Protein AF-A0ABD0V1F9-F1 (afdb_monomer_lite)

pLDDT: mean 70.88, std 24.6, range [22.56, 96.94]

Sequence (450 aa):
MSFVYAACSKISRLPLWEDLTNFANSINGSWCVGGDFNIISNVAERVGGSTPNFAAMNDFNTMISDCNLHDIGFYGSSFTWNRALLWQRLDRVLFNSKWISCFPMSHVEHLSRTISDHSPLLLSINASAALTSTAFTFQNMWLLDKSFKDIIFDNWQAPIFPDNNVKGMIRLWSKLCRLKQKLRWWNKTVFKNLFSNIKEAEVKVSELDKIYMENSSFDNSMALDEAKVRLFNLQAQEEAFWKQKAASKMIIEGDRNTKYFHAMVNKKRTMNHIHKIFNSDGSFFDTDDRIANSGVDYFKNIFNTDSITRPINDLSFIPCVINEEDNTALIMIPSDLEILNSRRRSPYKVFLPPAENRSTLPSPAENRCFPSSAENRSTLPSPAENRCLPSPAENRSTLPSPTENRCPFSPLPGEGREPDTMLTYFTRKPPELLGRDLKKKRRSSLWATL

Structure (mmCIF, N/CA/C/O backbone):
data_AF-A0ABD0V1F9-F1
#
_entry.id   AF-A0ABD0V1F9-F1
#
loop_
_atom_site.group_PDB
_atom_site.id
_atom_site.type_symbol
_atom_site.label_atom_id
_atom_site.label_alt_id
_atom_site.label_comp_id
_atom_site.label_asym_id
_atom_site.label_entity_id
_atom_site.label_seq_id
_atom_site.pdbx_PDB_ins_code
_atom_site.Cartn_x
_atom_site.Cartn_y
_atom_site.Cartn_z
_atom_site.occupancy
_atom_site.B_iso_or_equiv
_atom_site.auth_seq_id
_atom_site.auth_comp_id
_atom_site.auth_asym_id
_atom_site.auth_atom_id
_atom_site.pdbx_PDB_model_num
ATOM 1 N N . MET A 1 1 ? 5.263 19.609 -9.146 1.00 88.75 1 MET A N 1
ATOM 2 C CA . MET A 1 1 ? 6.181 18.630 -9.760 1.00 88.75 1 MET A CA 1
ATOM 3 C C . MET A 1 1 ? 7.491 19.342 -10.021 1.00 88.75 1 MET A C 1
ATOM 5 O O . MET A 1 1 ? 7.435 20.492 -10.440 1.00 88.75 1 MET A O 1
ATOM 9 N N . SER A 1 2 ? 8.622 18.701 -9.745 1.00 94.31 2 SER A N 1
ATOM 10 C CA . SER A 1 2 ? 9.958 19.217 -10.066 1.00 94.31 2 SER A CA 1
ATOM 11 C C . SER A 1 2 ? 10.588 18.356 -11.160 1.00 94.31 2 SER A C 1
ATOM 13 O O . SER A 1 2 ? 10.348 17.149 -11.199 1.00 94.31 2 SER A O 1
ATOM 15 N N . PHE A 1 3 ? 11.400 18.960 -12.023 1.00 95.94 3 PHE A N 1
ATOM 16 C CA . PHE A 1 3 ? 12.121 18.251 -13.079 1.00 95.94 3 PHE A CA 1
ATOM 17 C C . PHE A 1 3 ? 13.620 18.234 -12.786 1.00 95.94 3 PHE A C 1
ATOM 19 O O . PHE A 1 3 ? 14.148 19.198 -12.234 1.00 95.94 3 PHE A O 1
ATOM 26 N N . VAL A 1 4 ? 14.289 17.131 -13.122 1.00 95.25 4 VAL A N 1
ATOM 27 C CA . VAL A 1 4 ? 15.713 16.907 -12.843 1.00 95.25 4 VAL A CA 1
ATOM 28 C C . VAL A 1 4 ? 16.451 16.480 -14.108 1.00 95.25 4 VAL A C 1
ATOM 30 O O . VAL A 1 4 ? 15.987 15.618 -14.851 1.00 95.25 4 VAL A O 1
ATOM 33 N N . TYR A 1 5 ? 17.632 17.064 -14.304 1.00 96.25 5 TYR A N 1
ATOM 34 C CA . TYR A 1 5 ? 18.669 16.556 -15.195 1.00 96.25 5 TYR A CA 1
ATOM 35 C C . TYR A 1 5 ? 19.992 16.568 -14.423 1.00 96.25 5 TYR A C 1
ATOM 37 O O . TYR A 1 5 ? 20.599 17.618 -14.204 1.00 96.25 5 TYR A O 1
ATOM 45 N N . ALA A 1 6 ? 20.385 15.407 -13.912 1.00 95.62 6 ALA A N 1
ATOM 46 C CA . ALA A 1 6 ? 21.544 15.252 -13.046 1.00 95.62 6 ALA A CA 1
ATOM 47 C C . ALA A 1 6 ? 22.824 15.011 -13.862 1.00 95.62 6 ALA A C 1
ATOM 49 O O . ALA A 1 6 ? 22.796 14.351 -14.896 1.00 95.62 6 ALA A O 1
ATOM 50 N N . ALA A 1 7 ? 23.975 15.493 -13.387 1.00 95.00 7 ALA A N 1
ATOM 51 C CA . ALA A 1 7 ? 25.249 15.308 -14.085 1.00 95.00 7 ALA A CA 1
ATOM 52 C C . ALA A 1 7 ? 25.700 13.830 -14.130 1.00 95.00 7 ALA A C 1
ATOM 54 O O . ALA A 1 7 ? 25.513 13.080 -13.178 1.00 95.00 7 ALA A O 1
ATOM 55 N N . CYS A 1 8 ? 26.404 13.395 -15.179 1.00 90.56 8 CYS A N 1
ATOM 56 C CA . CYS A 1 8 ? 26.901 12.010 -15.266 1.00 90.56 8 CYS A CA 1
ATOM 57 C C . CYS A 1 8 ? 27.890 11.646 -14.130 1.00 90.56 8 CYS A C 1
ATOM 59 O O . CYS A 1 8 ? 27.879 10.533 -13.597 1.00 90.56 8 CYS A O 1
ATOM 61 N N . SER A 1 9 ? 28.734 12.601 -13.727 1.00 91.50 9 SER A N 1
ATOM 62 C CA . SER A 1 9 ? 29.771 12.469 -12.687 1.00 91.50 9 SER A CA 1
ATOM 63 C C . SER A 1 9 ? 29.192 12.285 -11.272 1.00 91.50 9 SER A C 1
ATOM 65 O O . SER A 1 9 ? 28.195 12.912 -10.923 1.00 91.50 9 SER A O 1
ATOM 67 N N . LYS A 1 10 ? 29.848 11.469 -10.422 1.00 90.44 10 LYS A N 1
ATOM 68 C CA . LYS A 1 10 ? 29.461 11.292 -9.001 1.00 90.44 10 LYS A CA 1
ATOM 69 C C . LYS A 1 10 ? 29.518 12.616 -8.239 1.00 90.44 10 LYS A C 1
ATOM 71 O O . LYS A 1 10 ? 28.556 12.979 -7.577 1.00 90.44 10 LYS A O 1
ATOM 76 N N . ILE A 1 11 ? 30.654 13.311 -8.320 1.00 92.44 11 ILE A N 1
ATOM 77 C CA . ILE A 1 11 ? 30.927 14.520 -7.528 1.00 92.44 11 ILE A CA 1
ATOM 78 C C . ILE A 1 11 ? 29.982 15.646 -7.962 1.00 92.44 11 ILE A C 1
ATOM 80 O O . ILE A 1 11 ? 29.386 16.318 -7.129 1.00 92.44 11 ILE A O 1
ATOM 84 N N . SER A 1 12 ? 29.762 15.775 -9.272 1.00 94.00 12 SER A N 1
ATOM 85 C CA . SER A 1 12 ? 28.896 16.796 -9.872 1.00 94.00 12 SER A CA 1
ATOM 86 C C . SER A 1 12 ? 27.399 16.598 -9.582 1.00 94.00 12 SER A C 1
ATOM 88 O O . SER A 1 12 ? 26.610 17.473 -9.918 1.00 94.00 12 SER A O 1
ATOM 90 N N . ARG A 1 13 ? 26.995 15.471 -8.975 1.00 94.62 13 ARG A N 1
ATOM 91 C CA . ARG A 1 13 ? 25.618 15.224 -8.509 1.00 94.62 13 ARG A CA 1
ATOM 92 C C . ARG A 1 13 ? 25.373 15.583 -7.049 1.00 94.62 13 ARG A C 1
ATOM 94 O O . ARG A 1 13 ? 24.217 15.733 -6.674 1.00 94.62 13 ARG A O 1
ATOM 101 N N . LEU A 1 14 ? 26.421 15.731 -6.237 1.00 94.25 14 LEU A N 1
ATOM 102 C CA . LEU A 1 14 ? 26.262 15.976 -4.801 1.00 94.25 14 LEU A CA 1
ATOM 103 C C . LEU A 1 14 ? 25.510 17.288 -4.484 1.00 94.25 14 LEU A C 1
ATOM 105 O O . LEU A 1 14 ? 24.602 17.213 -3.660 1.00 94.25 14 LEU A O 1
ATOM 109 N N . PRO A 1 15 ? 25.758 18.431 -5.165 1.00 96.62 15 PRO A N 1
ATOM 110 C CA . PRO A 1 15 ? 24.993 19.658 -4.915 1.00 96.62 15 PRO A CA 1
ATOM 111 C C . PRO A 1 15 ? 23.494 19.490 -5.198 1.00 96.62 15 PRO A C 1
ATOM 113 O O . PRO A 1 15 ? 22.664 19.886 -4.394 1.00 96.62 15 PRO A O 1
ATOM 116 N N . LEU A 1 16 ? 23.136 18.790 -6.281 1.00 96.25 16 LEU A N 1
ATOM 117 C CA . LEU A 1 16 ? 21.739 18.502 -6.622 1.00 96.25 16 LEU A CA 1
ATOM 118 C C . LEU A 1 16 ? 21.045 17.612 -5.573 1.00 96.25 16 LEU A C 1
ATOM 120 O O . LEU A 1 16 ? 19.843 17.747 -5.349 1.00 96.25 16 LEU A O 1
ATOM 124 N N . TRP A 1 17 ? 21.769 16.690 -4.933 1.00 96.50 17 TRP A N 1
ATOM 125 C CA . TRP A 1 17 ? 21.220 15.899 -3.826 1.00 96.50 17 TRP A CA 1
ATOM 126 C C . TRP A 1 17 ? 20.958 16.762 -2.586 1.00 96.50 17 TRP A C 1
ATOM 128 O O . TRP A 1 17 ? 19.936 16.581 -1.924 1.00 96.50 17 TRP A O 1
ATOM 138 N N . GLU A 1 18 ? 21.844 17.715 -2.301 1.00 96.38 18 GLU A N 1
ATOM 139 C CA . GLU A 1 18 ? 21.684 18.693 -1.224 1.00 96.38 18 GLU A CA 1
ATOM 140 C C . GLU A 1 18 ? 20.505 19.642 -1.506 1.00 96.38 18 GLU A C 1
ATOM 142 O 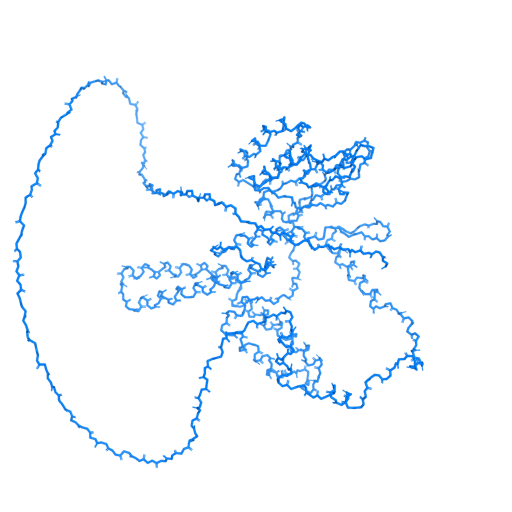O . GLU A 1 18 ? 19.611 19.763 -0.669 1.00 96.38 18 GLU A O 1
ATOM 147 N N . ASP A 1 19 ? 20.409 20.201 -2.717 1.00 96.56 19 ASP A N 1
ATOM 148 C CA . ASP A 1 19 ? 19.289 21.038 -3.175 1.00 96.56 19 ASP A CA 1
ATOM 149 C C . ASP A 1 19 ? 17.936 20.319 -3.063 1.00 96.56 19 ASP A C 1
ATOM 151 O O . ASP A 1 19 ? 16.970 20.877 -2.534 1.00 96.56 19 ASP A O 1
ATOM 155 N N . LEU A 1 20 ? 17.850 19.062 -3.519 1.00 96.44 20 LEU A N 1
ATOM 156 C CA . LEU A 1 20 ? 16.624 18.262 -3.415 1.00 96.44 20 LEU A CA 1
ATOM 157 C C . LEU A 1 20 ? 16.250 17.960 -1.959 1.00 96.44 20 LEU A C 1
ATOM 159 O O . LEU A 1 20 ? 15.064 17.983 -1.632 1.00 96.44 20 LEU A O 1
ATOM 163 N N . THR A 1 21 ? 17.233 17.739 -1.083 1.00 95.81 21 THR A N 1
ATOM 164 C CA . THR A 1 21 ? 17.008 17.490 0.352 1.00 95.81 21 THR A CA 1
ATOM 165 C C . THR A 1 21 ? 16.552 18.763 1.071 1.00 95.81 21 THR A C 1
ATOM 167 O O . THR A 1 21 ? 15.580 18.743 1.829 1.00 95.81 21 THR A O 1
ATOM 170 N N . ASN A 1 22 ? 17.174 19.904 0.770 1.00 95.88 22 ASN A N 1
ATOM 171 C CA . ASN A 1 22 ? 16.760 21.218 1.262 1.00 95.88 22 ASN A CA 1
ATOM 172 C C . ASN A 1 22 ? 15.336 21.565 0.796 1.00 95.88 22 ASN A C 1
ATOM 174 O O . ASN A 1 22 ? 14.499 21.986 1.599 1.00 95.88 22 ASN A O 1
ATOM 178 N N . PHE A 1 23 ? 15.012 21.296 -0.473 1.00 95.38 23 PHE A N 1
ATOM 179 C CA . PHE A 1 23 ? 13.658 21.467 -0.993 1.00 95.38 23 PHE A CA 1
ATOM 180 C C . PHE A 1 23 ? 12.652 20.525 -0.310 1.00 95.38 23 PHE A C 1
ATOM 182 O O . PHE A 1 23 ? 11.580 20.981 0.095 1.00 95.38 23 PHE A O 1
ATOM 189 N N . ALA A 1 24 ? 12.998 19.248 -0.109 1.00 93.81 24 ALA A N 1
ATOM 190 C CA . ALA A 1 24 ? 12.157 18.266 0.581 1.00 93.81 24 ALA A CA 1
ATOM 191 C C . ALA A 1 24 ? 11.808 18.692 2.019 1.00 93.81 24 ALA A C 1
ATOM 193 O O . ALA A 1 24 ? 10.657 18.556 2.435 1.00 93.81 24 ALA A O 1
ATOM 194 N N . ASN A 1 25 ? 12.772 19.271 2.741 1.00 92.50 25 ASN A N 1
ATOM 195 C CA . ASN A 1 25 ? 12.568 19.831 4.079 1.00 92.50 25 ASN A CA 1
ATOM 196 C C . ASN A 1 25 ? 11.681 21.091 4.074 1.00 92.50 25 ASN A C 1
ATOM 198 O O . ASN A 1 25 ? 10.961 21.339 5.041 1.00 92.50 25 ASN A O 1
ATOM 202 N N . SER A 1 26 ? 11.689 21.871 2.988 1.00 93.50 26 SER A N 1
ATOM 203 C CA . SER A 1 26 ? 10.857 23.077 2.848 1.00 93.50 26 SER A CA 1
ATOM 204 C C . SER A 1 26 ? 9.393 22.792 2.464 1.00 93.50 26 SER A C 1
ATOM 206 O O . SER A 1 26 ? 8.494 23.569 2.801 1.00 93.50 26 SER A O 1
ATOM 208 N N . ILE A 1 27 ? 9.120 21.698 1.737 1.00 92.44 27 ILE A N 1
ATOM 209 C CA . ILE A 1 27 ? 7.837 21.527 1.042 1.00 92.44 27 ILE A CA 1
ATOM 210 C C . ILE A 1 27 ? 6.736 20.880 1.895 1.00 92.44 27 ILE A C 1
ATOM 212 O O . ILE A 1 27 ? 6.642 19.666 2.092 1.00 92.44 27 ILE A O 1
ATOM 216 N N . ASN A 1 28 ? 5.770 21.706 2.297 1.00 87.75 28 ASN A N 1
ATOM 217 C CA . ASN A 1 28 ? 4.591 21.242 3.025 1.00 87.75 28 ASN A CA 1
ATOM 218 C C . ASN A 1 28 ? 3.505 20.559 2.162 1.00 87.75 28 ASN A C 1
ATOM 220 O O . ASN A 1 28 ? 2.577 19.977 2.727 1.00 87.75 28 ASN A O 1
ATOM 224 N N . GLY A 1 29 ? 3.630 20.547 0.832 1.00 89.69 29 GLY A N 1
ATOM 225 C CA . GLY A 1 29 ? 2.643 19.975 -0.095 1.00 89.69 29 GLY A CA 1
ATOM 226 C C . GLY A 1 29 ? 2.911 18.541 -0.583 1.00 89.69 29 GLY A C 1
ATOM 227 O O . GLY A 1 29 ? 3.892 17.884 -0.224 1.00 89.69 29 GLY A O 1
ATOM 228 N N . SER A 1 30 ? 2.021 18.062 -1.455 1.00 90.06 30 SER A N 1
ATOM 229 C CA . SER A 1 30 ? 2.236 16.857 -2.265 1.00 90.06 30 SER A CA 1
ATOM 230 C C . SER A 1 30 ? 3.286 17.127 -3.337 1.00 90.06 30 SER A C 1
ATOM 232 O O . SER A 1 30 ? 3.130 18.037 -4.150 1.00 90.06 30 SER A O 1
ATOM 234 N N . TRP A 1 31 ? 4.353 16.330 -3.350 1.00 94.81 31 TRP A N 1
ATOM 235 C CA . TRP A 1 31 ? 5.506 16.538 -4.221 1.00 94.81 31 TRP A CA 1
ATOM 236 C C . TRP A 1 31 ? 5.865 15.276 -4.997 1.00 94.81 31 TRP A C 1
ATOM 238 O O . TRP A 1 31 ? 5.826 14.163 -4.472 1.00 94.81 31 TRP A O 1
ATOM 248 N N . CYS A 1 32 ? 6.251 15.486 -6.249 1.00 94.44 32 CYS A N 1
ATOM 249 C CA . CYS A 1 32 ? 6.918 14.508 -7.083 1.00 94.44 32 CYS A CA 1
ATOM 250 C C . CYS A 1 32 ? 8.060 15.191 -7.841 1.00 94.44 32 CYS A C 1
ATOM 252 O O . CYS A 1 32 ? 7.955 16.369 -8.212 1.00 94.44 32 CYS A O 1
ATOM 254 N N . VAL A 1 33 ? 9.136 14.444 -8.062 1.00 96.94 33 VAL A N 1
ATOM 255 C CA . VAL A 1 33 ? 10.329 14.868 -8.795 1.00 96.94 33 VAL A CA 1
ATOM 256 C C . VAL A 1 33 ? 10.702 13.797 -9.814 1.00 96.94 33 VAL A C 1
ATOM 258 O O . VAL A 1 33 ? 10.672 12.611 -9.491 1.00 96.94 33 VAL A O 1
ATOM 261 N N . GLY A 1 34 ? 11.022 14.183 -11.048 1.00 96.25 34 GLY A N 1
ATOM 262 C CA . GLY A 1 34 ? 11.360 13.214 -12.089 1.00 96.25 34 GLY A CA 1
ATOM 263 C C . GLY A 1 34 ? 12.168 13.772 -13.254 1.00 96.25 34 GLY A C 1
ATOM 264 O O . GLY A 1 34 ? 12.282 14.982 -13.426 1.00 96.25 34 GLY A O 1
ATOM 265 N N . GLY A 1 35 ? 12.737 12.863 -14.039 1.00 95.69 35 GLY A N 1
ATOM 266 C CA . GLY A 1 35 ? 13.695 13.155 -15.104 1.00 95.69 35 GLY A CA 1
ATOM 267 C C . GLY A 1 35 ? 14.907 12.227 -15.025 1.00 95.69 35 GLY A C 1
ATOM 268 O O . GLY A 1 35 ? 14.831 11.172 -14.387 1.00 95.69 35 GLY A O 1
ATOM 269 N N . ASP A 1 36 ? 16.004 12.616 -15.671 1.00 96.88 36 ASP A N 1
ATOM 270 C CA . ASP A 1 36 ? 17.247 11.841 -15.721 1.00 96.88 36 ASP A CA 1
ATOM 271 C C . ASP A 1 36 ? 18.100 12.088 -14.468 1.00 96.88 36 ASP A C 1
ATOM 273 O O . ASP A 1 36 ? 18.587 13.196 -14.225 1.00 96.88 36 ASP A O 1
ATOM 277 N N . PHE A 1 37 ? 18.307 11.038 -13.672 1.00 96.75 37 PHE A N 1
ATOM 278 C CA . PHE A 1 37 ? 19.155 11.076 -12.481 1.00 96.75 37 PHE A CA 1
ATOM 279 C C . PHE A 1 37 ? 20.609 10.641 -12.751 1.00 96.75 37 PHE A C 1
ATOM 281 O O . PHE A 1 37 ? 21.443 10.710 -11.843 1.00 96.75 37 PHE A O 1
ATOM 288 N N . ASN A 1 38 ? 20.939 10.208 -13.975 1.00 96.00 38 ASN A N 1
ATOM 289 C CA . ASN A 1 38 ? 22.264 9.745 -14.406 1.00 96.00 38 ASN A CA 1
ATOM 290 C C . ASN A 1 38 ? 22.892 8.662 -13.494 1.00 96.00 38 ASN A C 1
ATOM 292 O O . ASN A 1 38 ? 24.116 8.512 -13.385 1.00 96.00 38 ASN A O 1
ATOM 296 N N . ILE A 1 39 ? 22.047 7.890 -12.801 1.00 96.31 39 ILE A N 1
ATOM 297 C CA . ILE A 1 39 ? 22.446 6.845 -11.858 1.00 96.31 39 ILE A CA 1
ATOM 298 C C . ILE A 1 39 ? 21.346 5.789 -11.703 1.00 96.31 39 ILE A C 1
ATOM 300 O O . ILE A 1 39 ? 20.159 6.084 -11.806 1.00 96.31 39 ILE A O 1
ATOM 304 N N . ILE A 1 40 ? 21.760 4.553 -11.424 1.00 96.31 40 ILE A N 1
ATOM 305 C CA . ILE A 1 40 ? 20.868 3.438 -11.084 1.00 96.31 40 ILE A CA 1
ATOM 306 C C . ILE A 1 40 ? 20.711 3.337 -9.560 1.00 96.31 40 ILE A C 1
ATOM 308 O O . ILE A 1 40 ? 21.669 3.568 -8.823 1.00 96.31 40 ILE A O 1
ATOM 312 N N . SER A 1 41 ? 19.532 2.951 -9.072 1.00 94.19 41 SER A N 1
ATOM 313 C CA . SER A 1 41 ? 19.300 2.663 -7.648 1.00 94.19 41 SER A CA 1
ATOM 314 C C . SER A 1 41 ? 19.763 1.245 -7.291 1.00 94.19 41 SER A C 1
ATOM 316 O O . SER A 1 41 ? 20.332 1.018 -6.219 1.00 94.19 41 SER A O 1
ATOM 318 N N . ASN A 1 42 ? 19.579 0.290 -8.211 1.00 92.88 42 ASN A N 1
ATOM 319 C CA . ASN A 1 42 ? 19.885 -1.130 -8.021 1.00 92.88 42 ASN A CA 1
ATOM 320 C C . ASN A 1 42 ? 20.790 -1.676 -9.145 1.00 92.88 42 ASN A C 1
ATOM 322 O O . ASN A 1 42 ? 20.701 -1.241 -10.286 1.00 92.88 42 ASN A O 1
ATOM 326 N N . VAL A 1 43 ? 21.629 -2.676 -8.855 1.00 93.56 43 VAL A N 1
ATOM 327 C CA . VAL A 1 43 ? 22.457 -3.369 -9.865 1.00 93.56 43 VAL A CA 1
ATOM 328 C C . VAL A 1 43 ? 21.591 -4.016 -10.954 1.00 93.56 43 VAL A C 1
ATOM 330 O O . VAL A 1 43 ? 21.986 -4.030 -12.113 1.00 93.56 43 VAL A O 1
ATOM 333 N N . ALA A 1 44 ? 20.391 -4.492 -10.601 1.00 93.25 44 ALA A N 1
ATOM 334 C CA . ALA A 1 44 ? 19.428 -5.060 -11.547 1.00 93.25 44 ALA A CA 1
ATOM 335 C C . ALA A 1 44 ? 18.864 -4.039 -12.560 1.00 93.25 44 ALA A C 1
ATOM 337 O O . ALA A 1 44 ? 18.301 -4.434 -13.575 1.00 93.25 44 ALA A O 1
ATOM 338 N N . GLU A 1 45 ? 19.037 -2.734 -12.324 1.00 94.38 45 GLU A N 1
ATOM 339 C CA . GLU A 1 45 ? 18.665 -1.665 -13.263 1.00 94.38 45 GLU A CA 1
ATOM 340 C C . GLU A 1 45 ? 19.754 -1.402 -14.324 1.00 94.38 45 GLU A C 1
ATOM 342 O O . GLU A 1 45 ? 19.739 -0.355 -14.974 1.00 94.38 45 GLU A O 1
ATOM 347 N N . ARG A 1 46 ? 20.707 -2.330 -14.509 1.00 94.06 46 ARG A N 1
ATOM 348 C CA . ARG A 1 46 ? 21.747 -2.280 -15.545 1.00 94.06 46 ARG A CA 1
ATOM 349 C C . ARG A 1 46 ? 22.018 -3.653 -16.161 1.00 94.06 46 ARG A C 1
ATOM 351 O O . ARG A 1 46 ? 22.169 -4.641 -15.451 1.00 94.06 46 ARG A O 1
ATOM 358 N N . VAL A 1 47 ? 22.185 -3.679 -17.481 1.00 93.75 47 VAL A N 1
ATOM 359 C CA . VAL A 1 47 ? 22.717 -4.821 -18.240 1.00 93.75 47 VAL A CA 1
ATOM 360 C C . VAL A 1 47 ? 23.893 -4.338 -19.087 1.00 93.75 47 VAL A C 1
ATOM 362 O O . VAL A 1 47 ? 23.795 -3.319 -19.769 1.00 93.75 47 VAL A O 1
ATOM 365 N N . GLY A 1 48 ? 25.008 -5.069 -19.033 1.00 90.31 48 GLY A N 1
ATOM 366 C CA . GLY A 1 48 ? 26.231 -4.758 -19.774 1.00 90.31 48 GLY A CA 1
ATOM 367 C C . GLY A 1 48 ? 27.148 -3.710 -19.123 1.00 90.31 48 GLY A C 1
ATOM 368 O O . GLY A 1 48 ? 26.873 -3.142 -18.061 1.00 90.31 48 GLY A O 1
ATOM 369 N N . GLY A 1 49 ? 28.276 -3.464 -19.797 1.00 88.12 49 GLY A N 1
ATOM 370 C CA . GLY A 1 49 ? 29.323 -2.538 -19.362 1.00 88.12 49 GLY A CA 1
ATOM 371 C C . GLY A 1 49 ? 30.100 -2.989 -18.116 1.00 88.12 49 GLY A C 1
ATOM 372 O O . GLY A 1 49 ? 30.051 -4.141 -17.698 1.00 88.12 49 GLY A O 1
ATOM 373 N N . SER A 1 50 ? 30.839 -2.049 -17.527 1.00 86.62 50 SER A N 1
ATOM 374 C CA . SER A 1 50 ? 31.616 -2.231 -16.293 1.00 86.62 50 SER A CA 1
ATOM 375 C C . SER A 1 50 ? 30.747 -2.368 -15.031 1.00 86.62 50 SER A C 1
ATOM 377 O O . SER A 1 50 ? 29.554 -2.060 -15.044 1.00 86.62 50 SER A O 1
ATOM 379 N N . THR A 1 51 ? 31.352 -2.783 -13.915 1.00 88.38 51 THR A N 1
ATOM 380 C CA . THR A 1 51 ? 30.710 -2.829 -12.590 1.00 88.38 51 THR A CA 1
ATOM 381 C C . THR A 1 51 ? 30.141 -1.457 -12.178 1.00 88.38 51 THR A C 1
ATOM 383 O O . THR A 1 51 ? 30.828 -0.448 -12.356 1.00 88.38 51 THR A O 1
ATOM 386 N N . PRO A 1 52 ? 28.926 -1.381 -11.596 1.00 90.94 52 PRO A N 1
ATOM 387 C CA . PRO A 1 52 ? 28.376 -0.132 -11.067 1.00 90.94 52 PRO A CA 1
ATOM 388 C C . PRO A 1 52 ? 29.239 0.525 -9.981 1.00 90.94 52 PRO A C 1
ATOM 390 O O . PRO A 1 52 ? 29.870 -0.149 -9.166 1.00 90.94 52 PRO A O 1
ATOM 393 N N . ASN A 1 53 ? 29.195 1.857 -9.904 1.00 91.75 53 ASN A N 1
ATOM 394 C CA . ASN A 1 53 ? 29.793 2.603 -8.797 1.00 91.75 53 ASN A CA 1
ATOM 395 C C . ASN A 1 53 ? 28.858 2.563 -7.575 1.00 91.75 53 ASN A C 1
ATOM 397 O O . ASN A 1 53 ? 27.992 3.424 -7.418 1.00 91.75 53 ASN A O 1
ATOM 401 N N . PHE A 1 54 ? 29.048 1.564 -6.711 1.00 94.38 54 PHE A N 1
ATOM 402 C CA . PHE A 1 54 ? 28.228 1.347 -5.513 1.00 94.38 54 PHE A CA 1
ATOM 403 C C . PHE A 1 54 ? 28.140 2.564 -4.583 1.00 94.38 54 PHE A C 1
ATOM 405 O O . PHE A 1 54 ? 27.083 2.798 -4.008 1.00 94.38 54 PHE A O 1
ATOM 412 N N . ALA A 1 55 ? 29.200 3.373 -4.466 1.00 93.50 55 ALA A N 1
ATOM 413 C CA . ALA A 1 55 ? 29.157 4.595 -3.665 1.00 93.50 55 ALA A CA 1
ATOM 414 C C . ALA A 1 55 ? 28.223 5.644 -4.295 1.00 93.50 55 ALA A C 1
ATOM 416 O O . ALA A 1 55 ? 27.386 6.212 -3.609 1.00 93.50 55 ALA A O 1
ATOM 417 N N . ALA A 1 56 ? 28.289 5.849 -5.615 1.00 93.44 56 ALA A N 1
ATOM 418 C CA . ALA A 1 56 ? 27.376 6.758 -6.314 1.00 93.44 56 ALA A CA 1
ATOM 419 C C . ALA A 1 56 ? 25.907 6.288 -6.283 1.00 93.44 56 ALA A C 1
ATOM 421 O O . ALA A 1 56 ? 25.006 7.123 -6.315 1.00 93.44 56 ALA A O 1
ATOM 422 N N . MET A 1 57 ? 25.666 4.972 -6.217 1.00 95.81 57 MET A N 1
ATOM 423 C CA . MET A 1 57 ? 24.332 4.399 -5.991 1.00 95.81 57 MET A CA 1
ATOM 424 C C . MET A 1 57 ? 23.863 4.604 -4.545 1.00 95.81 57 MET A C 1
ATOM 426 O O . MET A 1 57 ? 22.691 4.886 -4.315 1.00 95.81 57 MET A O 1
ATOM 430 N N . ASN A 1 58 ? 24.768 4.470 -3.568 1.00 95.25 58 ASN A N 1
ATOM 431 C CA . ASN A 1 58 ? 24.464 4.695 -2.159 1.00 95.25 58 ASN A CA 1
ATOM 432 C C . ASN A 1 58 ? 24.024 6.141 -1.919 1.00 95.25 58 ASN A C 1
ATOM 434 O O . ASN A 1 58 ? 22.941 6.343 -1.389 1.00 95.25 58 ASN A O 1
ATOM 438 N N . ASP A 1 59 ? 24.801 7.125 -2.380 1.00 95.94 59 ASP A N 1
ATOM 439 C CA . ASP A 1 59 ? 24.478 8.551 -2.214 1.00 95.94 59 ASP A CA 1
ATOM 440 C C . ASP A 1 59 ? 23.090 8.901 -2.786 1.00 95.94 59 ASP A C 1
ATOM 442 O O . ASP A 1 59 ? 22.328 9.650 -2.179 1.00 95.94 59 ASP A O 1
ATOM 446 N N . PHE A 1 60 ? 22.729 8.312 -3.934 1.00 96.62 60 PHE A N 1
ATOM 447 C CA . PHE A 1 60 ? 21.404 8.474 -4.538 1.00 96.62 60 PHE A CA 1
ATOM 448 C C . PHE A 1 60 ? 20.293 7.840 -3.690 1.00 96.62 60 PHE A C 1
ATOM 450 O O . PHE A 1 60 ? 19.269 8.469 -3.441 1.00 96.62 60 PHE A O 1
ATOM 457 N N . ASN A 1 61 ? 20.498 6.612 -3.209 1.00 94.88 61 ASN A N 1
ATOM 458 C CA . ASN A 1 61 ? 19.530 5.922 -2.355 1.00 94.88 61 ASN A CA 1
ATOM 459 C C . ASN A 1 61 ? 19.370 6.605 -0.980 1.00 94.88 61 ASN A C 1
ATOM 461 O O . ASN A 1 61 ? 18.265 6.612 -0.437 1.00 94.88 61 ASN A O 1
ATOM 465 N N . THR A 1 62 ? 20.434 7.218 -0.451 1.00 93.50 62 THR A N 1
ATOM 466 C CA . THR A 1 62 ? 20.402 8.093 0.730 1.00 93.50 62 THR A CA 1
ATOM 467 C C . THR A 1 62 ? 19.545 9.330 0.460 1.00 93.50 62 THR A C 1
ATOM 469 O O . THR A 1 62 ? 18.564 9.520 1.166 1.00 93.50 62 THR A O 1
ATOM 472 N N . MET A 1 63 ? 19.789 10.080 -0.623 1.00 96.00 63 MET A N 1
ATOM 473 C CA . MET A 1 63 ? 18.952 11.234 -1.003 1.00 96.00 63 MET A CA 1
ATOM 474 C C . MET A 1 63 ? 17.461 10.865 -1.128 1.00 96.00 63 MET A C 1
ATOM 476 O O . MET A 1 63 ? 16.606 11.568 -0.589 1.00 96.00 63 MET A O 1
ATOM 480 N N . ILE A 1 64 ? 17.132 9.730 -1.762 1.00 93.69 64 ILE A N 1
ATOM 481 C CA . ILE A 1 64 ? 15.744 9.232 -1.853 1.00 93.69 64 ILE A CA 1
ATOM 482 C C . ILE A 1 64 ? 15.142 8.998 -0.456 1.00 93.69 64 ILE A C 1
ATOM 484 O O . ILE A 1 64 ? 13.995 9.377 -0.209 1.00 93.69 64 ILE A O 1
ATOM 488 N N . SER A 1 65 ? 15.904 8.377 0.448 1.00 90.94 65 SER A N 1
ATOM 489 C CA . SER A 1 65 ? 15.485 8.102 1.827 1.00 90.94 65 SER A CA 1
ATOM 490 C C . SER A 1 65 ? 15.256 9.390 2.621 1.00 90.94 65 SER A C 1
ATOM 492 O O . SER A 1 65 ? 14.193 9.559 3.220 1.00 90.94 65 SER A O 1
ATOM 494 N N . ASP A 1 66 ? 16.218 10.309 2.581 1.00 90.56 66 ASP A N 1
ATOM 495 C CA . ASP A 1 66 ? 16.229 11.537 3.380 1.00 90.56 66 ASP A CA 1
ATOM 496 C C . ASP A 1 66 ? 15.136 12.514 2.919 1.00 90.56 66 ASP A C 1
ATOM 498 O O . ASP A 1 66 ? 14.453 13.125 3.739 1.00 90.56 66 ASP A O 1
ATOM 502 N N . CYS A 1 67 ? 14.855 12.561 1.612 1.00 91.69 67 CYS A N 1
ATOM 503 C CA . CYS A 1 67 ? 13.717 13.294 1.052 1.00 91.69 67 CYS A CA 1
ATOM 504 C C . CYS A 1 67 ? 12.344 12.626 1.313 1.00 91.69 67 CYS A C 1
ATOM 506 O O . CYS A 1 67 ? 11.317 13.156 0.879 1.00 91.69 67 CYS A O 1
ATOM 508 N N . ASN A 1 68 ? 12.295 11.446 1.953 1.00 88.31 68 ASN A N 1
ATOM 509 C CA . ASN A 1 68 ? 11.107 10.581 2.072 1.00 88.31 68 ASN A CA 1
ATOM 510 C C . ASN A 1 68 ? 10.385 10.381 0.719 1.00 88.31 68 ASN A C 1
ATOM 512 O O . ASN A 1 68 ? 9.154 10.490 0.598 1.00 88.31 68 ASN A O 1
ATOM 516 N N . LEU A 1 69 ? 11.184 10.120 -0.317 1.00 92.12 69 LEU A N 1
ATOM 517 C CA . LEU A 1 69 ? 10.743 9.876 -1.681 1.00 92.12 69 LEU A CA 1
ATOM 518 C C . LEU A 1 69 ? 10.577 8.378 -1.947 1.00 92.12 69 LEU A C 1
ATOM 520 O O . LEU A 1 69 ? 11.304 7.528 -1.437 1.00 92.12 69 LEU A O 1
ATOM 524 N N . HIS A 1 70 ? 9.601 8.046 -2.787 1.00 85.06 70 HIS A N 1
ATOM 525 C CA . HIS A 1 70 ? 9.240 6.672 -3.113 1.00 85.06 70 HIS A CA 1
ATOM 526 C C . HIS A 1 70 ? 9.178 6.489 -4.624 1.00 85.06 70 HIS A C 1
ATOM 528 O O . HIS A 1 70 ? 8.438 7.188 -5.313 1.00 85.06 70 HIS A O 1
ATOM 534 N N . ASP A 1 71 ? 9.910 5.496 -5.121 1.00 87.38 71 ASP A N 1
ATOM 535 C CA . ASP A 1 71 ? 9.620 4.860 -6.405 1.00 87.38 71 ASP A CA 1
ATOM 536 C C . ASP A 1 71 ? 8.314 4.061 -6.247 1.00 87.38 71 ASP A C 1
ATOM 538 O O . ASP A 1 71 ? 8.212 3.199 -5.361 1.00 87.38 71 ASP A O 1
ATOM 542 N N . ILE A 1 72 ? 7.302 4.391 -7.054 1.00 78.88 72 ILE A N 1
ATOM 543 C CA . ILE A 1 72 ? 5.988 3.723 -7.050 1.00 78.88 72 ILE A CA 1
ATOM 544 C C . ILE A 1 72 ? 5.890 2.603 -8.096 1.00 78.88 72 ILE A C 1
ATOM 546 O O . ILE A 1 72 ? 4.822 2.022 -8.256 1.00 78.88 72 ILE A O 1
ATOM 550 N N . GLY A 1 73 ? 6.997 2.279 -8.774 1.00 80.06 73 GLY A N 1
ATOM 551 C CA . GLY A 1 73 ? 7.009 1.342 -9.892 1.00 80.06 73 GLY A CA 1
ATOM 552 C C . GLY A 1 73 ? 6.673 2.016 -11.223 1.00 80.06 73 GLY A C 1
ATOM 553 O O . GLY A 1 73 ? 6.488 3.231 -11.306 1.00 80.06 73 GLY A O 1
ATOM 554 N N . PHE A 1 74 ? 6.653 1.211 -12.282 1.00 83.62 74 PHE A N 1
ATOM 555 C CA . PHE A 1 74 ? 6.447 1.663 -13.654 1.00 83.62 74 PHE A CA 1
ATOM 556 C C . PHE A 1 74 ? 5.920 0.529 -14.543 1.00 83.62 74 PHE A C 1
ATOM 558 O O . PHE A 1 74 ? 6.092 -0.650 -14.228 1.00 83.62 74 PHE A O 1
ATOM 565 N N . TYR A 1 75 ? 5.338 0.901 -15.679 1.00 75.62 75 TYR A N 1
ATOM 566 C CA . TYR A 1 75 ? 4.960 0.010 -16.778 1.00 75.62 75 TYR A CA 1
ATOM 567 C C . TYR A 1 75 ? 5.930 0.144 -17.962 1.00 75.62 75 TYR A C 1
ATOM 569 O O . TYR A 1 75 ? 6.608 1.162 -18.100 1.00 75.62 75 TYR A O 1
ATOM 577 N N . GLY A 1 76 ? 5.986 -0.865 -18.835 1.00 76.81 76 GLY A N 1
ATOM 578 C CA . GLY A 1 76 ? 6.850 -0.865 -20.022 1.00 76.81 76 GLY A CA 1
ATOM 579 C C . GLY A 1 76 ? 8.270 -1.387 -19.764 1.00 76.81 76 GLY A C 1
ATOM 580 O O . GLY A 1 76 ? 8.491 -2.265 -18.930 1.00 76.81 76 GLY A O 1
ATOM 581 N N . SER A 1 77 ? 9.241 -0.881 -20.529 1.00 84.00 77 SER A N 1
ATOM 582 C CA . SER A 1 77 ? 10.633 -1.362 -20.529 1.00 84.00 77 SER A CA 1
ATOM 583 C C . SER A 1 77 ? 11.324 -1.202 -19.167 1.00 84.00 77 SER A C 1
ATOM 585 O O . SER A 1 77 ? 11.354 -0.107 -18.616 1.00 84.00 77 SER A O 1
ATOM 587 N N . SER A 1 78 ? 11.992 -2.246 -18.661 1.00 87.62 78 SER A N 1
ATOM 588 C CA . SER A 1 78 ? 12.777 -2.183 -17.409 1.00 87.62 78 SER A CA 1
ATOM 589 C C . SER A 1 78 ? 13.953 -1.199 -17.442 1.00 87.62 78 SER A C 1
ATOM 591 O O . SER A 1 78 ? 14.440 -0.791 -16.390 1.00 87.62 78 SER A O 1
ATOM 593 N N . PHE A 1 79 ? 14.391 -0.807 -18.639 1.00 93.19 79 PHE A N 1
ATOM 594 C CA . PHE A 1 79 ? 15.468 0.152 -18.878 1.00 93.19 79 PHE A CA 1
ATOM 595 C C . PHE A 1 79 ? 14.913 1.364 -19.617 1.00 93.19 79 PHE A C 1
ATOM 597 O O . PHE A 1 79 ? 14.140 1.205 -20.565 1.00 93.19 79 PHE A O 1
ATOM 604 N N . THR A 1 80 ? 15.323 2.558 -19.208 1.00 93.38 80 THR A N 1
ATOM 605 C CA . THR A 1 80 ? 14.930 3.806 -19.867 1.00 93.38 80 THR A CA 1
ATOM 606 C C . THR A 1 80 ? 15.979 4.250 -20.877 1.00 93.38 80 THR A C 1
ATOM 608 O O . THR A 1 80 ? 15.611 4.746 -21.933 1.00 93.38 80 THR A O 1
ATOM 611 N N . TRP A 1 81 ? 17.258 3.977 -20.624 1.00 95.00 81 TRP A N 1
ATOM 612 C CA . TRP A 1 81 ? 18.381 4.365 -21.471 1.00 95.00 81 TRP A CA 1
ATOM 613 C C . TRP A 1 81 ? 19.111 3.157 -22.073 1.00 95.00 81 TRP A C 1
ATOM 615 O O . TRP A 1 81 ? 19.271 2.129 -21.402 1.00 95.00 81 TRP A O 1
ATOM 625 N N . ASN A 1 82 ? 19.620 3.271 -23.304 1.00 92.81 82 ASN A N 1
ATOM 626 C CA . ASN A 1 82 ? 20.620 2.332 -23.822 1.00 92.81 82 ASN A CA 1
ATOM 627 C C . ASN A 1 82 ? 21.610 2.946 -24.822 1.00 92.81 82 ASN A C 1
ATOM 629 O O . ASN A 1 82 ? 21.252 3.751 -25.672 1.00 92.81 82 ASN A O 1
ATOM 633 N N . ARG A 1 83 ? 22.845 2.434 -24.814 1.00 90.94 83 ARG A N 1
ATOM 634 C CA . ARG A 1 83 ? 23.854 2.704 -25.844 1.00 90.94 83 ARG A CA 1
ATOM 635 C C . ARG A 1 83 ? 24.556 1.406 -26.234 1.00 90.94 83 ARG A C 1
ATOM 637 O O . ARG A 1 83 ? 25.305 0.826 -25.448 1.00 90.94 83 ARG A O 1
ATOM 644 N N . ALA A 1 84 ? 24.298 0.949 -27.460 1.00 88.69 84 ALA A N 1
ATOM 645 C CA . ALA A 1 84 ? 24.700 -0.369 -27.957 1.00 88.69 84 ALA A CA 1
ATOM 646 C C . ALA A 1 84 ? 24.305 -1.504 -26.981 1.00 88.69 84 ALA A C 1
ATOM 648 O O . ALA A 1 84 ? 23.116 -1.735 -26.754 1.00 88.69 84 ALA A O 1
ATOM 649 N N . LEU A 1 85 ? 25.287 -2.200 -26.397 1.00 89.94 85 LEU A N 1
ATOM 650 C CA . LEU A 1 85 ? 25.084 -3.333 -25.481 1.00 89.94 85 LEU A CA 1
ATOM 651 C C . LEU A 1 85 ? 24.906 -2.931 -24.003 1.00 89.94 85 LEU A C 1
ATOM 653 O O . LEU A 1 85 ? 24.708 -3.805 -23.163 1.00 89.94 85 LEU A O 1
ATOM 657 N N . LEU A 1 86 ? 24.982 -1.639 -23.665 1.00 92.81 86 LEU A N 1
ATOM 658 C CA . LEU A 1 86 ? 24.757 -1.133 -22.307 1.00 92.81 86 LEU A CA 1
ATOM 659 C C . LEU A 1 86 ? 23.330 -0.585 -22.173 1.00 92.81 86 LEU A C 1
ATOM 661 O O . LEU A 1 86 ? 22.937 0.293 -22.936 1.00 92.81 86 LEU A O 1
ATOM 665 N N . TRP A 1 87 ? 22.579 -1.087 -21.194 1.00 94.69 87 TRP A N 1
ATOM 666 C CA . TRP A 1 87 ? 21.180 -0.733 -20.919 1.00 94.69 87 TRP A CA 1
ATOM 667 C C . TRP A 1 87 ? 21.031 -0.357 -19.444 1.00 94.69 87 TRP A C 1
ATOM 669 O O . TRP A 1 87 ? 21.573 -1.059 -18.589 1.00 94.69 87 TRP A O 1
ATOM 679 N N . GLN A 1 88 ? 20.334 0.741 -19.131 1.00 95.38 88 GLN A N 1
ATOM 680 C CA . GLN A 1 88 ? 20.169 1.248 -17.760 1.00 95.38 88 GLN A CA 1
ATOM 681 C C . GLN A 1 88 ? 18.790 1.888 -17.518 1.00 95.38 88 GLN A C 1
ATOM 683 O O . GLN A 1 88 ? 18.161 2.384 -18.447 1.00 95.38 88 GLN A O 1
ATOM 688 N N . ARG A 1 89 ? 18.320 1.931 -16.265 1.00 96.06 89 ARG A N 1
ATOM 689 C CA . ARG A 1 89 ? 17.238 2.841 -15.832 1.00 96.06 89 ARG A CA 1
ATOM 690 C C . ARG A 1 89 ? 17.848 4.055 -15.132 1.00 96.06 89 ARG A C 1
ATOM 692 O O . ARG A 1 89 ? 18.277 3.946 -13.987 1.00 96.06 89 ARG A O 1
ATOM 699 N N . LEU A 1 90 ? 17.921 5.174 -15.850 1.00 96.31 90 LEU A N 1
ATOM 700 C CA . LEU A 1 90 ? 18.457 6.457 -15.366 1.00 96.31 90 LEU A CA 1
ATOM 701 C C . LEU A 1 90 ? 17.321 7.452 -15.089 1.00 96.31 90 LEU A C 1
ATOM 703 O O . LEU A 1 90 ? 17.337 8.179 -14.095 1.00 96.31 90 LEU A O 1
ATOM 707 N N . ASP A 1 91 ? 16.302 7.412 -15.945 1.00 96.75 91 ASP A N 1
ATOM 708 C CA . ASP A 1 91 ? 15.106 8.236 -15.888 1.00 96.75 91 ASP A CA 1
ATOM 709 C C . ASP A 1 91 ? 14.103 7.638 -14.894 1.00 96.75 91 ASP A C 1
ATOM 711 O O . ASP A 1 91 ? 13.784 6.443 -14.928 1.00 96.75 91 ASP A O 1
ATOM 715 N N . ARG A 1 92 ? 13.625 8.454 -13.953 1.00 94.38 92 ARG A N 1
ATOM 716 C CA . ARG A 1 92 ? 12.737 8.011 -12.866 1.00 94.38 92 ARG A CA 1
ATOM 717 C C . ARG A 1 92 ? 11.718 9.105 -12.540 1.00 94.38 92 ARG A C 1
ATOM 719 O O . ARG A 1 92 ? 11.958 10.279 -12.807 1.00 94.38 92 ARG A O 1
ATOM 726 N N . VAL A 1 93 ? 10.610 8.738 -11.894 1.00 95.00 93 VAL A N 1
ATOM 727 C CA . VAL A 1 93 ? 9.777 9.686 -11.133 1.00 95.00 93 VAL A CA 1
ATOM 728 C C . VAL A 1 93 ? 9.634 9.159 -9.710 1.00 95.00 93 VAL A C 1
ATOM 730 O O . VAL A 1 93 ? 9.446 7.961 -9.495 1.00 95.00 93 VAL A O 1
ATOM 733 N N . LEU A 1 94 ? 9.776 10.056 -8.743 1.00 95.12 94 LEU A N 1
ATOM 734 C CA . LEU A 1 94 ? 9.799 9.786 -7.314 1.00 95.12 94 LEU A CA 1
ATOM 735 C C . LEU A 1 94 ? 8.752 10.656 -6.615 1.00 95.12 94 LEU A C 1
ATOM 737 O O . LEU A 1 94 ? 8.562 11.816 -6.980 1.00 95.12 94 LEU A O 1
ATOM 741 N N . PHE A 1 95 ? 8.083 10.107 -5.604 1.00 91.12 95 PHE A N 1
ATOM 742 C CA . PHE A 1 95 ? 6.882 10.700 -5.010 1.00 91.12 95 PHE A CA 1
ATOM 743 C C . PHE A 1 95 ? 6.996 10.773 -3.488 1.00 91.12 95 PHE A C 1
ATOM 745 O O . PHE A 1 95 ? 7.374 9.787 -2.855 1.00 91.12 95 PHE A O 1
ATOM 752 N N . ASN A 1 96 ? 6.648 11.910 -2.879 1.00 90.81 96 ASN A N 1
ATOM 753 C CA . ASN A 1 96 ? 6.598 12.008 -1.421 1.00 90.81 96 ASN A CA 1
ATOM 754 C C . ASN A 1 96 ? 5.331 11.331 -0.861 1.00 90.81 96 ASN A C 1
ATOM 756 O O . ASN A 1 96 ? 4.340 11.109 -1.564 1.00 90.81 96 ASN A O 1
ATOM 760 N N . SER A 1 97 ? 5.340 11.022 0.438 1.00 82.50 97 SER A N 1
ATOM 761 C CA . SER A 1 97 ? 4.211 10.340 1.100 1.00 82.50 97 SER A CA 1
ATOM 762 C C . SER A 1 97 ? 2.871 11.095 0.980 1.00 82.50 97 SER A C 1
ATOM 764 O O . SER A 1 97 ? 1.813 10.465 0.962 1.00 82.50 97 SER A O 1
ATOM 766 N N . LYS A 1 98 ? 2.901 12.434 0.868 1.00 84.19 98 LYS A N 1
ATOM 767 C CA . LYS A 1 98 ? 1.704 13.273 0.680 1.00 84.19 98 LYS A CA 1
ATOM 768 C C . LYS A 1 98 ? 1.096 13.056 -0.713 1.00 84.19 98 LYS A C 1
ATOM 770 O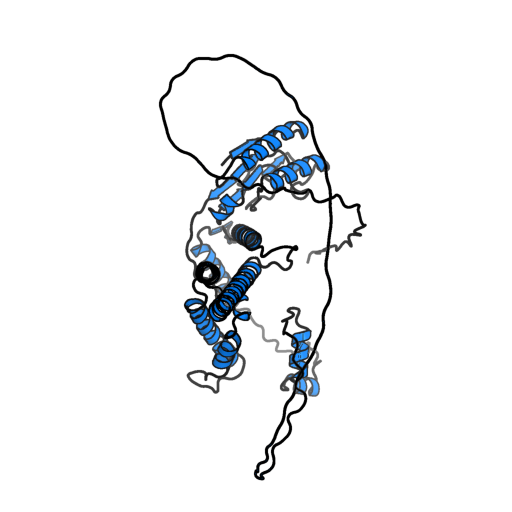 O . LYS A 1 98 ? -0.102 12.799 -0.807 1.00 84.19 98 LYS A O 1
ATOM 775 N N . TRP A 1 99 ? 1.917 13.022 -1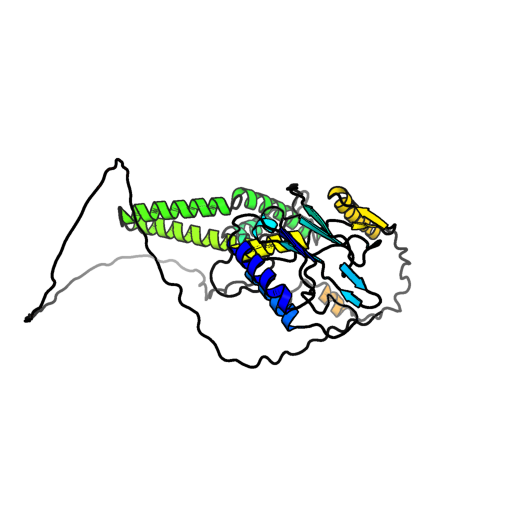.769 1.00 86.25 99 TRP A N 1
ATOM 776 C CA . TRP A 1 99 ? 1.461 12.731 -3.134 1.00 86.25 99 TRP A CA 1
ATOM 777 C C . TRP A 1 99 ? 0.753 11.380 -3.230 1.00 86.25 99 TRP A C 1
ATOM 779 O O . TRP A 1 99 ? -0.367 11.319 -3.725 1.00 86.25 99 TRP A O 1
ATOM 789 N N . ILE A 1 100 ? 1.356 10.313 -2.697 1.00 77.38 100 ILE A N 1
ATOM 790 C CA . ILE A 1 100 ? 0.780 8.954 -2.732 1.00 77.38 100 ILE A CA 1
ATOM 791 C C . ILE A 1 100 ? -0.556 8.884 -1.965 1.00 77.38 100 ILE A C 1
ATOM 793 O O . ILE A 1 100 ? -1.419 8.068 -2.284 1.00 77.38 100 ILE A O 1
ATOM 797 N N . SER A 1 101 ? -0.766 9.757 -0.972 1.00 73.00 101 SER A N 1
ATOM 798 C CA . SER A 1 101 ? -2.045 9.855 -0.261 1.00 73.00 101 SER A CA 1
ATOM 799 C C . SER A 1 101 ? -3.110 10.673 -1.002 1.00 73.00 101 SER A C 1
ATOM 801 O O . SER A 1 101 ? -4.293 10.393 -0.820 1.00 73.00 101 SER A O 1
ATOM 803 N N . CYS A 1 102 ? -2.726 11.675 -1.800 1.00 77.75 102 CYS A N 1
ATOM 804 C CA . CYS A 1 102 ? -3.653 12.496 -2.592 1.00 77.75 102 CYS A CA 1
ATOM 805 C C . CYS A 1 102 ? -4.016 11.855 -3.939 1.00 77.75 102 CYS A C 1
ATOM 807 O O . CYS A 1 102 ? -5.150 11.978 -4.393 1.00 77.75 102 CYS A O 1
ATOM 809 N N . PHE A 1 103 ? -3.061 11.167 -4.566 1.00 78.06 103 PHE A N 1
ATOM 810 C CA . PHE A 1 103 ? -3.163 10.612 -5.915 1.00 78.06 103 PHE A CA 1
ATOM 811 C C . PHE A 1 103 ? -2.799 9.115 -5.899 1.00 78.06 103 PHE A C 1
ATOM 813 O O . PHE A 1 103 ? -1.789 8.707 -6.475 1.00 78.06 103 PHE A O 1
ATOM 820 N N . PRO A 1 104 ? -3.588 8.262 -5.212 1.00 68.19 104 PRO A N 1
ATOM 821 C CA . PRO A 1 104 ? -3.241 6.853 -5.005 1.00 68.19 104 PRO A CA 1
ATOM 822 C C . PRO A 1 104 ? -3.193 6.032 -6.302 1.00 68.19 104 PRO A C 1
ATOM 824 O O . PRO A 1 104 ? -2.581 4.966 -6.301 1.00 68.19 104 PRO A O 1
ATOM 827 N N . MET A 1 105 ? -3.802 6.531 -7.386 1.00 72.88 105 MET A N 1
ATOM 828 C CA . MET A 1 105 ? -3.824 5.912 -8.717 1.00 72.88 105 MET A CA 1
ATOM 829 C C . MET A 1 105 ? -2.879 6.618 -9.714 1.00 72.88 105 MET A C 1
ATOM 831 O O . MET A 1 105 ? -3.102 6.583 -10.926 1.00 72.88 105 MET A O 1
ATOM 835 N N . SER A 1 106 ? -1.841 7.305 -9.216 1.00 80.06 106 SER A N 1
ATOM 836 C CA . SER A 1 106 ? -0.711 7.744 -10.044 1.00 80.06 106 SER A CA 1
ATOM 837 C C . SER A 1 106 ? 0.114 6.551 -10.526 1.00 80.06 106 SER A C 1
ATOM 839 O O . SER A 1 106 ? 0.430 5.669 -9.732 1.00 80.06 106 SER A O 1
ATOM 841 N N . HIS A 1 107 ? 0.550 6.566 -11.786 1.00 81.31 107 HIS A N 1
ATOM 842 C CA . HIS A 1 107 ? 1.517 5.597 -12.311 1.00 81.31 107 HIS A CA 1
ATOM 843 C C . HIS A 1 107 ? 2.459 6.219 -13.342 1.00 81.31 107 HIS A C 1
ATOM 845 O O . HIS A 1 107 ? 2.157 7.251 -13.941 1.00 81.31 107 HIS A O 1
ATOM 851 N N . VAL A 1 108 ? 3.596 5.554 -13.551 1.00 86.12 108 VAL A N 1
ATOM 852 C CA . VAL A 1 108 ? 4.592 5.896 -14.571 1.00 86.12 108 VAL A CA 1
ATOM 853 C C . VAL A 1 108 ? 4.590 4.817 -15.653 1.00 86.12 108 VAL A C 1
ATOM 855 O O . VAL A 1 108 ? 4.542 3.629 -15.343 1.00 86.12 108 VAL A O 1
ATOM 858 N N . GLU A 1 109 ? 4.676 5.207 -16.918 1.00 82.25 109 GLU A N 1
ATOM 859 C CA . GLU A 1 109 ? 4.855 4.304 -18.056 1.00 82.25 109 GLU A CA 1
ATOM 860 C C . GLU A 1 109 ? 6.097 4.724 -18.855 1.00 82.25 109 GLU A C 1
ATOM 862 O O . GLU A 1 109 ? 6.256 5.890 -19.216 1.00 82.25 109 GLU A O 1
ATOM 867 N N . HIS A 1 110 ? 7.006 3.778 -19.094 1.00 87.06 110 HIS A N 1
ATOM 868 C CA . HIS A 1 110 ? 8.188 3.961 -19.932 1.00 87.06 110 HIS A CA 1
ATOM 869 C C . HIS A 1 110 ? 7.790 3.696 -21.390 1.00 87.06 110 HIS A C 1
ATOM 871 O O . HIS A 1 110 ? 7.663 2.538 -21.803 1.00 87.06 110 H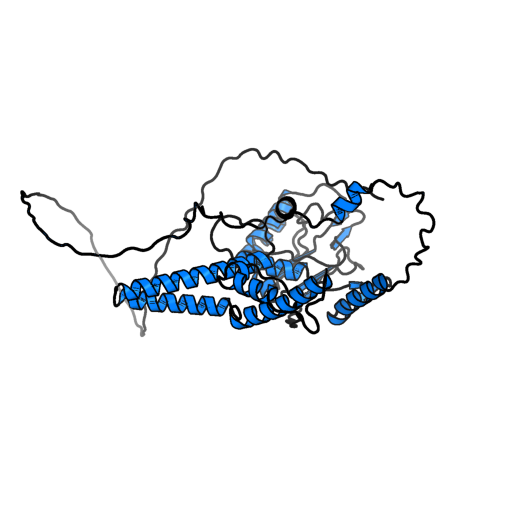IS A O 1
ATOM 877 N N . LEU A 1 111 ? 7.572 4.765 -22.156 1.00 83.88 111 LEU A N 1
ATOM 878 C CA . LEU A 1 111 ? 7.167 4.694 -23.560 1.00 83.88 111 LEU A CA 1
ATOM 879 C C . LEU A 1 111 ? 8.312 4.177 -24.445 1.00 83.88 111 LEU A C 1
ATOM 881 O O . LEU A 1 111 ? 9.490 4.273 -24.095 1.00 83.88 111 LEU A O 1
ATOM 885 N N . SER A 1 112 ? 7.971 3.639 -25.617 1.00 81.81 112 SER A N 1
ATOM 886 C CA . SER A 1 112 ? 8.959 3.145 -26.582 1.00 81.81 112 SER A CA 1
ATOM 887 C C . SER A 1 112 ? 9.977 4.224 -26.968 1.00 81.81 112 SER A C 1
ATOM 889 O O . SER A 1 112 ? 9.607 5.336 -27.348 1.00 81.81 112 SER A O 1
ATOM 891 N N . ARG A 1 113 ? 11.266 3.864 -26.928 1.00 83.38 113 ARG A N 1
ATOM 892 C CA . ARG A 1 113 ? 12.350 4.631 -27.562 1.00 83.38 113 ARG A CA 1
ATOM 893 C C . ARG A 1 113 ? 12.076 4.783 -29.056 1.00 83.38 113 ARG A C 1
ATOM 895 O O . ARG A 1 113 ? 11.543 3.872 -29.689 1.00 83.38 113 ARG A O 1
ATOM 902 N N . THR A 1 114 ? 12.468 5.929 -29.604 1.00 78.38 114 THR A N 1
ATOM 903 C CA . THR A 1 114 ? 12.322 6.251 -31.030 1.00 78.38 114 THR A CA 1
ATOM 904 C C . THR A 1 114 ? 13.656 6.716 -31.614 1.00 78.38 114 THR A C 1
ATOM 906 O O . THR A 1 114 ? 14.392 5.902 -32.159 1.00 78.38 114 THR A O 1
ATOM 909 N N . ILE A 1 115 ? 13.978 8.005 -31.483 1.00 82.19 115 ILE A N 1
ATOM 910 C CA . ILE A 1 115 ? 15.192 8.636 -32.037 1.00 82.19 115 ILE A CA 1
ATOM 911 C C . ILE A 1 115 ? 16.232 8.914 -30.935 1.00 82.19 115 ILE A C 1
ATOM 913 O O . ILE A 1 115 ? 17.429 8.940 -31.208 1.00 82.19 115 ILE A O 1
ATOM 917 N N . SER A 1 116 ? 15.789 9.090 -29.685 1.00 88.06 116 SER A N 1
ATOM 918 C CA . SER A 1 116 ? 16.675 9.208 -28.521 1.00 88.06 116 SER A CA 1
ATOM 919 C C . SER A 1 116 ? 17.066 7.833 -27.972 1.00 88.06 116 SER A C 1
ATOM 921 O O . SER A 1 116 ? 16.312 6.864 -28.059 1.00 88.06 116 SER A O 1
ATOM 923 N N . ASP A 1 117 ? 18.242 7.789 -27.355 1.00 89.75 117 ASP A N 1
ATOM 924 C CA . ASP A 1 117 ? 18.719 6.736 -26.465 1.00 89.75 117 ASP A CA 1
ATOM 925 C C . ASP A 1 117 ? 17.941 6.651 -25.136 1.00 89.75 117 ASP A C 1
ATOM 927 O O . ASP A 1 117 ? 18.009 5.612 -24.479 1.00 89.75 117 ASP A O 1
ATOM 931 N N . HIS A 1 118 ? 17.160 7.677 -24.768 1.00 93.69 118 HIS A N 1
ATOM 932 C CA . HIS A 1 118 ? 16.233 7.691 -23.627 1.00 93.69 118 HIS A CA 1
ATOM 933 C C . HIS A 1 118 ? 14.784 7.328 -24.018 1.00 93.69 118 HIS A C 1
ATOM 935 O O . HIS A 1 118 ? 14.287 7.646 -25.100 1.00 93.69 118 HIS A O 1
ATOM 941 N N . SER A 1 119 ? 14.076 6.683 -23.088 1.00 90.12 119 SER A N 1
ATOM 942 C CA . SER A 1 119 ? 12.653 6.321 -23.164 1.00 90.12 119 SER A CA 1
ATOM 943 C C . SER A 1 119 ? 11.811 7.415 -22.504 1.00 90.12 119 SER A C 1
ATOM 945 O O . SER A 1 119 ? 12.030 7.680 -21.319 1.00 90.12 119 SER A O 1
ATOM 947 N N . PRO A 1 120 ? 10.835 8.030 -23.195 1.00 91.69 120 PRO A N 1
ATOM 948 C CA . PRO A 1 120 ? 9.979 9.038 -22.578 1.00 91.69 120 PRO A CA 1
ATOM 949 C C . PRO A 1 120 ? 9.176 8.470 -21.398 1.00 91.69 120 PRO A C 1
ATOM 951 O O . PRO A 1 120 ? 8.636 7.364 -21.475 1.00 91.69 120 PRO A O 1
ATOM 954 N N . LEU A 1 121 ? 9.067 9.242 -20.314 1.00 91.06 121 LEU A N 1
ATOM 955 C CA . LEU A 1 121 ? 8.266 8.890 -19.140 1.00 91.06 121 LEU A CA 1
ATOM 956 C C . LEU A 1 121 ? 6.887 9.551 -19.216 1.00 91.06 121 LEU A C 1
ATOM 958 O O . LEU A 1 121 ? 6.784 10.777 -19.181 1.00 91.06 121 LEU A O 1
ATOM 962 N N . LEU A 1 122 ? 5.825 8.749 -19.251 1.00 88.38 122 LEU A N 1
ATOM 963 C CA . LEU A 1 122 ? 4.450 9.220 -19.092 1.00 88.38 122 LEU A CA 1
ATOM 964 C C . LEU A 1 122 ? 4.029 9.089 -17.623 1.00 88.38 122 LEU A C 1
ATOM 966 O O . LEU A 1 122 ? 4.005 7.985 -17.085 1.00 88.38 122 LEU A O 1
ATOM 970 N N . LEU A 1 123 ? 3.690 10.208 -16.976 1.00 89.81 123 LEU A N 1
ATOM 971 C CA . LEU A 1 123 ? 3.082 10.232 -15.642 1.00 89.81 123 LEU A CA 1
ATOM 972 C C . LEU A 1 123 ? 1.571 10.457 -15.764 1.00 89.81 123 LEU A C 1
ATOM 974 O O . LEU A 1 123 ? 1.126 11.563 -16.064 1.00 89.81 123 LEU A O 1
ATOM 978 N N . SER A 1 124 ? 0.792 9.424 -15.457 1.00 82.81 124 SER A N 1
ATOM 979 C CA . SER A 1 124 ? -0.669 9.499 -15.371 1.00 82.81 124 SER A CA 1
ATOM 980 C C . SER A 1 124 ? -1.099 9.820 -13.937 1.00 82.81 124 SER A C 1
ATOM 982 O O . SER A 1 124 ? -0.597 9.219 -12.984 1.00 82.81 124 SER A O 1
ATOM 984 N N . ILE A 1 125 ? -2.041 10.752 -13.759 1.00 84.38 125 ILE A N 1
ATOM 985 C CA . ILE A 1 125 ? -2.510 11.214 -12.439 1.00 84.38 125 ILE A CA 1
ATOM 986 C C . ILE A 1 125 ? -4.038 11.108 -12.373 1.00 84.38 125 ILE A C 1
ATOM 988 O O . ILE A 1 125 ? -4.753 12.085 -12.582 1.00 84.38 125 ILE A O 1
ATOM 992 N N . ASN A 1 126 ? -4.549 9.915 -12.061 1.00 69.69 126 ASN A N 1
ATOM 993 C CA . ASN A 1 126 ? -5.987 9.710 -11.891 1.00 69.69 126 ASN A CA 1
ATOM 994 C C . ASN A 1 126 ? -6.419 9.979 -10.442 1.00 69.69 126 ASN A C 1
ATOM 996 O O . ASN A 1 126 ? -5.987 9.306 -9.506 1.00 69.69 126 ASN A O 1
ATOM 1000 N N . ALA A 1 127 ? -7.334 10.935 -10.267 1.00 54.97 127 ALA A N 1
ATOM 1001 C CA . ALA A 1 127 ? -7.987 11.242 -8.990 1.00 54.97 127 ALA A CA 1
ATOM 1002 C C . ALA A 1 127 ? -9.275 10.419 -8.749 1.00 54.97 127 ALA A C 1
ATOM 1004 O O . ALA A 1 127 ? -10.051 10.731 -7.847 1.00 54.97 127 ALA A O 1
ATOM 1005 N N . SER A 1 128 ? -9.539 9.394 -9.572 1.00 52.97 128 SER A N 1
ATOM 1006 C CA . SER A 1 128 ? -10.811 8.662 -9.567 1.00 52.97 128 SER A CA 1
ATOM 1007 C C . SER A 1 128 ? -11.009 7.852 -8.283 1.00 52.97 128 SER A C 1
ATOM 1009 O O . SER A 1 128 ? -10.461 6.765 -8.109 1.00 52.97 128 SER A O 1
ATOM 1011 N N . ALA A 1 129 ? -11.850 8.372 -7.391 1.00 48.78 129 ALA A N 1
ATOM 1012 C CA . ALA A 1 129 ? -12.359 7.668 -6.219 1.00 48.78 129 ALA A CA 1
ATOM 1013 C C . ALA A 1 129 ? -13.635 6.866 -6.552 1.00 48.78 129 ALA A C 1
ATOM 1015 O O . ALA A 1 129 ? -14.602 6.884 -5.787 1.00 48.78 129 ALA A O 1
ATOM 1016 N N . ALA A 1 130 ? -13.658 6.179 -7.700 1.00 47.06 130 ALA A N 1
ATOM 1017 C CA . ALA A 1 130 ? -14.761 5.304 -8.083 1.00 47.06 130 ALA A CA 1
ATOM 1018 C C . ALA A 1 130 ? -14.961 4.213 -7.013 1.00 47.06 130 ALA A C 1
ATOM 1020 O O . ALA A 1 130 ? -14.099 3.361 -6.787 1.00 47.06 130 ALA A O 1
ATOM 1021 N N . LEU A 1 131 ? -16.105 4.259 -6.323 1.00 47.25 131 LEU A N 1
ATOM 1022 C CA . LEU A 1 131 ? -16.454 3.351 -5.226 1.00 47.25 131 LEU A CA 1
ATOM 1023 C C . LEU A 1 131 ? -16.867 1.973 -5.762 1.00 47.25 131 LEU A C 1
ATOM 1025 O O . LEU A 1 131 ? -18.030 1.573 -5.691 1.00 47.25 131 LEU A O 1
ATOM 1029 N N . THR A 1 132 ? -15.893 1.234 -6.292 1.00 51.03 132 THR A N 1
ATOM 1030 C CA . THR A 1 132 ? -16.072 -0.152 -6.727 1.00 51.03 132 THR A CA 1
ATOM 1031 C C . THR A 1 132 ? -16.583 -1.025 -5.576 1.00 51.03 132 THR A C 1
ATOM 1033 O O . THR A 1 132 ? -16.229 -0.853 -4.404 1.00 51.03 132 THR A O 1
ATOM 1036 N N . SER A 1 133 ? -17.470 -1.969 -5.904 1.00 51.28 133 SER A N 1
ATOM 1037 C CA . SER A 1 133 ? -18.157 -2.816 -4.922 1.00 51.28 133 SER A CA 1
ATOM 1038 C C . SER A 1 133 ? -17.173 -3.750 -4.214 1.00 51.28 133 SER A C 1
ATOM 1040 O O . SER A 1 133 ? -16.860 -4.839 -4.696 1.00 51.28 133 SER A O 1
ATOM 1042 N N . THR A 1 134 ? -16.654 -3.313 -3.062 1.00 57.88 134 THR A N 1
ATOM 1043 C CA . THR A 1 134 ? -15.621 -4.066 -2.339 1.00 57.88 134 THR A CA 1
ATOM 1044 C C . THR A 1 134 ? -16.067 -5.496 -2.011 1.00 57.88 134 THR A C 1
ATOM 1046 O O . THR A 1 134 ? -17.109 -5.753 -1.386 1.00 57.88 134 THR A O 1
ATOM 1049 N N . ALA A 1 135 ? -15.234 -6.454 -2.428 1.00 67.31 135 ALA A N 1
ATOM 1050 C CA . ALA A 1 135 ? -15.382 -7.853 -2.060 1.00 67.31 135 ALA A CA 1
ATOM 1051 C C . ALA A 1 135 ? -15.429 -7.990 -0.529 1.00 67.31 135 ALA A C 1
ATOM 1053 O O . ALA A 1 135 ? -14.745 -7.271 0.200 1.00 67.31 135 ALA A O 1
ATOM 1054 N N . PHE A 1 136 ? -16.253 -8.912 -0.025 1.00 78.12 136 PHE A N 1
ATOM 1055 C CA . PHE A 1 136 ? -16.343 -9.140 1.416 1.00 78.12 136 PHE A CA 1
ATOM 1056 C C . PHE A 1 136 ? -15.031 -9.726 1.944 1.00 78.12 136 PHE A C 1
ATOM 1058 O O . PHE A 1 136 ? -14.733 -10.895 1.708 1.00 78.12 136 PHE A O 1
ATOM 1065 N N . THR A 1 137 ? -14.292 -8.919 2.695 1.00 81.31 137 THR A N 1
ATOM 1066 C CA . THR A 1 137 ? -13.167 -9.356 3.515 1.00 81.31 137 THR A CA 1
ATOM 1067 C C . THR A 1 137 ? -13.622 -9.523 4.962 1.00 81.31 137 THR A C 1
ATOM 1069 O O . THR A 1 137 ? -14.358 -8.698 5.506 1.00 81.31 137 THR A O 1
ATOM 1072 N N . PHE A 1 138 ? -13.184 -10.610 5.599 1.00 87.19 138 PHE A N 1
ATOM 1073 C CA . PHE A 1 138 ? -13.296 -10.750 7.048 1.00 87.19 138 PHE A CA 1
ATOM 1074 C C . PHE A 1 138 ? -12.340 -9.757 7.715 1.00 87.19 138 PHE A C 1
ATOM 1076 O O . PHE A 1 138 ? -11.191 -9.671 7.282 1.00 87.19 138 PHE A O 1
ATOM 1083 N N . GLN A 1 139 ? -12.774 -9.023 8.743 1.00 87.50 139 GLN A N 1
ATOM 1084 C CA . GLN A 1 139 ? -11.931 -8.023 9.410 1.00 87.50 139 GLN A CA 1
ATOM 1085 C C . GLN A 1 139 ? -11.490 -8.512 10.792 1.00 87.50 139 GLN A C 1
ATOM 1087 O O . GLN A 1 139 ? -12.314 -8.799 11.654 1.00 87.50 139 GLN A O 1
ATOM 1092 N N . ASN A 1 140 ? -10.179 -8.579 11.023 1.00 88.81 140 ASN A N 1
ATOM 1093 C CA . ASN A 1 140 ? -9.590 -9.150 12.237 1.00 88.81 140 ASN A CA 1
ATOM 1094 C C . ASN A 1 140 ? -9.982 -8.389 13.513 1.00 88.81 140 ASN A C 1
ATOM 1096 O O . ASN A 1 140 ? -10.038 -8.994 14.579 1.00 88.81 140 ASN A O 1
ATOM 1100 N N . MET A 1 141 ? -10.305 -7.095 13.403 1.00 89.75 141 MET A N 1
ATOM 1101 C CA . MET A 1 141 ? -10.812 -6.278 14.512 1.00 89.75 141 MET A CA 1
ATOM 1102 C C . MET A 1 141 ? -12.086 -6.856 15.152 1.00 89.75 141 MET A C 1
ATOM 1104 O O . MET A 1 141 ? -12.296 -6.691 16.349 1.00 89.75 141 MET A O 1
ATOM 1108 N N . TRP A 1 142 ? -12.901 -7.589 14.384 1.00 90.75 142 TRP A N 1
ATOM 1109 C CA . TRP A 1 142 ? -14.107 -8.253 14.880 1.00 90.75 142 TRP A CA 1
ATOM 1110 C C . TRP A 1 142 ? -13.808 -9.301 15.957 1.00 90.75 142 TRP A C 1
ATOM 1112 O O . TRP A 1 142 ? -14.639 -9.526 16.826 1.00 90.75 142 TRP A O 1
ATOM 1122 N N . LEU A 1 143 ? -12.617 -9.913 15.941 1.00 90.69 143 LEU A N 1
ATOM 1123 C CA . LEU A 1 143 ? -12.200 -10.906 16.939 1.00 90.69 143 LEU A CA 1
ATOM 1124 C C . LEU A 1 143 ? -11.959 -10.299 18.333 1.00 90.69 143 LEU A C 1
ATOM 1126 O O . LEU A 1 143 ? -11.824 -11.046 19.299 1.00 90.69 143 LEU A O 1
ATOM 1130 N N . LEU A 1 144 ? -11.880 -8.966 18.427 1.00 88.75 144 LEU A N 1
ATOM 1131 C CA . LEU A 1 144 ? -11.694 -8.217 19.672 1.00 88.75 144 LEU A CA 1
ATOM 1132 C C . LEU A 1 144 ? -13.025 -7.759 20.292 1.00 88.75 144 LEU A C 1
ATOM 1134 O O . LEU A 1 144 ? -13.023 -7.189 21.380 1.00 88.75 144 LEU A O 1
ATOM 1138 N N . ASP A 1 145 ? -14.156 -7.981 19.618 1.00 88.06 145 ASP A N 1
ATOM 1139 C CA . ASP A 1 145 ? -15.479 -7.671 20.156 1.00 88.06 145 ASP A CA 1
ATOM 1140 C C . ASP A 1 145 ? -16.079 -8.880 20.884 1.00 88.06 145 ASP A C 1
ATOM 1142 O O . ASP A 1 145 ? -16.050 -10.010 20.388 1.00 88.06 145 ASP A O 1
ATOM 1146 N N . LYS A 1 146 ? -16.647 -8.634 22.069 1.00 88.81 146 LYS A N 1
ATOM 1147 C CA . LYS A 1 146 ? -17.203 -9.679 22.939 1.00 88.81 146 LYS A CA 1
ATOM 1148 C C . LYS A 1 146 ? -18.339 -10.453 22.251 1.00 88.81 146 LYS A C 1
ATOM 1150 O O . LYS A 1 146 ? -18.373 -11.675 22.361 1.00 88.81 146 LYS A O 1
ATOM 1155 N N . SER A 1 147 ? -19.190 -9.766 21.482 1.00 89.44 147 SER A N 1
ATOM 1156 C CA . SER A 1 147 ? -20.377 -10.334 20.818 1.00 89.44 147 SER A CA 1
ATOM 1157 C C . SER A 1 147 ? -20.067 -11.192 19.585 1.00 89.44 147 SER A C 1
ATOM 1159 O O . SER A 1 147 ? -20.944 -11.886 19.064 1.00 89.44 147 SER A O 1
ATOM 1161 N N . PHE A 1 148 ? -18.820 -11.187 19.094 1.00 90.62 148 PHE A N 1
ATOM 1162 C CA . PHE A 1 148 ? -18.447 -11.903 17.872 1.00 90.62 148 PHE A CA 1
ATOM 1163 C C . PHE A 1 148 ? -18.713 -13.414 17.954 1.00 90.62 148 PHE A C 1
ATOM 1165 O O . PHE A 1 148 ? -19.182 -14.017 16.985 1.00 90.62 148 PHE A O 1
ATOM 1172 N N . LYS A 1 149 ? -18.429 -14.037 19.107 1.00 91.06 149 LYS A N 1
ATOM 1173 C CA . LYS A 1 149 ? -18.648 -15.480 19.309 1.00 91.06 149 LYS A CA 1
ATOM 1174 C C . LYS A 1 149 ? -20.132 -15.834 19.233 1.00 91.06 149 LYS A C 1
ATOM 1176 O O . LYS A 1 149 ? -20.486 -16.808 18.571 1.00 91.06 149 LYS A O 1
ATOM 1181 N N . ASP A 1 150 ? -20.978 -15.010 19.836 1.00 92.94 150 ASP A N 1
ATOM 1182 C CA . ASP A 1 150 ? -22.426 -15.211 19.899 1.00 92.94 150 ASP A CA 1
ATOM 1183 C C . ASP A 1 150 ? -23.038 -15.034 18.503 1.00 92.94 150 ASP A C 1
ATOM 1185 O O . ASP A 1 150 ? -23.766 -15.892 18.010 1.00 92.94 150 ASP A O 1
ATOM 1189 N N . ILE A 1 151 ? -22.598 -14.002 17.773 1.00 90.44 151 ILE A N 1
ATOM 1190 C CA . ILE A 1 151 ? -22.987 -13.749 16.379 1.00 90.44 151 ILE A CA 1
ATOM 1191 C C . ILE A 1 151 ? -22.710 -14.951 15.466 1.00 90.44 151 ILE A C 1
ATOM 1193 O O . ILE A 1 151 ? -23.546 -15.263 14.605 1.00 90.44 151 ILE A O 1
ATOM 1197 N N . ILE A 1 152 ? -21.564 -15.615 15.658 1.00 92.62 152 ILE A N 1
ATOM 1198 C CA . ILE A 1 152 ? -21.167 -16.847 14.962 1.00 92.62 152 ILE A CA 1
ATOM 1199 C C . ILE A 1 152 ? -22.038 -18.030 15.409 1.00 92.62 152 ILE A C 1
ATOM 1201 O O . ILE A 1 152 ? -22.549 -18.751 14.548 1.00 92.62 152 ILE A O 1
ATOM 1205 N N . PHE A 1 153 ? -22.228 -18.213 16.720 1.00 93.12 153 PHE A N 1
ATOM 1206 C CA . PHE A 1 153 ? -23.016 -19.298 17.311 1.00 93.12 153 PHE A CA 1
ATOM 1207 C C . PHE A 1 153 ? -24.475 -19.264 16.837 1.00 93.12 153 PHE A C 1
ATOM 1209 O O . PHE A 1 153 ? -24.935 -20.237 16.240 1.00 93.12 153 PHE A O 1
ATOM 1216 N N . ASP A 1 154 ? -25.156 -18.123 16.972 1.00 90.81 154 ASP A N 1
ATOM 1217 C CA . ASP A 1 154 ? -26.504 -17.868 16.447 1.00 90.81 154 ASP A CA 1
ATOM 1218 C C . ASP A 1 154 ? -26.630 -18.282 14.976 1.00 90.81 154 ASP A C 1
ATOM 1220 O O . ASP A 1 154 ? -27.559 -18.980 14.572 1.00 90.81 154 ASP A O 1
ATOM 1224 N N . ASN A 1 155 ? -25.679 -17.837 14.143 1.00 88.62 155 ASN A N 1
ATOM 1225 C CA . ASN A 1 155 ? -25.696 -18.123 12.715 1.00 88.62 155 ASN A CA 1
ATOM 1226 C C . ASN A 1 155 ? -25.453 -19.613 12.434 1.00 88.62 155 ASN A C 1
ATOM 1228 O O . ASN A 1 155 ? -25.879 -20.113 11.390 1.00 88.62 155 ASN A O 1
ATOM 1232 N N . TRP A 1 156 ? -24.781 -20.328 13.337 1.00 90.44 156 TRP A N 1
ATOM 1233 C CA . TRP A 1 156 ? -24.617 -21.770 13.233 1.00 90.44 156 TRP A CA 1
ATOM 1234 C C . TRP A 1 156 ? -25.849 -22.546 13.698 1.00 90.44 156 TRP A C 1
ATOM 1236 O O . TRP A 1 156 ? -26.137 -23.575 13.087 1.00 90.44 156 TRP A O 1
ATOM 1246 N N . GLN A 1 157 ? -26.588 -22.062 14.698 1.00 89.56 157 GLN A N 1
ATOM 1247 C CA . GLN A 1 157 ? -27.818 -22.708 15.174 1.00 89.56 157 GLN A CA 1
ATOM 1248 C C . GLN A 1 157 ? -29.033 -22.424 14.280 1.00 89.56 157 GLN A C 1
ATOM 1250 O O . GLN A 1 157 ? -29.864 -23.307 14.083 1.00 89.56 157 GLN A O 1
ATOM 1255 N N . ALA A 1 158 ? -29.130 -21.226 13.695 1.00 82.00 158 ALA A N 1
ATOM 1256 C CA . ALA A 1 158 ? -30.286 -20.830 12.895 1.00 82.00 158 ALA A CA 1
ATOM 1257 C C . ALA A 1 158 ? -30.555 -21.805 11.717 1.00 82.00 158 ALA A C 1
ATOM 1259 O O . ALA A 1 158 ? -29.619 -22.145 10.975 1.00 82.00 158 ALA A O 1
ATOM 1260 N N . PRO A 1 159 ? -31.816 -22.227 11.492 1.00 79.81 159 PRO A N 1
ATOM 1261 C CA . PRO A 1 159 ? -32.175 -23.208 10.464 1.00 79.81 159 PRO A CA 1
ATOM 1262 C C . PRO A 1 159 ? -31.888 -22.688 9.052 1.00 79.81 159 PRO A C 1
ATOM 1264 O O . PRO A 1 159 ? -31.779 -21.481 8.833 1.00 79.81 159 PRO A O 1
ATOM 1267 N N . ILE A 1 160 ? -31.744 -23.590 8.084 1.00 73.06 160 ILE A N 1
ATOM 1268 C CA . ILE A 1 160 ? -31.600 -23.236 6.663 1.00 73.06 160 ILE A CA 1
ATOM 1269 C C . ILE A 1 160 ? -32.971 -23.366 5.991 1.00 73.06 160 ILE A C 1
ATOM 1271 O O . ILE A 1 160 ? -33.700 -24.313 6.266 1.00 73.06 160 ILE A O 1
ATOM 1275 N N . PHE A 1 161 ? -33.309 -22.401 5.136 1.00 57.81 161 PHE A N 1
ATOM 1276 C CA . PHE A 1 161 ? -34.532 -22.373 4.330 1.00 57.81 161 PHE A CA 1
ATOM 1277 C C . PHE A 1 161 ? -34.176 -22.693 2.862 1.00 57.81 161 PHE A C 1
ATOM 1279 O O . PHE A 1 161 ? -33.102 -22.265 2.425 1.00 57.81 161 PHE A O 1
ATOM 1286 N N . PRO A 1 162 ? -35.018 -23.405 2.083 1.00 58.97 162 PRO A N 1
ATOM 1287 C CA . PRO A 1 162 ? -36.351 -23.912 2.436 1.00 58.97 162 PRO A CA 1
ATOM 1288 C C . PRO A 1 162 ? -36.347 -25.161 3.326 1.00 58.97 162 PRO A C 1
ATOM 1290 O O . PRO A 1 162 ? -37.283 -25.336 4.096 1.00 58.97 162 PRO A O 1
ATOM 1293 N N . ASP A 1 163 ? -35.299 -25.988 3.271 1.00 67.69 163 ASP A N 1
ATOM 1294 C CA . ASP A 1 163 ? -35.201 -27.221 4.059 1.00 67.69 163 ASP A CA 1
ATOM 1295 C C . ASP A 1 163 ? -33.915 -27.254 4.905 1.00 67.69 163 ASP A C 1
ATOM 1297 O O . ASP A 1 163 ? -32.805 -26.980 4.436 1.00 67.69 163 ASP A O 1
ATOM 1301 N N . ASN A 1 164 ? -34.061 -27.650 6.169 1.00 75.00 164 ASN A N 1
ATOM 1302 C CA . ASN A 1 164 ? -32.957 -27.853 7.093 1.00 75.00 164 ASN A CA 1
ATOM 1303 C C . ASN A 1 164 ? -32.257 -29.217 6.892 1.00 75.00 164 ASN A C 1
ATOM 1305 O O . ASN A 1 164 ? -31.188 -29.417 7.467 1.00 75.00 164 ASN A O 1
ATOM 1309 N N . ASN A 1 165 ? -32.781 -30.123 6.054 1.00 78.06 165 ASN A N 1
ATOM 1310 C CA . ASN A 1 165 ? -32.129 -31.385 5.666 1.00 78.06 165 ASN A CA 1
ATOM 1311 C C . ASN A 1 165 ? -30.963 -31.222 4.676 1.00 78.06 165 ASN A C 1
ATOM 1313 O O . ASN A 1 165 ? -30.296 -32.211 4.368 1.00 78.06 165 ASN A O 1
ATOM 1317 N N . VAL A 1 166 ? -30.671 -30.010 4.185 1.00 75.25 166 VAL A N 1
ATOM 1318 C CA . VAL A 1 166 ? -29.489 -29.758 3.341 1.00 75.25 166 VAL A CA 1
ATOM 1319 C C . VAL A 1 166 ? -28.223 -30.214 4.081 1.00 75.25 166 VAL A C 1
ATOM 1321 O O . VAL A 1 166 ? -27.887 -29.677 5.141 1.00 75.25 166 VAL A O 1
ATOM 1324 N N . LYS A 1 167 ? -27.528 -31.209 3.518 1.00 79.94 167 LYS A N 1
ATOM 1325 C CA . LYS A 1 167 ? -26.319 -31.866 4.054 1.00 79.94 167 LYS A CA 1
ATOM 1326 C C . LYS A 1 167 ? -25.046 -31.404 3.320 1.00 79.94 167 LYS A C 1
ATOM 1328 O O . LYS A 1 167 ? -25.102 -30.625 2.368 1.00 79.94 167 LYS A O 1
ATOM 1333 N N . GLY A 1 168 ? -23.886 -31.876 3.785 1.00 81.81 168 GLY A N 1
ATOM 1334 C CA . GLY A 1 168 ? -22.594 -31.701 3.109 1.00 81.81 168 GLY A CA 1
ATOM 1335 C C . GLY A 1 168 ? -22.177 -30.242 2.875 1.00 81.81 168 GLY A C 1
ATOM 1336 O O . GLY A 1 168 ? -22.515 -29.341 3.646 1.00 81.81 168 GLY A O 1
ATOM 1337 N N . MET A 1 169 ? -21.432 -30.002 1.792 1.00 82.50 169 MET A N 1
ATOM 1338 C CA . MET A 1 169 ? -20.850 -28.686 1.488 1.00 82.50 169 MET A CA 1
ATOM 1339 C C . MET A 1 169 ? -21.891 -27.597 1.189 1.00 82.50 169 MET A C 1
ATOM 1341 O O . MET A 1 169 ? -21.659 -26.436 1.519 1.00 82.50 169 MET A O 1
ATOM 1345 N N . ILE A 1 170 ? -23.068 -27.950 0.657 1.00 81.62 170 ILE A N 1
ATOM 1346 C CA . ILE A 1 170 ? -24.156 -26.987 0.395 1.00 81.62 170 ILE A CA 1
ATOM 1347 C C . ILE A 1 170 ? -24.665 -26.382 1.717 1.00 81.62 170 ILE A C 1
ATOM 1349 O O . ILE A 1 170 ? -24.929 -25.177 1.797 1.00 81.62 170 ILE A O 1
ATOM 1353 N N . ARG A 1 171 ? -24.711 -27.184 2.795 1.00 84.25 171 ARG A N 1
ATOM 1354 C CA . ARG A 1 171 ? -25.044 -26.722 4.155 1.00 84.25 171 ARG A CA 1
ATOM 1355 C C . ARG A 1 171 ? -24.044 -25.681 4.650 1.00 84.25 171 ARG A C 1
ATOM 1357 O O . ARG A 1 171 ? -24.437 -24.635 5.165 1.00 84.25 171 ARG A O 1
ATOM 1364 N N . LEU A 1 172 ? -22.754 -25.978 4.487 1.00 85.75 172 LEU A N 1
ATOM 1365 C CA . LEU A 1 172 ? -21.653 -25.109 4.896 1.00 85.75 172 LEU A CA 1
ATOM 1366 C C . LEU A 1 172 ? -21.671 -23.790 4.111 1.00 85.75 172 LEU A C 1
ATOM 1368 O O . LEU A 1 172 ? -21.673 -22.720 4.717 1.00 85.75 172 LEU A O 1
ATOM 1372 N N . TRP A 1 173 ? -21.765 -23.864 2.782 1.00 83.19 173 TRP A N 1
ATOM 1373 C CA . TRP A 1 173 ? -21.851 -22.702 1.895 1.00 83.19 173 TRP A CA 1
ATOM 1374 C C . TRP A 1 173 ? -23.024 -21.785 2.262 1.00 83.19 173 TRP A C 1
ATOM 1376 O O . TRP A 1 173 ? -22.834 -20.584 2.446 1.00 83.19 173 TRP A O 1
ATOM 1386 N N . SER A 1 174 ? -24.212 -22.352 2.491 1.00 82.00 174 SER A N 1
ATOM 1387 C CA . SER A 1 174 ? -25.407 -21.591 2.880 1.00 82.00 174 SER A CA 1
ATOM 1388 C C . SER A 1 174 ? -25.222 -20.866 4.224 1.00 82.00 174 SER A C 1
ATOM 1390 O O . SER A 1 174 ? -25.521 -19.673 4.335 1.00 82.00 174 SER A O 1
ATOM 1392 N N . LYS A 1 175 ? -24.650 -21.541 5.237 1.00 85.19 175 LYS A N 1
ATOM 1393 C CA . LYS A 1 175 ? -24.326 -20.916 6.536 1.00 85.19 175 LYS A CA 1
ATOM 1394 C C . LYS A 1 175 ? -23.275 -19.809 6.416 1.00 85.19 175 LYS A C 1
ATOM 1396 O O . LYS A 1 175 ? -23.379 -18.811 7.131 1.00 85.19 175 LYS A O 1
ATOM 1401 N N . LEU A 1 176 ? -22.291 -19.954 5.525 1.00 88.69 176 LEU A N 1
ATOM 1402 C CA . LEU A 1 176 ? -21.266 -18.938 5.258 1.00 88.69 176 LEU A CA 1
ATOM 1403 C C . LEU A 1 176 ? -21.825 -17.731 4.483 1.00 88.69 176 LEU A C 1
ATOM 1405 O O . LEU A 1 176 ? -21.501 -16.592 4.819 1.00 88.69 176 LEU A O 1
ATOM 1409 N N . CYS A 1 177 ? -22.713 -17.945 3.507 1.00 82.12 177 CYS A N 1
ATOM 1410 C CA . CYS A 1 177 ? -23.406 -16.865 2.800 1.00 82.12 177 CYS A CA 1
ATOM 1411 C C . CYS A 1 177 ? -24.286 -16.032 3.744 1.00 82.12 177 CYS A C 1
ATOM 1413 O O . CYS A 1 177 ? -24.225 -14.801 3.697 1.00 82.12 177 CYS A O 1
ATOM 1415 N N . ARG A 1 178 ? -25.022 -16.673 4.664 1.00 84.31 178 ARG A N 1
ATOM 1416 C CA . ARG A 1 178 ? -25.764 -15.960 5.719 1.00 84.31 178 ARG A CA 1
ATOM 1417 C C . ARG A 1 178 ? -24.833 -15.243 6.701 1.00 84.31 178 ARG A C 1
ATOM 1419 O O . ARG A 1 178 ? -25.074 -14.079 7.019 1.00 84.31 178 ARG A O 1
ATOM 1426 N N . LEU A 1 179 ? -23.732 -15.875 7.119 1.00 88.00 179 LEU A N 1
ATOM 1427 C CA . LEU A 1 179 ? -22.750 -15.245 8.009 1.00 88.00 179 LEU A CA 1
ATOM 1428 C C . LEU A 1 179 ? -22.172 -13.959 7.403 1.00 88.00 179 LEU A C 1
ATOM 1430 O O . LEU A 1 179 ? -22.107 -12.931 8.071 1.00 88.00 179 LEU A O 1
ATOM 1434 N N . LYS A 1 180 ? -21.810 -13.997 6.116 1.00 84.12 180 LYS A N 1
ATOM 1435 C CA . LYS A 1 180 ? -21.347 -12.841 5.334 1.00 84.12 180 LYS A CA 1
ATOM 1436 C C . LYS A 1 180 ? -22.357 -11.688 5.341 1.00 84.12 180 LYS A C 1
ATOM 1438 O O . LYS A 1 180 ? -21.941 -10.532 5.368 1.00 84.12 180 LYS A O 1
ATOM 1443 N N . GLN A 1 181 ? -23.661 -11.971 5.349 1.00 78.81 181 GLN A N 1
ATOM 1444 C CA . GLN A 1 181 ? -24.700 -10.944 5.493 1.00 78.81 181 GLN A CA 1
ATOM 1445 C C . GLN A 1 181 ? -24.782 -10.409 6.934 1.00 78.81 181 GLN A C 1
ATOM 1447 O O . GLN A 1 181 ? -24.705 -9.192 7.115 1.00 78.81 181 GLN A O 1
ATOM 1452 N N . LYS A 1 182 ? -24.844 -11.281 7.956 1.00 79.25 182 LYS A N 1
ATOM 1453 C CA . LYS A 1 182 ? -24.902 -10.867 9.377 1.00 79.25 182 LYS A CA 1
ATOM 1454 C C . LYS A 1 182 ? -23.682 -10.020 9.772 1.00 79.25 182 LYS A C 1
ATOM 1456 O O . LYS A 1 182 ? -23.850 -8.956 10.361 1.00 79.25 182 LYS A O 1
ATOM 1461 N N . LEU A 1 183 ? -22.474 -10.419 9.360 1.00 85.81 183 LEU A N 1
ATOM 1462 C CA . LEU A 1 183 ? -21.235 -9.661 9.589 1.00 85.81 183 LEU A CA 1
ATOM 1463 C C . LEU A 1 183 ? -21.186 -8.340 8.802 1.00 85.81 183 LEU A C 1
ATOM 1465 O O . LEU A 1 183 ? -20.739 -7.335 9.349 1.00 85.81 183 LEU A O 1
ATOM 1469 N N . ARG A 1 184 ? -21.681 -8.289 7.552 1.00 80.38 184 ARG A N 1
ATOM 1470 C CA . ARG A 1 184 ? -21.808 -7.019 6.801 1.00 80.38 184 ARG A CA 1
ATOM 1471 C C . ARG A 1 184 ? -22.745 -6.031 7.499 1.00 80.38 184 ARG A C 1
ATOM 1473 O O . ARG A 1 184 ? -22.429 -4.845 7.554 1.00 80.38 184 ARG A O 1
ATOM 1480 N N . TRP A 1 185 ? -23.874 -6.506 8.027 1.00 76.19 185 TRP A N 1
ATOM 1481 C CA . TRP A 1 185 ? -24.824 -5.670 8.763 1.00 76.19 185 TRP A CA 1
ATOM 1482 C C . TRP A 1 185 ? -24.239 -5.190 10.096 1.00 76.19 185 TRP A C 1
ATOM 1484 O O . TRP A 1 185 ? -24.199 -3.987 10.331 1.00 76.19 185 TRP A O 1
ATOM 1494 N N . TRP A 1 186 ? -23.687 -6.097 10.906 1.00 81.88 186 TRP A N 1
ATOM 1495 C CA . TRP A 1 186 ? -23.063 -5.784 12.197 1.00 81.88 186 TRP A CA 1
ATOM 1496 C C . TRP A 1 186 ? -21.863 -4.830 12.063 1.00 81.88 186 TRP A C 1
ATOM 1498 O O . TRP A 1 186 ? -21.742 -3.871 12.822 1.00 81.88 186 TRP A O 1
ATOM 1508 N N . ASN A 1 187 ? -21.039 -4.974 11.018 1.00 82.81 187 ASN A N 1
ATOM 1509 C CA . ASN A 1 187 ? -20.000 -3.985 10.709 1.00 82.81 187 ASN A CA 1
ATOM 1510 C C . ASN A 1 187 ? -20.582 -2.601 10.357 1.00 82.81 187 ASN A C 1
ATOM 1512 O O . ASN A 1 187 ? -19.958 -1.585 10.646 1.00 82.81 187 ASN A O 1
ATOM 1516 N N . LYS A 1 188 ? -21.763 -2.542 9.726 1.00 72.88 188 LYS A N 1
ATOM 1517 C CA . LYS A 1 188 ? -22.452 -1.290 9.364 1.00 72.88 188 LYS A CA 1
ATOM 1518 C C . LYS A 1 188 ? -23.239 -0.670 10.533 1.00 72.88 188 LYS A C 1
ATOM 1520 O O . LYS A 1 188 ? -23.591 0.504 10.436 1.00 72.88 188 LYS A O 1
ATOM 1525 N N . THR A 1 189 ? -23.509 -1.407 11.611 1.00 70.81 189 THR A N 1
ATOM 1526 C CA . THR A 1 189 ? -24.194 -0.887 12.809 1.00 70.81 189 THR A CA 1
ATOM 1527 C C . THR A 1 189 ? -23.240 -0.574 13.961 1.00 70.81 189 THR A C 1
ATOM 1529 O O . THR A 1 189 ? -23.373 0.493 14.546 1.00 70.81 189 THR A O 1
ATOM 1532 N N . VAL A 1 190 ? -22.252 -1.431 14.246 1.00 71.12 190 VAL A N 1
ATOM 1533 C CA . VAL A 1 190 ? -21.337 -1.280 15.399 1.00 71.12 190 VAL A CA 1
ATOM 1534 C C . VAL A 1 190 ? -20.030 -0.565 15.026 1.00 71.12 190 VAL A C 1
ATOM 1536 O O . VAL A 1 190 ? -19.637 0.401 15.675 1.00 71.12 190 VAL A O 1
ATOM 1539 N N . PHE A 1 191 ? -19.370 -0.982 13.941 1.00 71.62 191 PHE A N 1
ATOM 1540 C CA . PHE A 1 191 ? -18.027 -0.502 13.548 1.00 71.62 191 PHE A CA 1
ATOM 1541 C C . PHE A 1 191 ? -18.045 0.603 12.478 1.00 71.62 191 PHE A C 1
ATOM 1543 O O . PHE A 1 191 ? -17.007 0.932 11.901 1.00 71.62 191 PHE A O 1
ATOM 1550 N N . LYS A 1 192 ? -19.236 1.128 12.164 1.00 64.56 192 LYS A N 1
ATOM 1551 C CA . LYS A 1 192 ? -19.563 1.866 10.931 1.00 64.56 192 LYS A CA 1
ATOM 1552 C C . LYS A 1 192 ? -18.531 2.935 10.567 1.00 64.56 192 LYS A C 1
ATOM 1554 O O . LYS A 1 192 ? -18.010 2.918 9.456 1.00 64.56 192 LYS A O 1
ATOM 1559 N N . ASN A 1 193 ? -18.212 3.789 11.538 1.00 69.75 193 ASN A N 1
ATOM 1560 C CA . ASN A 1 193 ? -17.085 4.708 11.514 1.00 69.75 193 ASN A CA 1
ATOM 1561 C C . ASN A 1 193 ? -16.219 4.439 12.752 1.00 69.75 193 ASN A C 1
ATOM 1563 O O . ASN A 1 193 ? -16.277 5.200 13.711 1.00 69.75 193 ASN A O 1
ATOM 1567 N N . LEU A 1 194 ? -15.391 3.390 12.740 1.00 81.88 194 LEU A N 1
ATOM 1568 C CA . LEU A 1 194 ? -14.426 3.114 13.818 1.00 81.88 194 LEU A CA 1
ATOM 1569 C C . LEU A 1 194 ? -13.647 4.377 14.253 1.00 81.88 194 LEU A C 1
ATOM 1571 O O . LEU A 1 194 ? -13.487 4.624 15.441 1.00 81.88 194 LEU A O 1
ATOM 1575 N N . PHE A 1 195 ? -13.266 5.228 13.296 1.00 81.19 195 PHE A N 1
ATOM 1576 C CA . PHE A 1 195 ? -12.586 6.508 13.535 1.00 81.19 195 PHE A CA 1
ATOM 1577 C C . PHE A 1 195 ? -13.468 7.578 14.214 1.00 81.19 195 PHE A C 1
ATOM 1579 O O . PHE A 1 195 ? -12.954 8.376 14.993 1.00 81.19 195 PHE A O 1
ATOM 1586 N N . SER A 1 196 ? -14.786 7.595 13.964 1.00 81.00 196 SER A N 1
ATOM 1587 C CA . SER A 1 196 ? -15.728 8.436 14.726 1.00 81.00 196 SER A CA 1
ATOM 1588 C C . SER A 1 196 ? -15.902 7.886 16.136 1.00 81.00 196 SER A C 1
ATOM 1590 O O . SER A 1 196 ? -15.734 8.640 17.083 1.00 81.00 196 SER A O 1
ATOM 1592 N N . ASN A 1 197 ? -16.111 6.571 16.285 1.00 85.44 197 ASN A N 1
ATOM 1593 C CA . ASN A 1 197 ? -16.234 5.918 17.590 1.00 85.44 197 ASN A CA 1
ATOM 1594 C C . ASN A 1 197 ? -14.996 6.179 18.478 1.00 85.44 197 ASN A C 1
ATOM 1596 O O . ASN A 1 197 ? -15.142 6.389 19.680 1.00 85.44 197 ASN A O 1
ATOM 1600 N N . ILE A 1 198 ? -13.786 6.169 17.895 1.00 87.50 198 ILE A N 1
ATOM 1601 C CA . ILE A 1 198 ? -12.534 6.533 18.582 1.00 87.50 198 ILE A CA 1
ATOM 1602 C C . ILE A 1 198 ? -12.566 8.003 18.997 1.00 87.50 198 ILE A C 1
ATOM 1604 O O . ILE A 1 198 ? -12.430 8.280 20.183 1.00 87.50 198 ILE A O 1
ATOM 1608 N N . LYS A 1 199 ? -12.827 8.934 18.070 1.00 86.94 199 LYS A N 1
ATOM 1609 C CA . LYS A 1 199 ? -12.873 10.373 18.375 1.00 86.94 199 LYS A CA 1
ATOM 1610 C C . LYS A 1 199 ? -13.931 10.727 19.432 1.00 86.94 199 LYS A C 1
ATOM 1612 O O . LYS A 1 199 ? -13.692 11.569 20.291 1.00 86.94 199 LYS A O 1
ATOM 1617 N N . GLU A 1 200 ? -15.088 10.073 19.396 1.00 88.62 200 GLU A N 1
ATOM 1618 C CA . GLU A 1 200 ? -16.145 10.192 20.406 1.00 88.62 200 GLU A CA 1
ATOM 1619 C C . GLU A 1 200 ? -15.678 9.666 21.772 1.00 88.62 200 GLU A C 1
ATOM 1621 O O . GLU A 1 200 ? -15.948 10.295 22.791 1.00 88.62 200 GLU A O 1
ATOM 1626 N N . ALA A 1 201 ? -14.930 8.558 21.812 1.00 90.25 201 ALA A N 1
ATOM 1627 C CA . ALA A 1 201 ? -14.343 8.036 23.045 1.00 90.25 201 ALA A CA 1
ATOM 1628 C C . ALA A 1 201 ? -13.194 8.916 23.582 1.00 90.25 201 ALA A C 1
ATOM 1630 O O . ALA A 1 201 ? -13.090 9.085 24.793 1.00 90.25 201 ALA A O 1
ATOM 1631 N N . GLU A 1 202 ? -12.377 9.524 22.717 1.00 91.19 202 GLU A N 1
ATOM 1632 C CA . GLU A 1 202 ? -11.343 10.504 23.095 1.00 91.19 202 GLU A CA 1
ATOM 1633 C C . GLU A 1 202 ? -11.965 11.755 23.729 1.00 91.19 202 GLU A C 1
ATOM 1635 O O . GLU A 1 202 ? -11.537 12.187 24.801 1.00 91.19 202 GLU A O 1
ATOM 1640 N N . VAL A 1 203 ? -13.030 12.292 23.121 1.00 92.50 203 VAL A N 1
ATOM 1641 C CA . VAL A 1 203 ? -13.821 13.388 23.702 1.00 92.50 203 VAL A CA 1
ATOM 1642 C C . VAL A 1 203 ? -14.443 12.960 25.034 1.00 92.50 203 VAL A C 1
ATOM 1644 O O . VAL A 1 203 ? -14.310 13.685 26.017 1.00 92.50 203 VAL A O 1
ATOM 1647 N N . LYS A 1 204 ? -15.042 11.763 25.117 1.00 92.56 204 LYS A N 1
ATOM 1648 C CA . LYS A 1 204 ? -15.679 11.267 26.349 1.00 92.56 204 LYS A CA 1
ATOM 1649 C C . LYS A 1 204 ? -14.689 11.083 27.504 1.00 92.56 204 LYS A C 1
ATOM 1651 O O . LYS A 1 204 ? -15.033 11.397 28.640 1.00 92.56 204 LYS A O 1
ATOM 1656 N N . VAL A 1 205 ? -13.467 10.620 27.225 1.00 93.06 205 VAL A N 1
ATOM 1657 C CA . VAL A 1 205 ? -12.381 10.565 28.217 1.00 93.06 205 VAL A CA 1
ATOM 1658 C C . VAL A 1 205 ? -11.986 11.978 28.653 1.00 93.06 205 VAL A C 1
ATOM 1660 O O . VAL A 1 205 ? -11.939 12.235 29.849 1.00 93.06 205 VAL A O 1
ATOM 1663 N N . SER A 1 206 ? -11.814 12.924 27.721 1.00 91.75 206 SER A N 1
ATOM 1664 C CA . SER A 1 206 ? -11.472 14.318 28.055 1.00 91.75 206 SER A CA 1
ATOM 1665 C C . SER A 1 206 ? -12.561 15.053 28.855 1.00 91.75 206 SER A C 1
ATOM 1667 O O . SER A 1 206 ? -12.240 15.894 29.693 1.00 91.75 206 SER A O 1
ATOM 1669 N N . GLU A 1 207 ? -13.840 14.743 28.633 1.00 93.19 207 GLU A N 1
ATOM 1670 C CA . GLU A 1 207 ? -14.953 15.221 29.465 1.00 93.19 207 GLU A CA 1
ATOM 1671 C C . GLU A 1 207 ? -14.875 14.661 30.892 1.00 93.19 207 GLU A C 1
ATOM 1673 O O . GLU A 1 207 ? -15.017 15.407 31.858 1.00 93.19 207 GLU A O 1
ATOM 1678 N N . LEU A 1 208 ? -14.635 13.355 31.034 1.00 91.69 208 LEU A N 1
ATOM 1679 C CA . LEU A 1 208 ? -14.616 12.686 32.336 1.00 91.69 208 LEU A CA 1
ATOM 1680 C C . LEU A 1 208 ? -13.344 12.989 33.145 1.00 91.69 208 LEU A C 1
ATOM 1682 O O . LEU A 1 208 ? -13.437 13.113 34.362 1.00 91.69 208 LEU A O 1
ATOM 1686 N N . ASP A 1 209 ? -12.189 13.194 32.499 1.00 90.94 209 ASP A N 1
ATOM 1687 C CA . ASP A 1 209 ? -10.971 13.682 33.164 1.00 90.94 209 ASP A CA 1
ATOM 1688 C C . ASP A 1 209 ? -11.218 15.062 33.809 1.00 90.94 209 ASP A C 1
ATOM 1690 O O . ASP A 1 209 ? -10.802 15.284 34.943 1.00 90.94 209 ASP A O 1
ATOM 1694 N N . LYS A 1 210 ? -11.961 15.967 33.147 1.00 91.88 210 LYS A N 1
ATOM 1695 C CA . LYS A 1 210 ? -12.349 17.271 33.727 1.00 91.88 210 LYS A CA 1
ATOM 1696 C C . LYS A 1 210 ? -13.294 17.117 34.915 1.00 91.88 210 LYS A C 1
ATOM 1698 O O . LYS A 1 210 ? -13.017 17.658 35.978 1.00 91.88 210 LYS A O 1
ATOM 1703 N N . ILE A 1 211 ? -14.362 16.332 34.760 1.00 91.38 211 ILE A N 1
ATOM 1704 C CA . ILE A 1 211 ? -15.342 16.076 35.832 1.00 91.38 211 ILE A CA 1
ATOM 1705 C C . ILE A 1 211 ? -14.661 15.450 37.064 1.00 91.38 211 ILE A C 1
ATOM 1707 O O . ILE A 1 211 ? -15.010 15.776 38.197 1.00 91.38 211 ILE A O 1
ATOM 1711 N N . TYR A 1 212 ? -13.652 14.598 36.861 1.00 90.50 212 TYR A N 1
ATOM 1712 C CA . TYR A 1 212 ? -12.849 14.017 37.939 1.00 90.50 212 TYR A CA 1
ATOM 1713 C C . TYR A 1 212 ? -11.873 15.018 38.594 1.00 90.50 212 TYR A C 1
ATOM 1715 O O . TYR A 1 212 ? -11.651 14.947 39.805 1.00 90.50 212 TYR A O 1
ATOM 1723 N N . MET A 1 213 ? -11.316 15.970 37.833 1.00 87.81 213 MET A N 1
ATOM 1724 C CA . MET A 1 213 ? -10.514 17.081 38.380 1.00 87.81 213 MET A CA 1
ATOM 1725 C C . MET A 1 213 ? -11.364 18.087 39.172 1.00 87.81 213 MET A C 1
ATOM 1727 O O . MET A 1 213 ? -10.893 18.626 40.169 1.00 87.81 213 MET A O 1
ATOM 1731 N N . GLU A 1 214 ? -12.606 18.330 38.749 1.00 91.56 214 GLU A N 1
ATOM 1732 C CA . GLU A 1 214 ? -13.568 19.195 39.447 1.00 91.56 214 GLU A CA 1
ATOM 1733 C C . GLU A 1 214 ? -14.161 18.515 40.695 1.00 91.56 214 GLU A C 1
ATOM 1735 O O . GLU A 1 214 ? -14.428 19.176 41.699 1.00 91.56 214 GLU A O 1
ATOM 1740 N N . ASN A 1 215 ? -14.359 17.193 40.653 1.00 89.31 215 ASN A N 1
ATOM 1741 C CA . ASN A 1 215 ? -14.888 16.393 41.756 1.00 89.31 215 ASN A CA 1
ATOM 1742 C C . ASN A 1 215 ? -14.325 14.959 41.718 1.00 89.31 215 ASN A C 1
ATOM 1744 O O . ASN A 1 215 ? -14.837 14.089 41.006 1.00 89.31 215 ASN A O 1
ATOM 1748 N N . SER A 1 216 ? -13.291 14.694 42.519 1.00 86.31 216 SER A N 1
ATOM 1749 C CA . SER A 1 216 ? -12.606 13.394 42.597 1.00 86.31 216 SER A CA 1
ATOM 1750 C C . SER A 1 216 ? -13.386 12.354 43.421 1.00 86.31 216 SER A C 1
ATOM 1752 O O . SER A 1 216 ? -12.911 11.851 44.439 1.00 86.31 216 SER A O 1
ATOM 1754 N N . SER A 1 217 ? -14.612 12.043 42.995 1.00 92.56 217 SER A N 1
ATOM 1755 C CA . SER A 1 217 ? -15.454 11.000 43.590 1.00 92.56 217 SER A CA 1
ATOM 1756 C C . SER A 1 217 ? -15.111 9.601 43.057 1.00 92.56 217 SER A C 1
ATOM 1758 O O . SER A 1 217 ? -14.544 9.445 41.971 1.00 92.56 217 SER A O 1
ATOM 1760 N N . PHE A 1 218 ? -15.499 8.564 43.807 1.00 89.88 218 PHE A N 1
ATOM 1761 C CA . PHE A 1 218 ? -15.341 7.167 43.387 1.00 89.88 218 PHE A CA 1
ATOM 1762 C C . PHE A 1 218 ? -16.093 6.870 42.078 1.00 89.88 218 PHE A C 1
ATOM 1764 O O . PHE A 1 218 ? -15.526 6.277 41.162 1.00 89.88 218 PHE A O 1
ATOM 1771 N N . ASP A 1 219 ? -17.334 7.349 41.957 1.00 90.88 219 ASP A N 1
ATOM 1772 C CA . ASP A 1 219 ? -18.166 7.144 40.767 1.00 90.88 219 ASP A CA 1
ATOM 1773 C C . ASP A 1 219 ? -17.578 7.840 39.529 1.00 90.88 219 ASP A C 1
ATOM 1775 O O . ASP A 1 219 ? -17.569 7.265 38.439 1.00 90.88 219 ASP A O 1
ATOM 1779 N N . ASN A 1 220 ? -17.006 9.040 39.700 1.00 88.81 220 ASN A N 1
ATOM 1780 C CA . ASN A 1 220 ? -16.315 9.751 38.623 1.00 88.81 220 ASN A CA 1
ATOM 1781 C C . ASN A 1 220 ? -15.038 9.014 38.192 1.00 88.81 220 ASN A C 1
ATOM 1783 O O . ASN A 1 220 ? -14.778 8.917 36.993 1.00 88.81 220 ASN A O 1
ATOM 1787 N N . SER A 1 221 ? -14.276 8.444 39.135 1.00 90.38 221 SER A N 1
ATOM 1788 C CA . SER A 1 221 ? -13.117 7.594 38.816 1.00 90.38 221 SER A CA 1
ATOM 1789 C C . SER A 1 221 ? -13.537 6.352 38.025 1.00 90.38 221 SER A C 1
ATOM 1791 O O . SER A 1 221 ? -12.952 6.050 36.989 1.00 90.38 221 SER A O 1
ATOM 1793 N N . MET A 1 222 ? -14.588 5.657 38.470 1.00 92.69 222 MET A N 1
ATOM 1794 C CA . MET A 1 222 ? -15.085 4.437 37.830 1.00 92.69 222 MET A CA 1
ATOM 1795 C C . MET A 1 222 ? -15.610 4.696 36.407 1.00 92.69 222 MET A C 1
ATOM 1797 O O . MET A 1 222 ? -15.284 3.946 35.485 1.00 92.69 222 MET A O 1
ATOM 1801 N N . ALA A 1 223 ? -16.362 5.781 36.197 1.00 92.12 223 ALA A N 1
ATOM 1802 C CA . ALA A 1 223 ? -16.831 6.185 34.870 1.00 92.12 223 ALA A CA 1
ATOM 1803 C C . ALA A 1 223 ? -15.670 6.570 33.931 1.00 92.12 223 ALA A C 1
ATOM 1805 O O . ALA A 1 223 ? -15.683 6.246 32.739 1.00 92.12 223 ALA A O 1
ATOM 1806 N N . LEU A 1 224 ? -14.650 7.245 34.467 1.00 92.25 224 LEU A N 1
ATOM 1807 C CA . LEU A 1 224 ? -13.442 7.633 33.743 1.00 92.25 224 LEU A CA 1
ATOM 1808 C C . LEU A 1 224 ? -12.599 6.417 33.327 1.00 92.25 224 LEU A C 1
ATOM 1810 O O . LEU A 1 224 ? -12.142 6.352 32.182 1.00 92.25 224 LEU A O 1
ATOM 1814 N N . ASP A 1 225 ? -12.440 5.433 34.211 1.00 93.00 225 ASP A N 1
ATOM 1815 C CA . ASP A 1 225 ? -11.744 4.182 33.907 1.00 93.00 225 ASP A CA 1
ATOM 1816 C C . ASP A 1 225 ? -12.510 3.334 32.879 1.00 93.00 225 ASP A C 1
ATOM 1818 O O . ASP A 1 225 ? -11.896 2.815 31.942 1.00 93.00 225 ASP A O 1
ATOM 1822 N N . GLU A 1 226 ? -13.847 3.260 32.950 1.00 93.94 226 GLU A N 1
ATOM 1823 C CA . GLU A 1 226 ? -14.649 2.604 31.905 1.00 93.94 226 GLU A CA 1
ATOM 1824 C C . GLU A 1 226 ? -14.455 3.285 30.538 1.00 93.94 226 GLU A C 1
ATOM 1826 O O . GLU A 1 226 ? -14.235 2.609 29.526 1.00 93.94 226 GLU A O 1
ATOM 1831 N N . ALA A 1 227 ? -14.463 4.622 30.491 1.00 92.81 227 ALA A N 1
ATOM 1832 C CA . ALA A 1 227 ? -14.222 5.375 29.262 1.00 92.81 227 ALA A CA 1
ATOM 1833 C C . ALA A 1 227 ? -12.805 5.143 28.703 1.00 92.81 227 ALA A C 1
ATOM 1835 O O . ALA A 1 227 ? -12.647 4.929 27.495 1.00 92.81 227 ALA A O 1
ATOM 1836 N N . LYS A 1 228 ? -11.780 5.101 29.566 1.00 92.38 228 LYS A N 1
ATOM 1837 C CA . LYS A 1 228 ? -10.388 4.798 29.187 1.00 92.38 228 LYS A CA 1
ATOM 1838 C C . LYS A 1 228 ? -10.241 3.365 28.663 1.00 92.38 228 LYS A C 1
ATOM 1840 O O . LYS A 1 228 ? -9.615 3.159 27.621 1.00 92.38 228 LYS A O 1
ATOM 1845 N N . VAL A 1 229 ? -10.896 2.384 29.288 1.00 93.81 229 VAL A N 1
ATOM 1846 C CA . VAL A 1 229 ? -10.965 0.994 28.797 1.00 93.81 229 VAL A CA 1
ATOM 1847 C C . VAL A 1 229 ? -11.703 0.909 27.454 1.00 93.81 229 VAL A C 1
ATOM 1849 O O . VAL A 1 229 ? -11.254 0.206 26.545 1.00 93.81 229 VAL A O 1
ATOM 1852 N N . ARG A 1 230 ? -12.808 1.641 27.269 1.00 91.06 230 ARG A N 1
ATOM 1853 C CA . ARG A 1 230 ? -13.537 1.705 25.990 1.00 91.06 230 ARG A CA 1
ATOM 1854 C C . ARG A 1 230 ? -12.667 2.279 24.869 1.00 91.06 230 ARG A C 1
ATOM 1856 O O . ARG A 1 230 ? -12.602 1.678 23.795 1.00 91.06 230 ARG A O 1
ATOM 1863 N N . LEU A 1 231 ? -11.966 3.385 25.122 1.00 91.19 231 LEU A N 1
ATOM 1864 C CA . LEU A 1 231 ? -11.034 3.993 24.170 1.00 91.19 231 LEU A CA 1
ATOM 1865 C C . LEU A 1 231 ? -9.889 3.034 23.806 1.00 91.19 231 LEU A C 1
ATOM 1867 O O . LEU A 1 231 ? -9.621 2.814 22.624 1.00 91.19 231 LEU A O 1
ATOM 1871 N N . PHE A 1 232 ? -9.272 2.389 24.803 1.00 91.12 232 PHE A N 1
ATOM 1872 C CA . PHE A 1 232 ? -8.205 1.407 24.592 1.00 91.12 232 PHE A CA 1
ATOM 1873 C C . PHE A 1 232 ? -8.638 0.258 23.665 1.00 91.12 232 PHE A C 1
ATOM 1875 O O . PHE A 1 232 ? -7.891 -0.119 22.758 1.00 91.12 232 PHE A O 1
ATOM 1882 N N . ASN A 1 233 ? -9.851 -0.273 23.859 1.00 90.31 233 ASN A N 1
ATOM 1883 C CA . ASN A 1 233 ? -10.402 -1.349 23.031 1.00 90.31 233 ASN A CA 1
ATOM 1884 C C . ASN A 1 233 ? -10.646 -0.904 21.578 1.00 90.31 233 ASN A C 1
ATOM 1886 O O . ASN A 1 233 ? -10.306 -1.636 20.648 1.00 90.31 233 ASN A O 1
ATOM 1890 N N . LEU A 1 234 ? -11.176 0.305 21.364 1.00 89.75 234 LEU A N 1
ATOM 1891 C CA . LEU A 1 234 ? -11.393 0.861 20.022 1.00 89.75 234 LEU A CA 1
ATOM 1892 C C . LEU A 1 234 ? -10.065 1.116 19.282 1.00 89.75 234 LEU A C 1
ATOM 1894 O O . LEU A 1 234 ? -9.935 0.783 18.105 1.00 89.75 234 LEU A O 1
ATOM 1898 N N . GLN A 1 235 ? -9.042 1.612 19.980 1.00 89.38 235 GLN A N 1
ATOM 1899 C CA . GLN A 1 235 ? -7.696 1.795 19.420 1.00 89.38 235 GLN A CA 1
ATOM 1900 C C . GLN A 1 235 ? -7.017 0.452 19.075 1.00 89.38 235 GLN A C 1
ATOM 1902 O O . GLN A 1 235 ? -6.313 0.347 18.070 1.00 89.38 235 GLN A O 1
ATOM 1907 N N . ALA A 1 236 ? -7.258 -0.612 19.853 1.00 89.12 236 ALA A N 1
ATOM 1908 C CA . ALA A 1 236 ? -6.797 -1.964 19.517 1.00 89.12 236 ALA A CA 1
ATOM 1909 C C . ALA A 1 236 ? -7.514 -2.544 18.276 1.00 89.12 236 ALA A C 1
ATOM 1911 O O . ALA A 1 236 ? -6.892 -3.228 17.457 1.00 89.12 236 ALA A O 1
ATOM 1912 N N . GLN A 1 237 ? -8.804 -2.235 18.096 1.00 88.69 237 GLN A N 1
ATOM 1913 C CA . GLN A 1 237 ? -9.555 -2.564 16.878 1.00 88.69 237 GLN A CA 1
ATOM 1914 C C . GLN A 1 237 ? -8.999 -1.829 15.647 1.00 88.69 237 GLN A C 1
ATOM 1916 O O . GLN A 1 237 ? -8.853 -2.447 14.589 1.00 88.69 237 GLN A O 1
ATOM 1921 N N . GLU A 1 238 ? -8.613 -0.556 15.781 1.00 88.62 238 GLU A N 1
ATOM 1922 C CA . GLU A 1 238 ? -7.950 0.197 14.709 1.00 88.62 238 GLU A CA 1
ATOM 1923 C C . GLU A 1 238 ? -6.589 -0.406 14.325 1.00 88.62 238 GLU A C 1
ATOM 1925 O O . GLU A 1 238 ? -6.326 -0.606 13.134 1.00 88.62 238 GLU A O 1
ATOM 1930 N N . GLU A 1 239 ? -5.735 -0.751 15.299 1.00 84.69 239 GLU A N 1
ATOM 1931 C CA . GLU A 1 239 ? -4.452 -1.404 15.002 1.00 84.69 239 GLU A CA 1
ATOM 1932 C C . GLU A 1 239 ? -4.685 -2.708 14.224 1.00 84.69 239 GLU A C 1
ATOM 1934 O O . GLU A 1 239 ? -4.070 -2.925 13.178 1.00 84.69 239 GLU A O 1
ATOM 1939 N N . ALA A 1 240 ? -5.620 -3.553 14.676 1.00 86.06 240 ALA A N 1
ATOM 1940 C CA . ALA A 1 240 ? -5.949 -4.815 14.016 1.00 86.06 240 ALA A CA 1
ATOM 1941 C C . ALA A 1 240 ? -6.444 -4.623 12.568 1.00 86.06 240 ALA A C 1
ATOM 1943 O O . ALA A 1 240 ? -6.045 -5.379 11.675 1.00 86.06 240 ALA A O 1
ATOM 1944 N N . PHE A 1 241 ? -7.269 -3.601 12.318 1.00 86.00 241 PHE A N 1
ATOM 1945 C CA . PHE A 1 241 ? -7.760 -3.226 10.989 1.00 86.00 241 PHE A CA 1
ATOM 1946 C C . PHE A 1 241 ? -6.625 -2.786 10.053 1.00 86.00 241 PHE A C 1
ATOM 1948 O O . PHE A 1 241 ? -6.494 -3.305 8.937 1.00 86.00 241 PHE A O 1
ATOM 1955 N N . TRP A 1 242 ? -5.768 -1.864 10.499 1.00 80.38 242 TRP A N 1
ATOM 1956 C CA . TRP A 1 242 ? -4.682 -1.340 9.669 1.00 80.38 242 TRP A CA 1
ATOM 1957 C C . TRP A 1 242 ? -3.568 -2.358 9.433 1.00 80.38 242 TRP A C 1
ATOM 1959 O O . TRP A 1 242 ? -3.116 -2.511 8.298 1.00 80.38 242 TRP A O 1
ATOM 1969 N N . LYS A 1 243 ? -3.192 -3.129 10.456 1.00 82.75 243 LYS A N 1
ATOM 1970 C CA . LYS A 1 243 ? -2.237 -4.246 10.376 1.00 82.75 243 LYS A CA 1
ATOM 1971 C C . LYS A 1 243 ? -2.681 -5.308 9.371 1.00 82.75 243 LYS A C 1
ATOM 1973 O O . LYS A 1 243 ? -1.862 -5.792 8.585 1.00 82.75 243 LYS A O 1
ATOM 1978 N N . GLN A 1 244 ? -3.982 -5.621 9.337 1.00 84.62 244 GLN A N 1
ATOM 1979 C CA . GLN A 1 244 ? -4.549 -6.531 8.344 1.00 84.62 244 GLN A CA 1
ATOM 1980 C C . GLN A 1 244 ? -4.525 -5.929 6.933 1.00 84.62 244 GLN A C 1
ATOM 1982 O O . GLN A 1 244 ? -4.051 -6.597 6.015 1.00 84.62 244 GLN A O 1
ATOM 1987 N N . LYS A 1 245 ? -4.977 -4.679 6.742 1.00 78.88 245 LYS A N 1
ATOM 1988 C CA . LYS A 1 245 ? -4.928 -4.011 5.426 1.00 78.88 245 LYS A CA 1
ATOM 1989 C C . LYS A 1 245 ? -3.504 -3.878 4.885 1.00 78.88 245 LYS A C 1
ATOM 1991 O O . LYS A 1 245 ? -3.281 -4.086 3.696 1.00 78.88 245 LYS A O 1
ATOM 1996 N N . ALA A 1 246 ? -2.536 -3.563 5.744 1.00 76.44 246 ALA A N 1
ATOM 1997 C CA . ALA A 1 246 ? -1.123 -3.504 5.383 1.00 76.44 246 ALA A CA 1
ATOM 1998 C C . ALA A 1 246 ? -0.542 -4.893 5.072 1.00 76.44 246 ALA A C 1
ATOM 2000 O O . ALA A 1 246 ? 0.516 -4.984 4.444 1.00 76.44 246 ALA A O 1
ATOM 2001 N N . ALA A 1 247 ? -1.211 -5.971 5.502 1.00 75.50 247 ALA A N 1
ATOM 2002 C CA . ALA A 1 247 ? -0.756 -7.356 5.429 1.00 75.50 247 ALA A CA 1
ATOM 2003 C C . ALA A 1 247 ? 0.702 -7.515 5.907 1.00 75.50 247 ALA A C 1
ATOM 2005 O O . ALA A 1 247 ? 1.515 -8.168 5.246 1.00 75.50 247 ALA A O 1
ATOM 2006 N N . SER A 1 248 ? 1.052 -6.860 7.024 1.00 63.81 248 SER A N 1
ATOM 2007 C CA . SER A 1 248 ? 2.391 -6.971 7.613 1.00 63.81 248 SER A CA 1
ATOM 2008 C C . SER A 1 248 ? 2.487 -8.189 8.529 1.00 63.81 248 SER A C 1
ATOM 2010 O O . SER A 1 248 ? 1.596 -8.441 9.339 1.00 63.81 248 SER A O 1
ATOM 2012 N N . LYS A 1 249 ? 3.596 -8.930 8.420 1.00 56.47 249 LYS A N 1
ATOM 2013 C CA . LYS A 1 249 ? 3.923 -10.063 9.304 1.00 56.47 249 LYS A CA 1
ATOM 2014 C C . LYS A 1 249 ? 4.839 -9.688 10.468 1.00 56.47 249 LYS A C 1
ATOM 2016 O O . LYS A 1 249 ? 4.934 -10.465 11.410 1.00 56.47 249 LYS A O 1
ATOM 2021 N N . MET A 1 250 ? 5.509 -8.537 10.405 1.00 51.97 250 MET A N 1
ATOM 2022 C CA . MET A 1 250 ? 6.377 -8.052 11.477 1.00 51.97 250 MET A CA 1
ATOM 2023 C C . MET A 1 250 ? 5.949 -6.651 11.903 1.00 51.97 250 MET A C 1
ATOM 2025 O O . MET A 1 250 ? 5.617 -5.804 11.071 1.00 51.97 250 MET A O 1
ATOM 2029 N N . ILE A 1 251 ? 5.959 -6.441 13.213 1.00 51.56 251 ILE A N 1
ATOM 2030 C CA . ILE A 1 251 ? 6.012 -5.125 13.837 1.00 51.56 251 ILE A CA 1
ATOM 2031 C C . ILE A 1 251 ? 7.485 -4.908 14.182 1.00 51.56 251 ILE A C 1
ATOM 2033 O O . ILE A 1 251 ? 8.111 -5.802 14.750 1.00 51.56 251 ILE A O 1
ATOM 2037 N N . ILE A 1 252 ? 8.029 -3.755 13.801 1.00 50.53 252 ILE A N 1
ATOM 2038 C CA . ILE A 1 252 ? 9.253 -3.226 14.409 1.00 50.53 252 ILE A CA 1
ATOM 2039 C C . ILE A 1 252 ? 8.796 -2.422 15.630 1.00 50.53 252 ILE A C 1
ATOM 2041 O O . ILE A 1 252 ? 7.738 -1.795 15.588 1.00 50.53 252 ILE A O 1
ATOM 2045 N N . GLU A 1 253 ? 9.531 -2.551 16.726 1.00 45.09 253 GLU A N 1
ATOM 2046 C CA . GLU A 1 253 ? 9.103 -2.206 18.084 1.00 45.09 253 GLU A CA 1
ATOM 2047 C C . GLU A 1 253 ? 8.751 -0.716 18.262 1.00 45.09 253 GLU A C 1
ATOM 2049 O O . GLU A 1 253 ? 9.395 0.155 17.682 1.00 45.09 253 GLU A O 1
ATOM 2054 N N . GLY A 1 254 ? 7.764 -0.433 19.123 1.00 60.12 254 GLY A N 1
ATOM 2055 C CA . GLY A 1 254 ? 7.425 0.922 19.575 1.00 60.12 254 GLY A CA 1
ATOM 2056 C C . GLY A 1 254 ? 6.138 1.512 18.979 1.00 60.12 254 GLY A C 1
ATOM 2057 O O . GLY A 1 254 ? 6.068 1.805 17.789 1.00 60.12 254 GLY A O 1
ATOM 2058 N N . ASP A 1 255 ? 5.168 1.757 19.868 1.00 54.12 255 ASP A N 1
ATOM 2059 C CA . ASP A 1 255 ? 3.904 2.487 19.654 1.00 54.12 255 ASP A CA 1
ATOM 2060 C C . ASP A 1 255 ? 2.921 1.913 18.596 1.00 54.12 255 ASP A C 1
ATOM 2062 O O . ASP A 1 255 ? 3.240 1.063 17.759 1.00 54.12 255 ASP A O 1
ATOM 2066 N N . ARG A 1 256 ? 1.656 2.347 18.658 1.00 58.78 256 ARG A N 1
ATOM 2067 C CA . ARG A 1 256 ? 0.561 1.933 17.766 1.00 58.78 256 ARG A CA 1
ATOM 2068 C C . ARG A 1 256 ? 0.733 2.566 16.389 1.00 58.78 256 ARG A C 1
ATOM 2070 O O . ARG A 1 256 ? 0.120 3.578 16.059 1.00 58.78 256 ARG A O 1
ATOM 2077 N N . ASN A 1 257 ? 1.579 1.951 15.569 1.00 64.94 257 ASN A N 1
ATOM 2078 C CA . ASN A 1 257 ? 2.099 2.535 14.334 1.00 64.94 257 ASN A CA 1
ATOM 2079 C C . ASN A 1 257 ? 1.101 2.548 13.144 1.00 64.94 257 ASN A C 1
ATOM 2081 O O . ASN A 1 257 ? 1.379 2.056 12.045 1.00 64.94 257 ASN A O 1
ATOM 2085 N N . THR A 1 258 ? -0.084 3.132 13.350 1.00 67.56 258 THR A N 1
ATOM 2086 C CA . THR A 1 258 ? -1.137 3.302 12.335 1.00 67.56 258 THR A CA 1
ATOM 2087 C C . THR A 1 258 ? -0.620 4.074 11.124 1.00 67.56 258 THR A C 1
ATOM 2089 O O . THR A 1 258 ? -0.855 3.651 9.995 1.00 67.56 258 THR A O 1
ATOM 2092 N N . LYS A 1 259 ? 0.158 5.148 11.329 1.00 71.75 259 LYS A N 1
ATOM 2093 C CA . LYS A 1 259 ? 0.765 5.966 10.259 1.00 71.75 259 LYS A CA 1
ATOM 2094 C C . LYS A 1 259 ? 1.631 5.136 9.297 1.00 71.75 259 LYS A C 1
ATOM 2096 O O . LYS A 1 259 ? 1.485 5.280 8.082 1.00 71.75 259 LYS A O 1
ATOM 2101 N N . TYR A 1 260 ? 2.464 4.223 9.806 1.00 72.81 260 TYR A N 1
ATOM 2102 C CA . TYR A 1 260 ? 3.218 3.277 8.972 1.00 72.81 260 TYR A CA 1
ATOM 2103 C C . TYR A 1 260 ? 2.290 2.348 8.182 1.00 72.81 260 TYR A C 1
ATOM 2105 O O . TYR A 1 260 ? 2.470 2.171 6.975 1.00 72.81 260 TYR A O 1
ATOM 2113 N N . PHE A 1 261 ? 1.263 1.785 8.827 1.00 71.56 261 PHE A N 1
ATOM 2114 C CA . PHE A 1 261 ? 0.301 0.927 8.137 1.00 71.56 261 PHE A CA 1
ATOM 2115 C C . PHE A 1 261 ? -0.487 1.687 7.055 1.00 71.56 261 PHE A C 1
ATOM 2117 O O . PHE A 1 261 ? -0.661 1.146 5.967 1.00 71.56 261 PHE A O 1
ATOM 2124 N N . HIS A 1 262 ? -0.895 2.940 7.288 1.00 71.81 262 HIS A N 1
ATOM 2125 C CA . HIS A 1 262 ? -1.504 3.816 6.277 1.00 71.81 262 HIS A CA 1
ATOM 2126 C C . HIS A 1 262 ? -0.586 4.004 5.059 1.00 71.81 262 HIS A C 1
ATOM 2128 O O . HIS A 1 262 ? -1.017 3.781 3.925 1.00 71.81 262 HIS A O 1
ATOM 2134 N N . ALA A 1 263 ? 0.683 4.367 5.282 1.00 74.06 263 ALA A N 1
ATOM 2135 C CA . ALA A 1 263 ? 1.661 4.552 4.210 1.00 74.06 263 ALA A CA 1
ATOM 2136 C C . ALA A 1 263 ? 1.895 3.251 3.419 1.00 74.06 263 ALA A C 1
ATOM 2138 O O . ALA A 1 263 ? 1.867 3.255 2.188 1.00 74.06 263 ALA A O 1
ATOM 2139 N N . MET A 1 264 ? 2.035 2.119 4.117 1.00 77.00 264 MET A N 1
ATOM 2140 C CA . MET A 1 264 ? 2.204 0.794 3.513 1.00 77.00 264 MET A CA 1
ATOM 2141 C C . MET A 1 264 ? 0.960 0.340 2.729 1.00 77.00 264 MET A C 1
ATOM 2143 O O . MET A 1 264 ? 1.091 -0.253 1.660 1.00 77.00 264 MET A O 1
ATOM 2147 N N . VAL A 1 265 ? -0.248 0.647 3.215 1.00 76.19 265 VAL A N 1
ATOM 2148 C CA . VAL A 1 265 ? -1.516 0.386 2.510 1.00 76.19 265 VAL A CA 1
ATOM 2149 C C . VAL A 1 265 ? -1.624 1.217 1.239 1.00 76.19 265 VAL A C 1
ATOM 2151 O O . VAL A 1 265 ? -1.983 0.671 0.199 1.00 76.19 265 VAL A O 1
ATOM 2154 N N . ASN A 1 266 ? -1.305 2.511 1.291 1.00 72.31 266 ASN A N 1
ATOM 2155 C CA . ASN A 1 266 ? -1.375 3.366 0.110 1.00 72.31 266 ASN A CA 1
ATOM 2156 C C . ASN A 1 266 ? -0.301 2.975 -0.920 1.00 72.31 266 ASN A C 1
ATOM 2158 O O . ASN A 1 266 ? -0.648 2.755 -2.075 1.00 72.31 266 ASN A O 1
ATOM 2162 N N . LYS A 1 267 ? 0.947 2.716 -0.500 1.00 73.56 267 LYS A N 1
ATOM 2163 C CA . LYS A 1 267 ? 1.998 2.187 -1.390 1.00 73.56 267 LYS A CA 1
ATOM 2164 C C . LYS A 1 267 ? 1.595 0.862 -2.049 1.00 73.56 267 LYS A C 1
ATOM 2166 O O . LYS A 1 267 ? 1.812 0.693 -3.244 1.00 73.56 267 LYS A O 1
ATOM 2171 N N . LYS A 1 268 ? 0.967 -0.061 -1.305 1.00 76.00 268 LYS A N 1
ATOM 2172 C CA . LYS A 1 268 ? 0.434 -1.318 -1.864 1.00 76.00 268 LYS A CA 1
ATOM 2173 C C . LYS A 1 268 ? -0.753 -1.115 -2.803 1.00 76.00 268 LYS A C 1
ATOM 2175 O O . LYS A 1 268 ? -0.880 -1.877 -3.749 1.00 76.00 268 LYS A O 1
ATOM 2180 N N . ARG A 1 269 ? -1.618 -0.123 -2.568 1.00 76.06 269 ARG A N 1
ATOM 2181 C CA . ARG A 1 269 ? -2.718 0.214 -3.489 1.00 76.06 269 ARG A CA 1
ATOM 2182 C C . ARG A 1 269 ? -2.175 0.680 -4.834 1.00 76.06 269 ARG A C 1
ATOM 2184 O O . ARG A 1 269 ? -2.558 0.104 -5.840 1.00 76.06 269 ARG A O 1
ATOM 2191 N N . THR A 1 270 ? -1.245 1.633 -4.830 1.00 71.31 270 THR A N 1
ATOM 2192 C CA . THR A 1 270 ? -0.604 2.148 -6.049 1.00 71.31 270 THR A CA 1
ATOM 2193 C C . THR A 1 270 ? 0.160 1.046 -6.792 1.00 71.31 270 THR A C 1
ATOM 2195 O O . THR A 1 270 ? -0.068 0.843 -7.977 1.00 71.31 270 THR A O 1
ATOM 2198 N N . MET A 1 271 ? 0.986 0.259 -6.088 1.00 73.06 271 MET A N 1
ATOM 2199 C CA . MET A 1 271 ? 1.758 -0.850 -6.680 1.00 73.06 271 MET A CA 1
ATOM 2200 C C . MET A 1 271 ? 0.897 -1.993 -7.247 1.00 73.06 271 MET A C 1
ATOM 2202 O O . MET A 1 271 ? 1.325 -2.666 -8.179 1.00 73.06 271 MET A O 1
ATOM 2206 N N . ASN A 1 272 ? -0.285 -2.252 -6.674 1.00 76.31 272 ASN A N 1
ATOM 2207 C CA . ASN A 1 272 ? -1.133 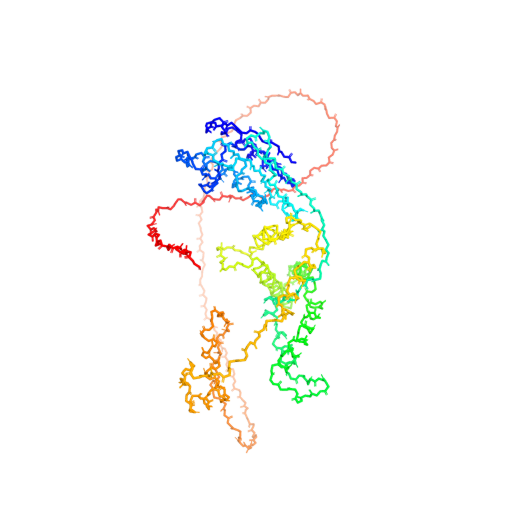-3.390 -7.050 1.00 76.31 272 ASN A CA 1
ATOM 2208 C C . ASN A 1 272 ? -2.340 -2.997 -7.926 1.00 76.31 272 ASN A C 1
ATOM 2210 O O . ASN A 1 272 ? -3.157 -3.864 -8.246 1.00 76.31 272 ASN A O 1
ATOM 2214 N N . HIS A 1 273 ? -2.514 -1.719 -8.273 1.00 77.50 273 HIS A N 1
ATOM 2215 C CA . HIS A 1 273 ? -3.603 -1.282 -9.146 1.00 77.50 273 HIS A CA 1
ATOM 2216 C C . HIS A 1 273 ? -3.268 -1.631 -10.596 1.00 77.50 273 HIS A C 1
ATOM 2218 O O . HIS A 1 273 ? -2.326 -1.097 -11.180 1.00 77.50 273 HIS A O 1
ATOM 2224 N N . ILE A 1 274 ? -4.054 -2.541 -11.171 1.00 79.00 274 ILE A N 1
ATOM 2225 C CA . ILE A 1 274 ? -3.930 -2.955 -12.569 1.00 79.00 274 ILE A CA 1
ATOM 2226 C C . ILE A 1 274 ? -4.420 -1.801 -13.448 1.00 79.00 274 ILE A C 1
ATOM 2228 O O . ILE A 1 274 ? -5.623 -1.606 -13.589 1.00 79.00 274 ILE A O 1
ATOM 2232 N N . HIS A 1 275 ? -3.486 -1.027 -14.001 1.00 75.62 275 HIS A N 1
ATOM 2233 C CA . HIS A 1 275 ? -3.800 0.120 -14.859 1.00 75.62 275 HIS A CA 1
ATOM 2234 C C . HIS A 1 275 ? -4.028 -0.249 -16.325 1.00 75.62 275 HIS A C 1
ATOM 2236 O O . HIS A 1 275 ? -4.765 0.450 -17.014 1.00 75.62 275 HIS A O 1
ATOM 2242 N N . LYS A 1 276 ? -3.396 -1.326 -16.808 1.00 80.94 276 LYS A N 1
ATOM 2243 C CA . LYS A 1 276 ? -3.625 -1.880 -18.146 1.00 80.94 276 LYS A CA 1
ATOM 2244 C C . LYS A 1 276 ? -3.567 -3.406 -18.119 1.00 80.94 276 LYS A C 1
ATOM 2246 O O . LYS A 1 276 ? -2.758 -3.977 -17.387 1.00 80.94 276 LYS A O 1
ATOM 2251 N N . ILE A 1 277 ? -4.374 -4.055 -18.956 1.00 84.25 277 ILE A N 1
ATOM 2252 C CA . ILE A 1 277 ? -4.222 -5.469 -19.339 1.00 84.25 277 ILE A CA 1
ATOM 2253 C C . ILE A 1 277 ? -3.982 -5.529 -20.847 1.00 84.25 277 ILE A C 1
ATOM 2255 O O . ILE A 1 277 ? -4.703 -4.877 -21.598 1.00 84.25 277 ILE A O 1
ATOM 2259 N N . PHE A 1 278 ? -2.991 -6.311 -21.278 1.00 79.94 278 PHE A N 1
ATOM 2260 C CA . PHE A 1 278 ? -2.720 -6.591 -22.690 1.00 79.94 278 PHE A CA 1
ATOM 2261 C C . PHE A 1 278 ? -3.400 -7.893 -23.123 1.00 79.94 278 PHE A C 1
ATOM 2263 O O . PHE A 1 278 ? -3.361 -8.889 -22.399 1.00 79.94 278 PHE A O 1
ATOM 2270 N N . ASN A 1 279 ? -3.983 -7.883 -24.316 1.00 78.75 279 ASN A N 1
ATOM 2271 C CA . ASN A 1 279 ? -4.562 -9.046 -24.979 1.00 78.75 279 ASN A CA 1
ATOM 2272 C C . ASN A 1 279 ? -3.522 -9.767 -25.852 1.00 78.75 279 ASN A C 1
ATOM 2274 O O . ASN A 1 279 ? -2.459 -9.233 -26.169 1.00 78.75 279 ASN A O 1
ATOM 2278 N N . SER A 1 280 ? -3.859 -10.977 -26.305 1.00 75.38 280 SER A N 1
ATOM 2279 C CA . SER A 1 280 ? -3.026 -11.785 -27.209 1.00 75.38 280 SER A CA 1
ATOM 2280 C C . SER A 1 280 ? -2.835 -11.190 -28.613 1.00 75.38 280 SER A C 1
ATOM 2282 O O . SER A 1 280 ? -1.954 -11.639 -29.337 1.00 75.38 280 SER A O 1
ATOM 2284 N N . ASP A 1 281 ? -3.643 -10.201 -29.002 1.00 78.31 281 ASP A N 1
ATOM 2285 C CA . ASP A 1 281 ? -3.519 -9.440 -30.255 1.00 78.31 281 ASP A CA 1
ATOM 2286 C C . ASP A 1 281 ? -2.658 -8.164 -30.111 1.00 78.31 281 ASP A C 1
ATOM 2288 O O . ASP A 1 281 ? -2.468 -7.432 -31.079 1.00 78.31 281 ASP A O 1
ATOM 2292 N N . GLY A 1 282 ? -2.140 -7.881 -28.909 1.00 73.94 282 GLY A N 1
ATOM 2293 C CA . GLY A 1 282 ? -1.379 -6.668 -28.599 1.00 73.94 282 GLY A CA 1
ATOM 2294 C C . GLY A 1 282 ? -2.230 -5.430 -28.285 1.00 73.94 282 GLY A C 1
ATOM 2295 O O . GLY A 1 282 ? -1.670 -4.396 -27.915 1.00 73.94 282 GLY A O 1
ATOM 2296 N N . SER A 1 283 ? -3.563 -5.511 -28.372 1.00 81.88 283 SER A N 1
ATOM 2297 C CA . SER A 1 283 ? -4.451 -4.460 -27.862 1.00 81.88 283 SER A CA 1
ATOM 2298 C C . SER A 1 283 ? -4.419 -4.408 -26.329 1.00 81.88 283 SER A C 1
ATOM 2300 O O . SER A 1 283 ? -4.017 -5.370 -25.668 1.00 81.88 283 SER A O 1
ATOM 2302 N N . PHE A 1 284 ? -4.845 -3.287 -25.738 1.00 78.94 284 PHE A N 1
ATOM 2303 C CA . PHE A 1 284 ? -4.935 -3.151 -24.284 1.00 78.94 284 PHE A CA 1
ATOM 2304 C C . PHE A 1 284 ? -6.286 -2.612 -23.802 1.00 78.94 284 PHE A C 1
ATOM 2306 O O . PHE A 1 284 ? -6.988 -1.872 -24.498 1.00 78.94 284 PHE A O 1
ATOM 2313 N N . PHE A 1 285 ? -6.626 -2.985 -22.571 1.00 81.69 285 PHE A N 1
ATOM 2314 C CA . PHE A 1 285 ? -7.721 -2.429 -21.785 1.00 81.69 285 PHE A CA 1
ATOM 2315 C C . PHE A 1 285 ? -7.147 -1.533 -20.688 1.00 81.69 285 PHE A C 1
ATOM 2317 O O . PHE A 1 285 ? -6.276 -1.970 -19.944 1.00 81.69 285 PHE A O 1
ATOM 2324 N N . ASP A 1 286 ? -7.645 -0.304 -20.601 1.00 77.19 286 ASP A N 1
ATOM 2325 C CA . ASP A 1 286 ? -7.173 0.806 -19.759 1.00 77.19 286 ASP A CA 1
ATOM 2326 C C . ASP A 1 286 ? -8.257 1.372 -18.819 1.00 77.19 286 ASP A C 1
ATOM 2328 O O . ASP A 1 286 ? -7.954 1.963 -17.785 1.00 77.19 286 ASP A O 1
ATOM 2332 N N . THR A 1 287 ? -9.534 1.171 -19.151 1.00 80.06 287 THR A N 1
ATOM 2333 C CA . THR A 1 287 ? -10.686 1.505 -18.298 1.00 80.06 287 THR A CA 1
ATOM 2334 C C . THR A 1 287 ? -11.041 0.357 -17.346 1.00 80.06 287 THR A C 1
ATOM 2336 O O . THR A 1 287 ? -11.144 -0.788 -17.804 1.00 80.06 287 THR A O 1
ATOM 2339 N N . ASP A 1 288 ? -11.352 0.667 -16.082 1.00 77.19 288 ASP A N 1
ATOM 2340 C CA . ASP A 1 288 ? -11.704 -0.307 -15.029 1.00 77.19 288 ASP A CA 1
ATOM 2341 C C . ASP A 1 288 ? -12.742 -1.360 -15.477 1.00 77.19 288 ASP A C 1
ATOM 2343 O O . ASP A 1 288 ? -12.536 -2.554 -15.262 1.00 77.19 288 ASP A O 1
ATOM 2347 N N . ASP A 1 289 ? -13.823 -0.956 -16.157 1.00 81.12 289 ASP A N 1
ATOM 2348 C CA . ASP A 1 289 ? -14.883 -1.881 -16.594 1.00 81.12 289 ASP A CA 1
ATOM 2349 C C . ASP A 1 289 ? -14.407 -2.888 -17.656 1.00 81.12 289 ASP A C 1
ATOM 2351 O O . ASP A 1 289 ? -14.761 -4.068 -17.607 1.00 81.12 289 ASP A O 1
ATOM 2355 N N . ARG A 1 290 ? -13.574 -2.460 -18.616 1.00 82.56 290 ARG A N 1
ATOM 2356 C CA . ARG A 1 290 ? -13.000 -3.361 -19.640 1.00 82.56 290 ARG A CA 1
ATOM 2357 C C . ARG A 1 290 ? -11.983 -4.318 -19.015 1.00 82.56 290 ARG A C 1
ATOM 2359 O O . ARG A 1 290 ? -11.977 -5.498 -19.355 1.00 82.56 290 ARG A O 1
ATOM 2366 N N . ILE A 1 291 ? -11.188 -3.836 -18.057 1.00 84.62 291 ILE A N 1
ATOM 2367 C CA . ILE A 1 291 ? -10.244 -4.640 -17.264 1.00 84.62 291 ILE A CA 1
ATOM 2368 C C . ILE A 1 291 ? -10.995 -5.699 -16.433 1.00 84.62 291 ILE A C 1
ATOM 2370 O O . ILE A 1 291 ? -10.615 -6.871 -16.434 1.00 84.62 291 ILE A O 1
ATOM 2374 N N . ALA A 1 292 ? -12.097 -5.324 -15.777 1.00 83.88 292 ALA A N 1
ATOM 2375 C CA . ALA A 1 292 ? -12.922 -6.241 -14.993 1.00 83.88 292 ALA A CA 1
ATOM 2376 C C . ALA A 1 292 ? -13.612 -7.307 -15.865 1.00 83.88 292 ALA A C 1
ATOM 2378 O O . ALA A 1 292 ? -13.555 -8.496 -15.541 1.00 83.88 292 ALA A O 1
ATOM 2379 N N . ASN A 1 293 ? -14.221 -6.902 -16.985 1.00 85.44 293 ASN A N 1
ATOM 2380 C CA . ASN A 1 293 ? -14.890 -7.825 -17.905 1.00 85.44 293 ASN A CA 1
ATOM 2381 C C . ASN A 1 293 ? -13.898 -8.785 -18.582 1.00 85.44 293 ASN A C 1
ATOM 2383 O O . ASN A 1 293 ? -14.167 -9.981 -18.632 1.00 85.44 293 ASN A O 1
ATOM 2387 N N . SER A 1 294 ? -12.712 -8.310 -18.983 1.00 86.06 294 SER A N 1
ATOM 2388 C CA . SER A 1 294 ? -11.626 -9.150 -19.517 1.00 86.06 294 SER A CA 1
ATOM 2389 C C . SER A 1 294 ? -11.284 -10.326 -18.591 1.00 86.06 294 SER A C 1
ATOM 2391 O O . SER A 1 294 ? -11.235 -11.473 -19.037 1.00 86.06 294 SER A O 1
ATOM 2393 N N . GLY A 1 295 ? -11.130 -10.069 -17.286 1.00 84.50 295 GLY A N 1
ATOM 2394 C CA . GLY A 1 295 ? -10.882 -11.125 -16.300 1.00 84.50 295 GLY A CA 1
ATOM 2395 C C . GLY A 1 295 ? -12.057 -12.098 -16.143 1.00 84.50 295 GLY A C 1
ATOM 2396 O O . GLY A 1 295 ? -11.847 -13.305 -16.013 1.00 84.50 295 GLY A O 1
ATOM 2397 N N . VAL A 1 296 ? -13.295 -11.596 -16.187 1.00 85.75 296 VAL A N 1
ATOM 2398 C CA . VAL A 1 296 ? -14.507 -12.429 -16.142 1.00 85.75 296 VAL A CA 1
ATOM 2399 C C . VAL A 1 296 ? -14.592 -13.344 -17.365 1.00 85.75 296 VAL A C 1
ATOM 2401 O O . VAL A 1 296 ? -14.836 -14.540 -17.207 1.00 85.75 296 VAL A O 1
ATOM 2404 N N . ASP A 1 297 ? -14.365 -12.817 -18.565 1.00 86.12 297 ASP A N 1
ATOM 2405 C CA . ASP A 1 297 ? -14.498 -13.567 -19.815 1.00 86.12 297 ASP A CA 1
ATOM 2406 C C . ASP A 1 297 ? -13.354 -14.573 -20.012 1.00 86.12 297 ASP A C 1
ATOM 2408 O O . ASP A 1 297 ? -13.600 -15.701 -20.434 1.00 86.12 297 ASP A O 1
ATOM 2412 N N . TYR A 1 298 ? -12.132 -14.244 -19.577 1.00 85.12 298 TYR A N 1
ATOM 2413 C CA . TYR A 1 298 ? -11.017 -15.194 -19.503 1.00 85.12 298 TYR A CA 1
ATOM 2414 C C . TYR A 1 298 ? -11.362 -16.429 -18.652 1.00 85.12 298 TYR A C 1
ATOM 2416 O O . TYR A 1 298 ? -11.199 -17.566 -19.103 1.00 85.12 298 TYR A O 1
ATOM 2424 N N . PHE A 1 299 ? -11.902 -16.233 -17.442 1.00 85.50 299 PHE A N 1
ATOM 2425 C CA . PHE A 1 299 ? -12.291 -17.356 -16.584 1.00 85.50 299 PHE A CA 1
ATOM 2426 C C . PHE A 1 299 ? -13.563 -18.071 -17.057 1.00 85.50 299 PHE A C 1
ATOM 2428 O O . PHE A 1 299 ? -13.619 -19.295 -16.940 1.00 85.50 299 PHE A O 1
ATOM 2435 N N . LYS A 1 300 ? -14.552 -17.372 -17.641 1.00 88.19 300 LYS A N 1
ATOM 2436 C CA . LYS A 1 300 ? -15.679 -18.033 -18.329 1.00 88.19 300 LYS A CA 1
ATOM 2437 C C . LYS A 1 300 ? -15.159 -18.984 -19.403 1.00 88.19 300 LYS A C 1
ATOM 2439 O O . LYS A 1 300 ? -15.584 -20.133 -19.425 1.00 88.19 300 LYS A O 1
ATOM 2444 N N . ASN A 1 301 ? -14.237 -18.528 -20.247 1.00 86.44 301 ASN A N 1
ATOM 2445 C CA . ASN A 1 301 ? -13.696 -19.342 -21.327 1.00 86.44 301 ASN A CA 1
ATOM 2446 C C . ASN A 1 301 ? -12.959 -20.563 -20.768 1.00 86.44 301 ASN A C 1
ATOM 2448 O O . ASN A 1 301 ? -13.254 -21.670 -21.193 1.00 86.44 301 ASN A O 1
ATOM 2452 N N . ILE A 1 302 ? -12.093 -20.412 -19.758 1.00 86.25 302 ILE A N 1
ATOM 2453 C CA . ILE A 1 302 ? -11.398 -21.556 -19.139 1.00 86.25 302 ILE A CA 1
ATOM 2454 C C . ILE A 1 302 ? -12.374 -22.574 -18.530 1.00 86.25 302 ILE A C 1
ATOM 2456 O O . ILE A 1 302 ? -12.238 -23.767 -18.785 1.00 86.25 302 ILE A O 1
ATOM 2460 N N . PHE A 1 303 ? -13.360 -22.133 -17.742 1.00 82.75 303 PHE A N 1
ATOM 2461 C CA . PHE A 1 303 ? -14.262 -23.051 -17.032 1.00 82.75 303 PHE A CA 1
ATOM 2462 C C . PHE A 1 303 ? -15.405 -23.617 -17.890 1.00 82.75 303 PHE A C 1
ATOM 2464 O O . PHE A 1 303 ? -16.033 -24.582 -17.466 1.00 82.75 303 PHE A O 1
ATOM 2471 N N . ASN A 1 304 ? -15.668 -23.047 -19.071 1.00 84.06 304 ASN A N 1
ATOM 2472 C CA . ASN A 1 304 ? -16.649 -23.551 -20.042 1.00 84.06 304 ASN A CA 1
ATOM 2473 C C . ASN A 1 304 ? -15.992 -23.981 -21.371 1.00 84.06 304 ASN A C 1
ATOM 2475 O O . ASN A 1 304 ? -16.680 -24.130 -22.376 1.00 84.06 304 ASN A O 1
ATOM 2479 N N . THR A 1 305 ? -14.667 -24.168 -21.407 1.00 78.25 305 THR A N 1
ATOM 2480 C CA . THR A 1 305 ? -14.024 -24.877 -22.519 1.00 78.25 305 THR A CA 1
ATOM 2481 C C . THR A 1 305 ? -14.360 -26.350 -22.360 1.00 78.25 305 THR A C 1
ATOM 2483 O O . THR A 1 305 ? -13.979 -26.952 -21.355 1.00 78.25 305 THR A O 1
ATOM 2486 N N . ASP A 1 306 ? -15.019 -26.937 -23.359 1.00 63.44 306 ASP A N 1
ATOM 2487 C CA . ASP A 1 306 ? -15.251 -28.379 -23.431 1.00 63.44 306 ASP A CA 1
ATOM 2488 C C . ASP A 1 306 ? -13.918 -29.119 -23.607 1.00 63.44 306 ASP A C 1
ATOM 2490 O O . ASP A 1 306 ? -13.504 -29.500 -24.705 1.00 63.44 306 ASP A O 1
ATOM 2494 N N . SER A 1 307 ? -13.213 -29.332 -22.494 1.00 62.34 307 SER A N 1
ATOM 2495 C CA . SER A 1 307 ? -12.102 -30.268 -22.445 1.00 62.34 307 SER A CA 1
ATOM 2496 C C . SER A 1 307 ? -12.660 -31.638 -22.812 1.00 62.34 307 SER A C 1
ATOM 2498 O O . SER A 1 307 ? -13.457 -32.195 -22.050 1.00 62.34 307 SER A O 1
ATOM 2500 N N . ILE A 1 308 ? -12.257 -32.163 -23.976 1.00 62.78 308 ILE A N 1
ATOM 2501 C CA . ILE A 1 308 ? -12.664 -33.483 -24.472 1.00 62.78 308 ILE A CA 1
ATOM 2502 C C . ILE A 1 308 ? -12.099 -34.539 -23.521 1.00 62.78 308 ILE A C 1
ATOM 2504 O O . ILE A 1 308 ? -11.012 -35.091 -23.712 1.00 62.78 308 ILE A O 1
ATOM 2508 N N . THR A 1 309 ? -12.858 -34.794 -22.462 1.00 58.56 309 THR A N 1
ATOM 2509 C CA . THR A 1 309 ? -12.602 -35.800 -21.446 1.00 58.56 309 THR A CA 1
ATOM 2510 C C . THR A 1 309 ? -12.852 -37.153 -22.084 1.00 58.56 309 THR A C 1
ATOM 2512 O O . THR A 1 309 ? -13.931 -37.729 -21.985 1.00 58.56 309 THR A O 1
ATOM 2515 N N . ARG A 1 310 ? -11.825 -37.668 -22.771 1.00 63.66 310 ARG A N 1
ATOM 2516 C CA . ARG A 1 310 ? -11.747 -39.093 -23.094 1.00 63.66 310 ARG A CA 1
ATOM 2517 C C . ARG A 1 310 ? -11.920 -39.836 -21.766 1.00 63.66 310 ARG A C 1
ATOM 2519 O O . ARG A 1 310 ? -11.058 -39.665 -20.899 1.00 63.66 310 ARG A O 1
ATOM 2526 N N . PRO A 1 311 ? -13.015 -40.585 -21.559 1.00 64.31 311 PRO A N 1
ATOM 2527 C CA . PRO A 1 311 ? -13.205 -41.279 -20.301 1.00 64.31 311 PRO A CA 1
ATOM 2528 C C . PRO A 1 311 ? -12.070 -42.291 -20.146 1.00 64.31 311 PRO A C 1
ATOM 2530 O O . PRO A 1 311 ? -11.708 -42.988 -21.099 1.00 64.31 311 PRO A O 1
ATOM 2533 N N . ILE A 1 312 ? -11.475 -42.337 -18.954 1.00 64.75 312 ILE A N 1
ATOM 2534 C CA . ILE A 1 312 ? -10.430 -43.308 -18.621 1.00 64.75 312 ILE A CA 1
ATOM 2535 C C . ILE A 1 312 ? -11.136 -44.648 -18.384 1.00 64.75 312 ILE A C 1
ATOM 2537 O O . ILE A 1 312 ? -11.391 -45.051 -17.254 1.00 64.75 312 ILE A O 1
ATOM 2541 N N . ASN A 1 313 ? -11.522 -45.291 -19.489 1.00 65.69 313 ASN A N 1
ATOM 2542 C CA . ASN A 1 313 ? -12.217 -46.578 -19.503 1.00 65.69 313 ASN A CA 1
ATOM 2543 C C . ASN A 1 313 ? -11.328 -47.721 -18.997 1.00 65.69 313 ASN A C 1
ATOM 2545 O O . ASN A 1 313 ? -11.846 -48.766 -18.614 1.00 65.69 313 ASN A O 1
ATOM 2549 N N . ASP A 1 314 ? -10.008 -47.524 -19.012 1.00 69.25 314 ASP A N 1
ATOM 2550 C CA . ASP A 1 314 ? -9.032 -48.467 -18.491 1.00 69.25 314 ASP A CA 1
ATOM 2551 C C . ASP A 1 314 ? -8.314 -47.875 -17.272 1.00 69.25 314 ASP A C 1
ATOM 2553 O O . ASP A 1 314 ? -7.442 -47.008 -17.383 1.00 69.25 314 ASP A O 1
ATOM 2557 N N . LEU A 1 315 ? -8.721 -48.344 -16.094 1.00 71.12 315 LEU A N 1
ATOM 2558 C CA . LEU A 1 315 ? -8.139 -47.968 -14.810 1.00 71.12 315 LEU A CA 1
ATOM 2559 C C . LEU A 1 315 ? -6.975 -48.889 -14.402 1.00 71.12 315 LEU A C 1
ATOM 2561 O O . LEU A 1 315 ? -6.401 -48.664 -13.341 1.00 71.12 315 LEU A O 1
ATOM 2565 N N . SER A 1 316 ? -6.577 -49.889 -15.208 1.00 69.75 316 SER A N 1
ATOM 2566 C CA . SER A 1 316 ? -5.527 -50.852 -14.824 1.00 69.75 316 SER A CA 1
ATOM 2567 C C . SER A 1 316 ? -4.154 -50.206 -14.604 1.00 69.75 316 SER A C 1
ATOM 2569 O O . SER A 1 316 ? -3.310 -50.756 -13.900 1.00 69.75 316 SER A O 1
ATOM 2571 N N . PHE A 1 317 ? -3.925 -49.033 -15.200 1.00 71.81 317 PHE A N 1
ATOM 2572 C CA . PHE A 1 317 ? -2.717 -48.224 -15.017 1.00 71.81 317 PHE A CA 1
ATOM 2573 C C . PHE A 1 317 ? -2.673 -47.477 -13.674 1.00 71.81 317 PHE A C 1
ATOM 2575 O O . PHE A 1 317 ? -1.624 -46.946 -13.309 1.00 71.81 317 PHE A O 1
ATOM 2582 N N . ILE A 1 318 ? -3.789 -47.416 -12.939 1.00 75.06 318 ILE A N 1
ATOM 2583 C CA . ILE A 1 318 ? -3.868 -46.809 -11.609 1.00 75.06 318 ILE A CA 1
ATOM 2584 C C . ILE A 1 318 ? -3.776 -47.939 -10.572 1.00 75.06 318 ILE A C 1
ATOM 2586 O O . ILE A 1 318 ? -4.738 -48.692 -10.410 1.00 75.06 318 ILE A O 1
ATOM 2590 N N . PRO A 1 319 ? -2.648 -48.096 -9.853 1.00 75.31 319 PRO A N 1
ATOM 2591 C CA . PRO A 1 319 ? -2.532 -49.140 -8.842 1.00 75.31 319 PRO A CA 1
ATOM 2592 C C . PRO A 1 319 ? -3.548 -48.915 -7.715 1.00 75.31 319 PRO A C 1
ATOM 2594 O O . PRO A 1 319 ? -3.699 -47.801 -7.208 1.00 75.31 319 PRO A O 1
ATOM 2597 N N . CYS A 1 320 ? -4.217 -49.986 -7.284 1.00 72.25 320 CYS A N 1
ATOM 2598 C CA . CYS A 1 320 ? -5.141 -49.952 -6.152 1.00 72.25 320 CYS A CA 1
ATOM 2599 C C . CYS A 1 320 ? -4.355 -49.901 -4.829 1.00 72.25 320 CYS A C 1
ATOM 2601 O O . CYS A 1 320 ? -4.145 -50.918 -4.176 1.00 72.25 320 CYS A O 1
ATOM 2603 N N . VAL A 1 321 ? -3.855 -48.711 -4.476 1.00 78.06 321 VAL A N 1
ATOM 2604 C CA . VAL A 1 321 ? -3.043 -48.480 -3.262 1.00 78.06 321 VAL A CA 1
ATOM 2605 C C . VAL A 1 321 ? -3.907 -48.359 -2.000 1.00 78.06 321 VAL A C 1
ATOM 2607 O O . VAL A 1 321 ? -3.429 -48.650 -0.911 1.00 78.06 321 VAL A O 1
ATOM 2610 N N . ILE A 1 322 ? -5.167 -47.941 -2.147 1.00 78.06 322 ILE A N 1
ATOM 2611 C CA . ILE A 1 322 ? -6.150 -47.829 -1.061 1.00 78.06 322 ILE A CA 1
ATOM 2612 C C . ILE A 1 322 ? -6.859 -49.179 -0.933 1.00 78.06 322 ILE A C 1
ATOM 2614 O O . ILE A 1 322 ? -7.483 -49.632 -1.895 1.00 78.06 322 ILE A O 1
ATOM 2618 N N . ASN A 1 323 ? -6.760 -49.819 0.231 1.00 85.06 323 ASN A N 1
ATOM 2619 C CA . ASN A 1 323 ? -7.484 -51.055 0.534 1.00 85.06 323 ASN A CA 1
ATOM 2620 C C . ASN A 1 323 ? -8.866 -50.768 1.176 1.00 85.06 323 ASN A C 1
ATOM 2622 O O . ASN A 1 323 ? -9.269 -49.616 1.346 1.00 85.06 323 ASN A O 1
ATOM 2626 N N . GLU A 1 324 ? -9.635 -51.808 1.505 1.00 81.81 324 GLU A N 1
ATOM 2627 C CA . GLU A 1 324 ? -10.993 -51.647 2.052 1.00 81.81 324 GLU A CA 1
ATOM 2628 C C . GLU A 1 324 ? -11.010 -51.096 3.497 1.00 81.81 324 GLU A C 1
ATOM 2630 O O . GLU A 1 324 ? -11.922 -50.350 3.867 1.00 81.81 324 GLU A O 1
ATOM 2635 N N . GLU A 1 325 ? -9.965 -51.357 4.290 1.00 83.56 325 GLU A N 1
ATOM 2636 C CA . GLU A 1 325 ? -9.752 -50.759 5.616 1.00 83.56 325 GLU A CA 1
ATOM 2637 C C . GLU A 1 325 ? -9.378 -49.270 5.497 1.00 83.56 325 GLU A C 1
ATOM 2639 O O . GLU A 1 325 ? -9.948 -48.432 6.195 1.00 83.56 325 GLU A O 1
ATOM 2644 N N . ASP A 1 326 ? -8.503 -48.906 4.548 1.00 81.19 326 ASP A N 1
ATOM 2645 C CA . ASP A 1 326 ? -8.185 -47.501 4.244 1.00 81.19 326 ASP A CA 1
ATOM 2646 C C . ASP A 1 326 ? -9.443 -46.734 3.807 1.00 81.19 326 ASP A C 1
ATOM 2648 O O . ASP A 1 326 ? -9.694 -45.615 4.255 1.00 81.19 326 ASP A O 1
ATOM 2652 N N . ASN A 1 327 ? -10.257 -47.332 2.932 1.00 82.44 327 ASN A N 1
ATOM 2653 C CA . ASN A 1 327 ? -11.468 -46.705 2.408 1.00 82.44 327 ASN A CA 1
ATOM 2654 C C . ASN A 1 327 ? -12.535 -46.530 3.504 1.00 82.44 327 ASN A C 1
ATOM 2656 O O . ASN A 1 327 ? -13.136 -45.462 3.624 1.00 82.44 327 ASN A O 1
ATOM 2660 N N . THR A 1 328 ? -12.739 -47.539 4.357 1.00 84.75 328 THR A N 1
ATOM 2661 C CA . THR A 1 328 ? -13.658 -47.424 5.502 1.00 84.75 328 THR A CA 1
ATOM 2662 C C . THR A 1 328 ? -13.156 -46.433 6.558 1.00 84.75 328 THR A C 1
ATOM 2664 O O . THR A 1 328 ? -13.973 -45.703 7.123 1.00 84.75 328 THR A O 1
ATOM 2667 N N . ALA A 1 329 ? -11.840 -46.306 6.761 1.00 81.75 329 ALA A N 1
ATOM 2668 C CA . ALA A 1 329 ? -11.251 -45.254 7.591 1.00 81.75 329 ALA A CA 1
ATOM 2669 C C . ALA A 1 329 ? -11.454 -43.845 6.996 1.00 81.75 329 ALA A C 1
ATOM 2671 O O . ALA A 1 329 ? -11.847 -42.930 7.716 1.00 81.75 329 ALA A O 1
ATOM 2672 N N . LEU A 1 330 ? -11.262 -43.668 5.683 1.00 78.12 330 LEU A N 1
ATOM 2673 C CA . LEU A 1 330 ? -11.450 -42.388 4.977 1.00 78.12 330 LEU A CA 1
ATOM 2674 C C . LEU A 1 330 ? -12.914 -41.910 4.930 1.00 78.12 330 LEU A C 1
ATOM 2676 O O . LEU A 1 330 ? -13.162 -40.710 4.798 1.00 78.12 330 LEU A O 1
ATOM 2680 N N . ILE A 1 331 ? -13.878 -42.829 5.031 1.00 82.31 331 ILE A N 1
ATOM 2681 C CA . ILE A 1 331 ? -15.322 -42.535 5.072 1.00 82.31 331 ILE A CA 1
ATOM 2682 C C . ILE A 1 331 ? -15.819 -42.311 6.519 1.00 82.31 331 ILE A C 1
ATOM 2684 O O . ILE A 1 331 ? -16.913 -41.777 6.730 1.00 82.31 331 ILE A O 1
ATOM 2688 N N . MET A 1 332 ? -15.023 -42.674 7.531 1.00 83.25 332 MET A N 1
ATOM 2689 C CA . MET A 1 332 ? -15.371 -42.508 8.943 1.00 83.25 332 MET A CA 1
ATOM 2690 C C . MET A 1 332 ? -15.498 -41.024 9.334 1.00 83.25 332 MET A C 1
ATOM 2692 O O . MET A 1 332 ? -14.836 -40.145 8.783 1.00 83.25 332 MET A O 1
ATOM 2696 N N . ILE A 1 333 ? -16.351 -40.724 10.319 1.00 80.75 333 ILE A N 1
ATOM 2697 C CA . ILE A 1 333 ? -16.438 -39.370 10.883 1.00 80.75 333 ILE A CA 1
ATOM 2698 C C . ILE A 1 333 ? -15.136 -39.091 11.661 1.00 80.75 333 ILE A C 1
ATOM 2700 O O . ILE A 1 333 ? -14.864 -39.814 12.622 1.00 80.75 333 ILE A O 1
ATOM 2704 N N . PRO A 1 334 ? -14.344 -38.064 11.294 1.00 82.06 334 PRO A N 1
ATOM 2705 C CA . PRO A 1 334 ? -13.041 -37.818 11.905 1.00 82.06 334 PRO A CA 1
ATOM 2706 C C . PRO A 1 334 ? -13.176 -37.413 13.374 1.00 82.06 334 PRO A C 1
ATOM 2708 O O . PRO A 1 334 ? -14.089 -36.678 13.759 1.00 82.06 334 PRO A O 1
ATOM 2711 N N . SER A 1 335 ? -12.238 -37.877 14.198 1.00 85.19 335 SER A N 1
ATOM 2712 C CA . SER A 1 335 ? -12.292 -37.683 15.654 1.00 85.19 335 SER A CA 1
ATOM 2713 C C . SER A 1 335 ? -11.971 -36.242 16.080 1.00 85.19 335 SER A C 1
ATOM 2715 O O . SER A 1 335 ? -11.210 -35.538 15.416 1.00 85.19 335 SER A O 1
ATOM 2717 N N . ASP A 1 336 ? -12.447 -35.806 17.253 1.00 80.19 336 ASP A N 1
ATOM 2718 C CA . ASP A 1 336 ? -12.096 -34.485 17.811 1.00 80.19 336 ASP A CA 1
ATOM 2719 C C . ASP A 1 336 ? -10.574 -34.276 17.942 1.00 80.19 336 ASP A C 1
ATOM 2721 O O . ASP A 1 336 ? -10.064 -33.170 17.738 1.00 80.19 336 ASP A O 1
ATOM 2725 N N . LEU A 1 337 ? -9.822 -35.345 18.231 1.00 80.44 337 LEU A N 1
ATOM 2726 C CA . LEU A 1 337 ? -8.361 -35.317 18.318 1.00 80.44 337 LEU A CA 1
ATOM 2727 C C . LEU A 1 337 ? -7.700 -35.121 16.943 1.00 80.44 337 LEU A C 1
ATOM 2729 O O . LEU A 1 337 ? -6.700 -34.413 16.823 1.00 80.44 337 LEU A O 1
ATOM 2733 N N . GLU A 1 338 ? -8.266 -35.704 15.893 1.00 79.38 338 GLU A N 1
ATOM 2734 C CA . GLU A 1 338 ? -7.832 -35.537 14.505 1.00 79.38 338 GLU A CA 1
ATOM 2735 C C . GLU A 1 338 ? -8.185 -34.143 13.959 1.00 79.38 338 GLU A C 1
ATOM 2737 O O . GLU A 1 338 ? -7.345 -33.467 13.354 1.00 79.38 338 GLU A O 1
ATOM 2742 N N . ILE A 1 339 ? -9.382 -33.643 14.277 1.00 78.44 339 ILE A N 1
ATOM 2743 C CA . ILE A 1 339 ? -9.810 -32.262 14.019 1.00 78.44 339 ILE A CA 1
ATOM 2744 C C . ILE A 1 339 ? -8.891 -31.268 14.758 1.00 78.44 339 ILE A C 1
ATOM 2746 O O . ILE A 1 339 ? -8.529 -30.222 14.215 1.00 78.44 339 ILE A O 1
ATOM 2750 N N . LEU A 1 340 ? -8.434 -31.588 15.972 1.00 76.06 340 LEU A N 1
ATOM 2751 C CA . LEU A 1 340 ? -7.456 -30.774 16.700 1.00 76.06 340 LEU A CA 1
ATOM 2752 C C . LEU A 1 340 ? -6.050 -30.847 16.074 1.00 76.06 340 LEU A C 1
ATOM 2754 O O . LEU A 1 340 ? -5.367 -29.827 15.951 1.00 76.06 340 LEU A O 1
ATOM 2758 N N . ASN A 1 341 ? -5.604 -32.033 15.655 1.00 75.44 341 ASN A N 1
ATOM 2759 C CA . ASN A 1 341 ? -4.263 -32.244 15.106 1.00 75.44 341 ASN A CA 1
ATOM 2760 C C . ASN A 1 341 ? -4.101 -31.703 13.675 1.00 75.44 341 ASN A C 1
ATOM 2762 O O . ASN A 1 341 ? -3.053 -31.138 13.359 1.00 75.44 341 ASN A O 1
ATOM 2766 N N . SER A 1 342 ? -5.134 -31.767 12.834 1.00 69.69 342 SER A N 1
ATOM 2767 C CA . SER A 1 342 ? -5.160 -31.084 11.531 1.00 69.69 342 SER A CA 1
ATOM 2768 C C . SER A 1 342 ? -5.054 -29.560 11.695 1.00 69.69 342 SER A C 1
ATOM 2770 O O . SER A 1 342 ? -4.234 -28.920 11.033 1.00 69.69 342 SER A O 1
ATOM 2772 N N . ARG A 1 343 ? -5.765 -28.973 12.671 1.00 57.94 343 ARG A N 1
ATOM 2773 C CA . ARG A 1 343 ? -5.639 -27.543 13.023 1.00 57.94 343 ARG A CA 1
ATOM 2774 C C . ARG A 1 343 ? -4.240 -27.172 13.533 1.00 57.94 343 ARG A C 1
ATOM 2776 O O . ARG A 1 343 ? -3.777 -26.075 13.238 1.00 57.94 343 ARG A O 1
ATOM 2783 N N . ARG A 1 344 ? -3.536 -28.081 14.223 1.00 59.91 344 ARG A N 1
ATOM 2784 C CA . ARG A 1 344 ? -2.122 -27.907 14.630 1.00 59.91 344 ARG A CA 1
ATOM 2785 C C . ARG A 1 344 ? -1.124 -28.012 13.467 1.00 59.91 344 ARG A C 1
ATOM 2787 O O . ARG A 1 344 ? -0.067 -27.392 13.541 1.00 59.91 344 ARG A O 1
ATOM 2794 N N . ARG A 1 345 ? -1.442 -28.780 12.416 1.00 54.03 345 ARG A N 1
ATOM 2795 C CA . ARG A 1 345 ? -0.620 -28.927 11.196 1.00 54.03 345 ARG A CA 1
ATOM 2796 C C . ARG A 1 345 ? -0.848 -27.812 10.163 1.00 54.03 345 ARG A C 1
ATOM 2798 O O . ARG A 1 345 ? -0.033 -27.657 9.259 1.00 54.03 345 ARG A O 1
ATOM 2805 N N . SER A 1 346 ? -1.912 -27.019 10.299 1.00 43.50 346 SER A N 1
ATOM 2806 C CA . SER A 1 346 ? -2.155 -25.845 9.450 1.00 43.50 346 SER A CA 1
ATOM 2807 C C . SER A 1 346 ? -1.031 -24.800 9.582 1.00 43.50 346 SER A C 1
ATOM 2809 O O . SER A 1 346 ? -0.660 -24.448 10.705 1.00 43.50 346 SER A O 1
ATOM 2811 N N . PRO A 1 347 ? -0.531 -24.210 8.475 1.00 48.41 347 PRO A N 1
ATOM 2812 C CA . PRO A 1 347 ? 0.444 -23.116 8.533 1.00 48.41 347 PRO A CA 1
ATOM 2813 C C . PRO A 1 347 ? -0.134 -21.820 9.138 1.00 48.41 347 PRO A C 1
ATOM 2815 O O . PRO A 1 347 ? 0.617 -20.897 9.457 1.00 48.41 347 PRO A O 1
ATOM 2818 N N . TYR A 1 348 ? -1.455 -21.744 9.328 1.00 42.84 348 TYR A N 1
ATOM 2819 C CA . TYR A 1 348 ? -2.143 -20.629 9.972 1.00 42.84 348 TYR A CA 1
ATOM 2820 C C . TYR A 1 348 ? -2.429 -20.954 11.444 1.00 42.84 348 TYR A C 1
ATOM 2822 O O . TYR A 1 348 ? -3.504 -21.448 11.788 1.00 42.84 348 TYR A O 1
ATOM 2830 N N . LYS A 1 349 ? -1.470 -20.643 12.328 1.00 40.75 349 LYS A N 1
ATOM 2831 C CA . LYS A 1 349 ? -1.663 -20.717 13.786 1.00 40.75 349 LYS A CA 1
ATOM 2832 C C . LYS A 1 349 ? -2.746 -19.731 14.240 1.00 40.75 349 LYS A C 1
ATOM 2834 O O . LYS A 1 349 ? -2.467 -18.554 14.460 1.00 40.75 349 LYS A O 1
ATOM 2839 N N . VAL A 1 350 ? -3.967 -20.225 14.428 1.00 40.75 350 VAL A N 1
ATOM 2840 C CA . VAL A 1 350 ? -5.010 -19.508 15.172 1.00 40.75 350 VAL A CA 1
ATOM 2841 C C . VAL A 1 350 ? -4.645 -19.566 16.653 1.00 40.75 350 VAL A C 1
ATOM 2843 O O . VAL A 1 350 ? -4.725 -20.627 17.270 1.00 40.75 350 VAL A O 1
ATOM 2846 N N . PHE A 1 351 ? -4.225 -18.436 17.219 1.00 37.06 351 PHE A N 1
ATOM 2847 C CA . PHE A 1 351 ? -4.070 -18.311 18.666 1.00 37.06 351 PHE A CA 1
ATOM 2848 C C . PHE A 1 351 ? -5.448 -18.355 19.336 1.00 37.06 351 PHE A C 1
ATOM 2850 O O . PHE A 1 351 ? -6.347 -17.592 18.984 1.00 37.06 351 PHE A O 1
ATOM 2857 N N . LEU A 1 352 ? -5.582 -19.228 20.329 1.00 37.12 352 LEU A N 1
ATOM 2858 C CA . LEU A 1 352 ? -6.593 -19.134 21.376 1.00 37.12 352 LEU A CA 1
ATOM 2859 C C . LEU A 1 352 ? -5.866 -18.800 22.690 1.00 37.12 352 LEU A C 1
ATOM 2861 O O . LEU A 1 352 ? -4.722 -19.234 22.857 1.00 37.12 352 LEU A O 1
ATOM 2865 N N . PRO A 1 353 ? -6.484 -18.033 23.606 1.00 33.91 353 PRO A N 1
ATOM 2866 C CA . PRO A 1 353 ? -5.936 -17.842 24.945 1.00 33.91 353 PRO A CA 1
ATOM 2867 C C . PRO A 1 353 ? -5.909 -19.177 25.718 1.00 33.91 353 PRO A C 1
ATOM 2869 O O . PRO A 1 353 ? -6.618 -20.114 25.332 1.00 33.91 353 PRO A O 1
ATOM 2872 N N . PRO A 1 354 ? -5.112 -19.286 26.798 1.00 32.94 354 PRO A N 1
ATOM 2873 C CA . PRO A 1 354 ? -5.097 -20.473 27.648 1.00 32.94 354 PRO A CA 1
ATOM 2874 C C . PRO A 1 354 ? -6.493 -20.806 28.186 1.00 32.94 354 PRO A C 1
ATOM 2876 O O . PRO A 1 354 ? -7.275 -19.908 28.498 1.00 32.94 354 PRO A O 1
ATOM 2879 N N . ALA A 1 355 ? -6.798 -22.096 28.313 1.00 34.69 355 ALA A N 1
ATOM 2880 C CA . ALA A 1 355 ? -7.984 -22.538 29.034 1.00 34.69 355 ALA A CA 1
ATOM 2881 C C . ALA A 1 355 ? -7.721 -22.447 30.543 1.00 34.69 355 ALA A C 1
ATOM 2883 O O . ALA A 1 355 ? -6.725 -22.982 31.029 1.00 34.69 355 ALA A O 1
ATOM 2884 N N . GLU A 1 356 ? -8.615 -21.789 31.277 1.00 34.50 356 GLU A N 1
ATOM 2885 C CA . GLU A 1 356 ? -8.596 -21.792 32.740 1.00 34.50 356 GLU A CA 1
ATOM 2886 C C . GLU A 1 356 ? -8.963 -23.183 33.281 1.00 34.50 356 GLU A C 1
ATOM 2888 O O . GLU A 1 356 ? -9.784 -23.904 32.701 1.00 34.50 356 GLU A O 1
ATOM 2893 N N . ASN A 1 357 ? -8.354 -23.570 34.404 1.00 32.84 357 ASN A N 1
ATOM 2894 C CA . ASN A 1 357 ? -8.543 -24.888 35.006 1.00 32.84 357 ASN A CA 1
ATOM 2895 C C . ASN A 1 357 ? -9.981 -25.076 35.519 1.00 32.84 357 ASN A C 1
ATOM 2897 O O . ASN A 1 357 ? -10.327 -24.612 36.604 1.00 32.84 357 ASN A O 1
ATOM 2901 N N . ARG A 1 358 ? -10.802 -25.848 34.797 1.00 32.88 358 ARG A N 1
ATOM 2902 C CA . ARG A 1 358 ? -12.044 -26.420 35.344 1.00 32.88 358 ARG A CA 1
ATOM 2903 C C . ARG A 1 358 ? -11.761 -27.718 36.099 1.00 32.88 358 ARG A C 1
ATOM 2905 O O . ARG A 1 358 ? -11.996 -28.810 35.588 1.00 32.88 358 ARG A O 1
ATOM 2912 N N . SER A 1 359 ? -11.289 -27.595 37.335 1.00 31.16 359 SER A N 1
ATOM 2913 C CA . SER A 1 359 ? -11.298 -28.697 38.298 1.00 31.16 359 SER A CA 1
ATOM 2914 C C . SER A 1 359 ? -12.692 -28.867 38.918 1.00 31.16 359 SER A C 1
ATOM 2916 O O . SER A 1 359 ? -13.181 -27.960 39.584 1.00 31.16 359 SER A O 1
ATOM 2918 N N . THR A 1 360 ? -13.283 -30.051 38.717 1.00 31.94 360 THR A N 1
ATOM 2919 C CA . THR A 1 360 ? -14.329 -30.693 39.550 1.00 31.94 360 THR A CA 1
ATOM 2920 C C . THR A 1 360 ? -15.599 -29.901 39.913 1.00 31.94 360 THR A C 1
ATOM 2922 O O . THR A 1 360 ? -15.616 -29.106 40.850 1.00 31.94 360 THR A O 1
ATOM 2925 N N . LEU A 1 361 ? -16.717 -30.271 39.277 1.00 29.45 361 LEU A N 1
ATOM 2926 C CA . LEU A 1 361 ? -18.067 -30.140 39.847 1.00 29.45 361 LEU A CA 1
ATOM 2927 C C . LEU A 1 361 ? -18.338 -31.285 40.847 1.00 29.45 361 LEU A C 1
ATOM 2929 O O . LEU A 1 361 ? -18.027 -32.431 40.515 1.00 29.45 361 LEU A O 1
ATOM 2933 N N . PRO A 1 362 ? -18.989 -31.032 41.997 1.00 30.58 362 PRO A N 1
ATOM 2934 C CA . PRO A 1 362 ? -19.707 -32.051 42.767 1.00 30.58 362 PRO A CA 1
ATOM 2935 C C . PRO A 1 362 ? -21.127 -32.293 42.213 1.00 30.58 362 PRO A C 1
ATOM 2937 O O . PRO A 1 362 ? -21.732 -31.400 41.620 1.00 30.58 362 PRO A O 1
ATOM 2940 N N . SER A 1 363 ? -21.676 -33.490 42.442 1.00 27.11 363 SER A N 1
ATOM 2941 C CA . SER A 1 363 ? -23.060 -33.874 42.094 1.00 27.11 363 SER A CA 1
ATOM 2942 C C . SER A 1 363 ? -24.032 -33.595 43.265 1.00 27.11 363 SER A C 1
ATOM 2944 O O . SER A 1 363 ? -23.583 -33.647 44.411 1.00 27.11 363 SER A O 1
ATOM 2946 N N . PRO A 1 364 ? -25.335 -33.307 43.041 1.00 36.88 364 PRO A N 1
ATOM 2947 C CA . PRO A 1 364 ? -26.218 -32.795 44.098 1.00 36.88 364 PRO A CA 1
ATOM 2948 C C . PRO A 1 364 ? -27.038 -33.859 44.860 1.00 36.88 364 PRO A C 1
ATOM 2950 O O . PRO A 1 364 ? -27.772 -34.634 44.253 1.00 36.88 364 PRO A O 1
ATOM 2953 N N . ALA A 1 365 ? -26.967 -33.804 46.196 1.00 26.45 365 ALA A N 1
ATOM 2954 C CA . ALA A 1 365 ? -27.902 -34.310 47.222 1.00 26.45 365 ALA A CA 1
ATOM 2955 C C . ALA A 1 365 ? -27.412 -33.749 48.591 1.00 26.45 365 ALA A C 1
ATOM 2957 O O . ALA A 1 365 ? -26.227 -33.447 48.707 1.00 26.45 365 ALA A O 1
ATOM 2958 N N . GLU A 1 366 ? -28.186 -33.538 49.663 1.00 27.33 366 GLU A N 1
ATOM 2959 C CA . GLU A 1 366 ? -29.617 -33.753 49.940 1.00 27.33 366 GLU A CA 1
ATOM 2960 C C . GLU A 1 366 ? -30.098 -32.778 51.057 1.00 27.33 366 GLU A C 1
ATOM 2962 O O . GLU A 1 366 ? -29.303 -32.020 51.612 1.00 27.33 366 GLU A O 1
ATOM 2967 N N . ASN A 1 367 ? -31.390 -32.775 51.416 1.00 27.47 367 ASN A N 1
ATOM 2968 C CA . ASN A 1 367 ? -31.986 -31.814 52.368 1.00 27.47 367 ASN A CA 1
ATOM 2969 C C . ASN A 1 367 ? -31.642 -32.052 53.858 1.00 27.47 367 ASN A C 1
ATOM 2971 O O . ASN A 1 367 ? -31.810 -33.176 54.347 1.00 27.47 367 ASN A O 1
ATOM 2975 N N . ARG A 1 368 ? -31.394 -30.964 54.622 1.00 26.16 368 ARG A N 1
ATOM 2976 C CA . ARG A 1 368 ? -31.987 -30.718 55.969 1.00 26.16 368 ARG A CA 1
ATOM 2977 C C . ARG A 1 368 ? -31.769 -29.285 56.510 1.00 26.16 368 ARG A C 1
ATOM 2979 O O . ARG A 1 368 ? -31.166 -28.455 55.840 1.00 26.16 368 ARG A O 1
ATOM 2986 N N . CYS A 1 369 ? -32.380 -28.981 57.661 1.00 25.31 369 CYS A N 1
ATOM 2987 C CA . CYS A 1 369 ? -32.770 -27.628 58.098 1.00 25.31 369 CYS A CA 1
ATOM 2988 C C . CYS A 1 369 ? -31.800 -26.891 59.058 1.00 25.31 369 CYS A C 1
ATOM 2990 O O . CYS A 1 369 ? -30.919 -27.489 59.667 1.00 25.31 369 CYS A O 1
ATOM 2992 N N . PHE A 1 370 ? -32.073 -25.586 59.232 1.00 24.89 370 PHE A N 1
ATOM 2993 C CA . PHE A 1 370 ? -31.730 -24.670 60.349 1.00 24.89 370 PHE A CA 1
ATOM 2994 C C . PHE A 1 370 ? -31.940 -25.274 61.774 1.00 24.89 370 PHE A C 1
ATOM 2996 O O . PHE A 1 370 ? -32.703 -26.242 61.847 1.00 24.89 370 PHE A O 1
ATOM 3003 N N . PRO A 1 371 ? -31.397 -24.711 62.904 1.00 32.72 371 PRO A N 1
ATOM 3004 C CA . PRO A 1 371 ? -31.234 -23.255 63.154 1.00 32.72 371 PRO A CA 1
ATOM 3005 C C . PRO A 1 371 ? -30.094 -22.706 64.082 1.00 32.72 371 PRO A C 1
ATOM 3007 O O . PRO A 1 371 ? -29.478 -23.414 64.863 1.00 32.72 371 PRO A O 1
ATOM 3010 N N . SER A 1 372 ? -29.927 -21.370 64.030 1.00 24.06 372 SER A N 1
ATOM 3011 C CA . SER A 1 372 ? -29.730 -20.374 65.127 1.00 24.06 372 SER A CA 1
ATOM 3012 C C . SER A 1 372 ? -28.789 -20.586 66.345 1.00 24.06 372 SER A C 1
ATOM 3014 O O . SER A 1 372 ? -29.183 -21.233 67.310 1.00 24.06 372 SER A O 1
ATOM 3016 N N . SER A 1 373 ? -27.693 -19.800 66.399 1.00 25.77 373 SER A N 1
ATOM 3017 C CA . SER A 1 373 ? -27.174 -19.004 67.559 1.00 25.77 373 SER A CA 1
ATOM 3018 C C . SER A 1 373 ? -25.838 -18.326 67.149 1.00 25.77 373 SER A C 1
ATOM 3020 O O . SER A 1 373 ? -25.082 -18.992 66.451 1.00 25.77 373 SER A O 1
ATOM 3022 N N . ALA A 1 374 ? -25.402 -17.085 67.438 1.00 25.62 374 ALA A N 1
ATOM 3023 C CA . ALA A 1 374 ? -25.701 -15.974 68.373 1.00 25.62 374 ALA A CA 1
ATOM 3024 C C . ALA A 1 374 ? -24.466 -15.656 69.271 1.00 25.62 374 ALA A C 1
ATOM 3026 O O . ALA A 1 374 ? -23.734 -16.576 69.609 1.00 25.62 374 ALA A O 1
ATOM 3027 N N . GLU A 1 375 ? -24.289 -14.377 69.670 1.00 27.94 375 GLU A N 1
ATOM 3028 C CA . GLU A 1 375 ? -23.280 -13.829 70.634 1.00 27.94 375 GLU A CA 1
ATOM 3029 C C . GLU A 1 375 ? -21.820 -13.644 70.100 1.00 27.94 375 GLU A C 1
ATOM 3031 O O . GLU A 1 375 ? -21.255 -14.550 69.504 1.00 27.94 375 GLU A O 1
ATOM 3036 N N . ASN A 1 376 ? -21.252 -12.417 70.031 1.00 27.09 376 ASN A N 1
ATOM 3037 C CA . ASN A 1 376 ? -20.543 -11.575 71.048 1.00 27.09 376 ASN A CA 1
ATOM 3038 C C . ASN A 1 376 ? -19.044 -11.969 71.268 1.00 27.09 376 ASN A C 1
ATOM 3040 O O . ASN A 1 376 ? -18.726 -13.146 71.223 1.00 27.09 376 ASN A O 1
ATOM 3044 N N . ARG A 1 377 ? -18.046 -11.082 71.510 1.00 27.97 377 ARG A N 1
ATOM 3045 C CA . ARG A 1 377 ? -18.003 -9.624 71.824 1.00 27.97 377 ARG A CA 1
ATOM 3046 C C . ARG A 1 377 ? -16.631 -8.952 71.470 1.00 27.97 377 ARG A C 1
ATOM 3048 O O . ARG A 1 377 ? -15.789 -9.559 70.825 1.00 27.97 377 ARG A O 1
ATOM 3055 N N . SER A 1 378 ? -16.449 -7.693 71.905 1.00 25.00 378 SER A N 1
ATOM 3056 C CA . SER A 1 378 ? -15.305 -6.738 71.803 1.00 25.00 378 SER A CA 1
ATOM 3057 C C . SER A 1 378 ? -13.930 -7.228 72.367 1.00 25.00 378 SER A C 1
ATOM 3059 O O . SER A 1 378 ? -13.884 -8.299 72.959 1.00 25.00 378 SER A O 1
ATOM 3061 N N . THR A 1 379 ? -12.764 -6.533 72.304 1.00 27.53 379 THR A N 1
ATOM 3062 C CA . THR A 1 379 ? -12.465 -5.093 72.597 1.00 27.53 379 THR A CA 1
ATOM 3063 C C . THR A 1 379 ? -11.029 -4.630 72.180 1.00 27.53 379 THR A C 1
ATOM 3065 O O . THR A 1 379 ? -10.163 -5.463 71.937 1.00 27.53 379 THR A O 1
ATOM 3068 N N . LEU A 1 380 ? -10.784 -3.303 72.134 1.00 28.30 380 LEU A N 1
ATOM 3069 C CA . LEU A 1 380 ? -9.491 -2.549 72.024 1.00 28.30 380 LEU A CA 1
ATOM 3070 C C . LEU A 1 380 ? -8.799 -2.356 73.425 1.00 28.30 380 LEU A C 1
ATOM 3072 O O . LEU A 1 380 ? -9.401 -2.880 74.367 1.00 28.30 380 LEU A O 1
ATOM 3076 N N . PRO A 1 381 ? -7.643 -1.640 73.668 1.00 41.28 381 PRO A N 1
ATOM 3077 C CA . PRO A 1 381 ? -6.935 -0.578 72.892 1.00 41.28 381 PRO A CA 1
ATOM 3078 C C . PRO A 1 381 ? -5.357 -0.562 72.934 1.00 41.28 381 PRO A C 1
ATOM 3080 O O . PRO A 1 381 ? -4.728 -1.585 73.174 1.00 41.28 381 PRO A O 1
ATOM 3083 N N . SER A 1 382 ? -4.727 0.611 72.682 1.00 27.58 382 SER A N 1
ATOM 3084 C CA . SER A 1 382 ? -3.267 0.935 72.596 1.00 27.58 382 SER A CA 1
ATOM 3085 C C . SER A 1 382 ? -2.856 2.111 73.535 1.00 27.58 382 SER A C 1
ATOM 3087 O O . SER A 1 382 ? -3.766 2.807 73.997 1.00 27.58 382 SER A O 1
ATOM 3089 N N . PRO A 1 383 ? -1.558 2.305 73.912 1.00 45.19 383 PRO A N 1
ATOM 3090 C CA . PRO A 1 383 ? -0.725 3.492 73.519 1.00 45.19 383 PRO A CA 1
ATOM 3091 C C . PRO A 1 383 ? 0.801 3.127 73.346 1.00 45.19 383 PRO A C 1
ATOM 3093 O O . PRO A 1 383 ? 1.084 1.940 73.226 1.00 45.19 383 PRO A O 1
ATOM 3096 N N . ALA A 1 384 ? 1.879 3.955 73.306 1.00 29.84 384 ALA A N 1
ATOM 3097 C CA . ALA A 1 384 ? 2.223 5.402 73.455 1.00 29.84 384 ALA A CA 1
ATOM 3098 C C . ALA A 1 384 ? 3.599 5.684 72.726 1.00 29.84 384 ALA A C 1
ATOM 3100 O O . ALA A 1 384 ? 4.395 4.757 72.631 1.00 29.84 384 ALA A O 1
ATOM 3101 N N . GLU A 1 385 ? 3.899 6.801 72.026 1.00 32.62 385 GLU A N 1
ATOM 3102 C CA . GLU A 1 385 ? 4.399 8.164 72.416 1.00 32.62 385 GLU A CA 1
ATOM 3103 C C . GLU A 1 385 ? 5.942 8.454 72.430 1.00 32.62 385 GLU A C 1
ATOM 3105 O O . GLU A 1 385 ? 6.738 7.598 72.803 1.00 32.62 385 GLU A O 1
ATOM 3110 N N . ASN A 1 386 ? 6.308 9.744 72.188 1.00 28.62 386 ASN A N 1
ATOM 3111 C CA . ASN A 1 386 ? 7.616 10.469 72.352 1.00 28.62 386 ASN A CA 1
ATOM 3112 C C . ASN A 1 386 ? 8.643 10.431 71.171 1.00 28.62 386 ASN A C 1
ATOM 3114 O O . ASN A 1 386 ? 8.747 9.405 70.514 1.00 28.62 386 ASN A O 1
ATOM 3118 N N . ARG A 1 387 ? 9.478 11.460 70.843 1.00 28.70 387 ARG A N 1
ATOM 3119 C CA . ARG A 1 387 ? 9.605 12.916 71.208 1.00 28.70 387 ARG A CA 1
ATOM 3120 C C . ARG A 1 387 ? 10.397 13.739 70.126 1.00 28.70 387 ARG A C 1
ATOM 3122 O O . ARG A 1 387 ? 10.578 13.244 69.021 1.00 28.70 387 ARG A O 1
ATOM 3129 N N . CYS A 1 388 ? 10.815 14.995 70.397 1.00 26.88 388 CYS A N 1
ATOM 3130 C CA . CYS A 1 388 ? 11.038 16.085 69.403 1.00 26.88 388 CYS A CA 1
ATOM 3131 C C . CYS A 1 388 ? 12.483 16.669 69.240 1.00 26.88 388 CYS A C 1
ATOM 3133 O O . CYS A 1 388 ? 13.161 16.783 70.252 1.00 26.88 388 CYS A O 1
ATOM 3135 N N . LEU A 1 389 ? 12.807 17.211 68.031 1.00 30.48 389 LEU A N 1
ATOM 3136 C CA . LEU A 1 389 ? 13.595 18.452 67.664 1.00 30.48 389 LEU A CA 1
ATOM 3137 C C . LEU A 1 389 ? 15.043 18.697 68.230 1.00 30.48 389 LEU A C 1
ATOM 3139 O O . LEU A 1 389 ? 15.445 17.936 69.102 1.00 30.48 389 LEU A O 1
ATOM 3143 N N . PRO A 1 390 ? 15.856 19.733 67.819 1.00 48.06 390 PRO A N 1
ATOM 3144 C CA . PRO A 1 390 ? 15.757 20.802 66.777 1.00 48.06 390 PRO A CA 1
ATOM 3145 C C . PRO A 1 390 ? 17.014 20.967 65.827 1.00 48.06 390 PRO A C 1
ATOM 3147 O O . PRO A 1 390 ? 17.858 20.081 65.753 1.00 48.06 390 PRO A O 1
ATOM 3150 N N . SER A 1 391 ? 17.152 22.108 65.107 1.00 29.42 391 SER A N 1
ATOM 3151 C CA . SER A 1 391 ? 18.297 22.552 64.231 1.00 29.42 391 SER A CA 1
ATOM 3152 C C . SER A 1 391 ? 19.104 23.744 64.831 1.00 29.42 391 SER A C 1
ATOM 3154 O O . SER A 1 391 ? 18.680 24.203 65.896 1.00 29.42 391 SER A O 1
ATOM 3156 N N . PRO A 1 392 ? 20.226 24.274 64.238 1.00 51.00 392 PRO A N 1
ATOM 3157 C CA . PRO A 1 392 ? 20.164 25.474 63.332 1.00 51.00 392 PRO A CA 1
ATOM 3158 C C . PRO A 1 392 ? 21.390 25.805 62.379 1.00 51.00 392 PRO A C 1
ATOM 3160 O O . PRO A 1 392 ? 22.407 25.125 62.425 1.00 51.00 392 PRO A O 1
ATOM 3163 N N . ALA A 1 393 ? 21.303 26.947 61.639 1.00 32.22 393 ALA A N 1
ATOM 3164 C CA . ALA A 1 393 ? 22.373 27.865 61.103 1.00 32.22 393 ALA A CA 1
ATOM 3165 C C . ALA A 1 393 ? 23.279 27.452 59.891 1.00 32.22 393 ALA A C 1
ATOM 3167 O O . ALA A 1 393 ? 23.574 26.274 59.742 1.00 32.22 393 ALA A O 1
ATOM 3168 N N . GLU A 1 394 ? 23.822 28.330 59.000 1.00 34.62 394 GLU A N 1
ATOM 3169 C CA . GLU A 1 394 ? 23.537 29.738 58.534 1.00 34.62 394 GLU A CA 1
ATOM 3170 C C . GLU A 1 394 ? 23.809 29.852 56.978 1.00 34.62 394 GLU A C 1
ATOM 3172 O O . GLU A 1 394 ? 23.368 28.929 56.304 1.00 34.62 394 GLU A O 1
ATOM 3177 N N . ASN A 1 395 ? 24.445 30.800 56.231 1.00 28.94 395 ASN A N 1
ATOM 3178 C CA . ASN A 1 395 ? 25.224 32.068 56.396 1.00 28.94 395 ASN A CA 1
ATOM 3179 C C . ASN A 1 395 ? 25.018 33.055 55.174 1.00 28.94 395 ASN A C 1
ATOM 3181 O O . ASN A 1 395 ? 23.879 33.196 54.734 1.00 28.94 395 ASN A O 1
ATOM 3185 N N . ARG A 1 396 ? 26.030 33.796 54.637 1.00 30.77 396 ARG A N 1
ATOM 3186 C CA . ARG A 1 396 ? 25.849 35.050 53.831 1.00 30.77 396 ARG A CA 1
ATOM 3187 C C . ARG A 1 396 ? 26.790 35.334 52.615 1.00 30.77 396 ARG A C 1
ATOM 3189 O O . ARG A 1 396 ? 27.978 35.046 52.668 1.00 30.77 396 ARG A O 1
ATOM 3196 N N . SER A 1 397 ? 26.281 36.176 51.682 1.00 27.88 397 SER A N 1
ATOM 3197 C CA . SER A 1 397 ? 26.951 37.274 50.891 1.00 27.88 397 SER A CA 1
ATOM 3198 C C . SER A 1 397 ? 27.974 36.936 49.759 1.00 27.88 397 SER A C 1
ATOM 3200 O O . SER A 1 397 ? 28.500 35.835 49.738 1.00 27.88 397 SER A O 1
ATOM 3202 N N . THR A 1 398 ? 28.287 37.781 48.738 1.00 27.39 398 THR A N 1
ATOM 3203 C CA . THR A 1 398 ? 28.211 39.272 48.571 1.00 27.39 398 THR A CA 1
ATOM 3204 C C . THR A 1 398 ? 28.078 39.759 47.085 1.00 27.39 398 THR A C 1
ATOM 3206 O O . THR A 1 398 ? 28.164 38.955 46.164 1.00 27.39 398 THR A O 1
ATOM 3209 N N . LEU A 1 399 ? 27.873 41.076 46.872 1.00 28.77 399 LEU A N 1
ATOM 3210 C CA . LEU A 1 399 ? 27.773 41.893 45.615 1.00 28.77 399 LEU A CA 1
ATOM 3211 C C . LEU A 1 399 ? 29.171 42.399 45.092 1.00 28.77 399 LEU A C 1
ATOM 3213 O O . LEU A 1 399 ? 30.138 41.981 45.732 1.00 28.77 399 LEU A O 1
ATOM 3217 N N . PRO A 1 400 ? 29.375 43.269 44.037 1.00 42.91 400 PRO A N 1
ATOM 3218 C CA . PRO A 1 400 ? 28.461 44.224 43.346 1.00 42.91 400 PRO A CA 1
ATOM 3219 C C . PRO A 1 400 ? 28.614 44.453 41.798 1.00 42.91 400 PRO A C 1
ATOM 3221 O O . PRO A 1 400 ? 29.381 43.786 41.111 1.00 42.91 400 PRO A O 1
ATOM 3224 N N . SER A 1 401 ? 27.881 45.453 41.269 1.00 27.58 401 SER A N 1
ATOM 3225 C CA . SER A 1 401 ? 27.895 46.037 39.898 1.00 27.58 401 SER A CA 1
ATOM 3226 C C . SER A 1 401 ? 28.549 47.443 39.829 1.00 27.58 401 SER A C 1
ATOM 3228 O O . SER A 1 401 ? 28.811 48.007 40.893 1.00 27.58 401 SER A O 1
ATOM 3230 N N . PRO A 1 402 ? 28.734 48.065 38.633 1.00 44.56 402 PRO A N 1
ATOM 3231 C CA . PRO A 1 402 ? 28.086 49.385 38.390 1.00 44.56 402 PRO A CA 1
ATOM 3232 C C . PRO A 1 402 ? 27.715 49.787 36.918 1.00 44.56 402 PRO A C 1
ATOM 3234 O O . PRO A 1 402 ? 28.396 49.406 35.974 1.00 44.56 402 PRO A O 1
ATOM 3237 N N . THR A 1 403 ? 26.613 50.557 36.790 1.00 30.16 403 THR A N 1
ATOM 3238 C CA . THR A 1 403 ? 26.283 51.792 35.986 1.00 30.16 403 THR A CA 1
ATOM 3239 C C . THR A 1 403 ? 27.117 52.238 34.736 1.00 30.16 403 THR A C 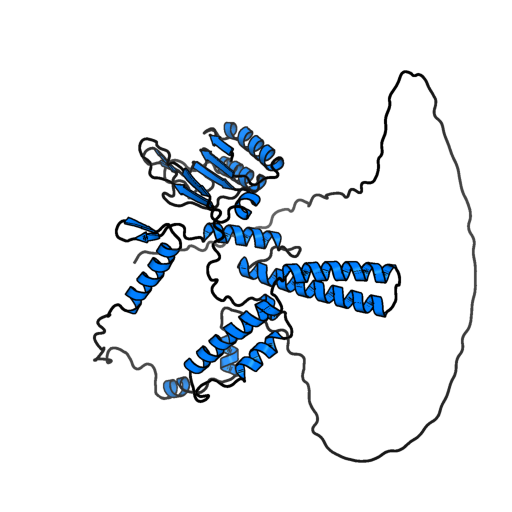1
ATOM 3241 O O . THR A 1 403 ? 28.297 51.937 34.647 1.00 30.16 403 THR A O 1
ATOM 3244 N N . GLU A 1 404 ? 26.656 53.041 33.740 1.00 29.98 404 GLU A N 1
ATOM 3245 C CA . GLU A 1 404 ? 25.354 53.667 33.350 1.00 29.98 404 GLU A CA 1
ATOM 3246 C C . GLU A 1 404 ? 25.394 54.346 31.933 1.00 29.98 404 GLU A C 1
ATOM 3248 O O . GLU A 1 404 ? 26.475 54.516 31.380 1.00 29.98 404 GLU A O 1
ATOM 3253 N N . ASN A 1 405 ? 24.247 54.909 31.469 1.00 28.17 405 ASN A N 1
ATOM 3254 C CA . ASN A 1 405 ? 24.081 56.011 30.469 1.00 28.17 405 ASN A CA 1
ATOM 3255 C C . ASN A 1 405 ? 24.331 55.693 28.957 1.00 28.17 405 ASN A C 1
ATOM 3257 O O . ASN A 1 405 ? 25.227 54.933 28.625 1.00 28.17 405 ASN A O 1
ATOM 3261 N N . ARG A 1 406 ? 23.605 56.257 27.959 1.00 25.36 406 ARG A N 1
ATOM 3262 C CA . ARG A 1 406 ? 22.475 57.233 27.928 1.00 25.36 406 ARG A CA 1
ATOM 3263 C C . ARG A 1 406 ? 21.588 57.063 26.654 1.00 25.36 406 ARG A C 1
ATOM 3265 O O . ARG A 1 406 ? 22.032 56.485 25.670 1.00 25.36 406 ARG A O 1
ATOM 3272 N N . CYS A 1 407 ? 20.352 57.584 26.678 1.00 22.56 407 CYS A N 1
ATOM 3273 C CA . CYS A 1 407 ? 19.344 57.615 25.579 1.00 22.56 407 CYS A CA 1
ATOM 3274 C C . CYS A 1 407 ? 19.403 58.970 24.789 1.00 22.56 407 CYS A C 1
ATOM 3276 O O . CYS A 1 407 ? 20.348 59.713 25.070 1.00 22.56 407 CYS A O 1
ATOM 3278 N N . PRO A 1 408 ? 18.439 59.405 23.916 1.00 44.19 408 PRO A N 1
ATOM 3279 C CA . PRO A 1 408 ? 17.190 58.778 23.407 1.00 44.19 408 PRO A CA 1
ATOM 3280 C C . PRO A 1 408 ? 16.859 59.004 21.894 1.00 44.19 408 PRO A C 1
ATOM 3282 O O . PRO A 1 408 ? 17.542 59.762 21.217 1.00 44.19 408 PRO A O 1
ATOM 3285 N N . PHE A 1 409 ? 15.763 58.406 21.381 1.00 25.59 409 PHE A N 1
ATOM 3286 C CA . PHE A 1 409 ? 14.561 59.108 20.841 1.00 25.59 409 PHE A CA 1
ATOM 3287 C C . PHE A 1 409 ? 13.496 58.126 20.278 1.00 25.59 409 PHE A C 1
ATOM 3289 O O . PHE A 1 409 ? 13.824 57.091 19.706 1.00 25.59 409 PHE A O 1
ATOM 3296 N N . SER A 1 410 ? 12.210 58.454 20.451 1.00 23.41 410 SER A N 1
ATOM 3297 C CA . SER A 1 410 ? 10.993 57.756 19.943 1.00 23.41 410 SER A CA 1
ATOM 3298 C C . SER A 1 410 ? 10.078 58.820 19.262 1.00 23.41 410 SER A C 1
ATOM 3300 O O . SER A 1 410 ? 10.561 59.957 19.198 1.00 23.41 410 SER A O 1
ATOM 3302 N N . PRO A 1 411 ? 8.825 58.598 18.761 1.00 33.00 411 PRO A N 1
ATOM 3303 C CA . PRO A 1 411 ? 7.800 57.538 18.981 1.00 33.00 411 PRO A CA 1
ATOM 3304 C C . PRO A 1 411 ? 7.480 56.711 17.690 1.00 33.00 411 PRO A C 1
ATOM 3306 O O . PRO A 1 411 ? 8.140 56.932 16.681 1.00 33.00 411 PRO A O 1
ATOM 3309 N N . LEU A 1 412 ? 6.620 55.672 17.595 1.00 26.39 412 LEU A N 1
ATOM 3310 C CA . LEU A 1 412 ? 5.337 55.271 18.241 1.00 26.39 412 LEU A CA 1
ATOM 3311 C C . LEU A 1 412 ? 4.131 56.189 17.905 1.00 26.39 412 LEU A C 1
ATOM 3313 O O . LEU A 1 412 ? 4.366 57.344 17.557 1.00 26.39 412 LEU A O 1
ATOM 3317 N N . PRO A 1 413 ? 2.850 55.742 17.992 1.00 39.62 413 PRO A N 1
ATOM 3318 C CA . PRO A 1 413 ? 2.293 54.450 18.451 1.00 39.62 413 PRO A CA 1
ATOM 3319 C C . PRO A 1 413 ? 1.605 53.631 17.314 1.00 39.62 413 PRO A C 1
ATOM 3321 O O . PRO A 1 413 ? 1.602 54.063 16.167 1.00 39.62 413 PRO A O 1
ATOM 3324 N N . GLY A 1 414 ? 1.012 52.448 17.538 1.00 25.39 414 GLY A N 1
ATOM 3325 C CA . GLY A 1 414 ? 0.893 51.670 18.780 1.00 25.39 414 GLY A CA 1
ATOM 3326 C C . GLY A 1 414 ? 0.345 50.243 18.592 1.00 25.39 414 GLY A C 1
ATOM 3327 O O . GLY A 1 414 ? -0.147 49.901 17.523 1.00 25.39 414 GLY A O 1
ATOM 3328 N N . GLU A 1 415 ? 0.511 49.451 19.661 1.00 27.22 415 GLU A N 1
ATOM 3329 C CA . GLU A 1 415 ? -0.451 48.552 20.349 1.00 27.22 415 GLU A CA 1
ATOM 3330 C C . GLU A 1 415 ? -1.530 47.780 19.546 1.00 27.22 415 GLU A C 1
ATOM 3332 O O . GLU A 1 415 ? -2.219 48.345 18.708 1.00 27.22 415 GLU A O 1
ATOM 3337 N N . GLY A 1 416 ? -1.855 46.510 19.837 1.00 27.31 416 GLY A N 1
ATOM 3338 C CA . GLY A 1 416 ? -1.407 45.543 20.866 1.00 27.31 416 GLY A CA 1
ATOM 3339 C C . GLY A 1 416 ? -2.386 44.335 20.911 1.00 27.31 416 GLY A C 1
ATOM 3340 O O . GLY A 1 416 ? -3.433 44.401 20.275 1.00 27.31 416 GLY A O 1
ATOM 3341 N N . ARG A 1 417 ? -2.159 43.208 21.609 1.00 26.09 417 ARG A N 1
ATOM 3342 C CA . ARG A 1 417 ? -1.081 42.790 22.532 1.00 26.09 417 ARG A CA 1
ATOM 3343 C C . ARG A 1 417 ? -0.822 41.264 22.459 1.00 26.09 417 ARG A C 1
ATOM 3345 O O . ARG A 1 417 ? -1.701 40.501 22.072 1.00 26.09 417 ARG A O 1
ATOM 3352 N N . GLU A 1 418 ? 0.374 40.882 22.902 1.00 24.97 418 GLU A N 1
ATOM 3353 C CA . GLU A 1 418 ? 0.834 39.563 23.405 1.00 24.97 418 GLU A CA 1
ATOM 3354 C C . GLU A 1 418 ? 0.137 39.115 24.723 1.00 24.97 418 GLU A C 1
ATOM 3356 O O . GLU A 1 418 ? -0.680 39.894 25.233 1.00 24.97 418 GLU A O 1
ATOM 3361 N N . PRO A 1 419 ? 0.483 37.955 25.354 1.00 39.62 419 PRO A N 1
ATOM 3362 C CA . PRO A 1 419 ? 1.430 36.872 24.986 1.00 39.62 419 PRO A CA 1
ATOM 3363 C C . PRO A 1 419 ? 0.654 35.537 24.744 1.00 39.62 419 PRO A C 1
ATOM 3365 O O . PRO A 1 419 ? -0.352 35.612 24.046 1.00 39.62 419 PRO A O 1
ATOM 3368 N N . ASP A 1 420 ? 0.945 34.289 25.170 1.00 27.09 420 ASP A N 1
ATOM 3369 C CA . ASP A 1 420 ? 1.977 33.560 25.965 1.00 27.09 420 ASP A CA 1
ATOM 3370 C C . ASP A 1 420 ? 1.760 32.027 25.694 1.00 27.09 420 ASP A C 1
ATOM 3372 O O . ASP A 1 420 ? 0.673 31.675 25.232 1.00 27.09 420 ASP A O 1
ATOM 3376 N N . THR A 1 421 ? 2.622 31.009 25.891 1.00 26.39 421 THR A N 1
ATOM 3377 C CA . THR A 1 421 ? 4.021 30.825 26.362 1.00 26.39 421 THR A CA 1
ATOM 3378 C C . THR A 1 421 ? 4.649 29.627 25.601 1.00 26.39 421 THR A C 1
ATOM 3380 O O . THR A 1 421 ? 3.933 28.824 25.002 1.00 26.39 421 THR A O 1
ATOM 3383 N N . MET A 1 422 ? 5.974 29.419 25.659 1.00 24.12 422 MET A N 1
ATOM 3384 C CA . MET A 1 422 ? 6.615 28.142 25.266 1.00 24.12 422 MET A CA 1
ATOM 3385 C C . MET A 1 422 ? 6.588 27.073 26.374 1.00 24.12 422 MET A C 1
ATOM 3387 O O . MET A 1 422 ? 6.654 27.399 27.556 1.00 24.12 422 MET A O 1
ATOM 3391 N N . LEU A 1 423 ? 6.738 25.798 25.989 1.00 24.50 423 LEU A N 1
ATOM 3392 C CA . LEU A 1 423 ? 7.607 24.878 26.738 1.00 24.50 423 LEU A CA 1
ATOM 3393 C C . LEU A 1 423 ? 8.332 23.904 25.793 1.00 24.50 423 LEU A C 1
ATOM 3395 O O . LEU A 1 423 ? 7.715 23.231 24.969 1.00 24.50 423 LEU A O 1
ATOM 3399 N N . THR A 1 424 ? 9.660 23.857 25.893 1.00 24.39 424 THR A N 1
ATOM 3400 C CA . THR A 1 424 ? 10.559 23.052 25.054 1.00 24.39 424 THR A CA 1
ATOM 3401 C C . THR A 1 424 ? 11.012 21.782 25.776 1.00 24.39 424 THR A C 1
ATOM 3403 O O . THR A 1 424 ? 11.245 21.800 26.981 1.00 24.39 424 THR A O 1
ATOM 3406 N N . TYR A 1 425 ? 11.213 20.682 25.039 1.00 23.80 425 TYR A N 1
ATOM 3407 C CA . TYR A 1 425 ? 11.867 19.478 25.568 1.00 23.80 425 TYR A CA 1
ATOM 3408 C C . TYR A 1 425 ? 12.889 18.877 24.595 1.00 23.80 425 TYR A C 1
ATOM 3410 O O . TYR A 1 425 ? 12.764 18.967 23.375 1.00 23.80 425 TYR A O 1
ATOM 3418 N N . PHE A 1 426 ? 13.944 18.298 25.172 1.00 24.61 426 PHE A N 1
ATOM 3419 C CA . PHE A 1 426 ? 15.195 17.955 24.497 1.00 24.61 426 PHE A CA 1
ATOM 3420 C C . PHE A 1 426 ? 15.136 16.628 23.727 1.00 24.61 426 PHE A C 1
ATOM 3422 O O . PHE A 1 426 ? 14.838 15.578 24.297 1.00 24.61 426 PHE A O 1
ATOM 3429 N N . THR A 1 427 ? 15.591 16.634 22.473 1.00 25.45 427 THR A N 1
ATOM 3430 C CA . THR A 1 427 ? 15.940 15.412 21.733 1.00 25.45 427 THR A CA 1
ATOM 3431 C C . THR A 1 427 ? 17.303 14.875 22.185 1.00 25.45 427 THR A C 1
ATOM 3433 O O . THR A 1 427 ? 18.336 15.493 21.918 1.00 25.45 427 THR A O 1
ATOM 3436 N N . ARG A 1 428 ? 17.342 13.705 22.837 1.00 25.09 428 ARG A N 1
ATOM 3437 C CA . ARG A 1 428 ? 18.600 12.979 23.104 1.00 25.09 428 ARG A CA 1
ATOM 3438 C C . ARG A 1 428 ? 19.000 12.121 21.897 1.00 25.09 428 ARG A C 1
ATOM 3440 O O . ARG A 1 428 ? 18.155 11.446 21.318 1.00 25.09 428 ARG A O 1
ATOM 3447 N N . LYS A 1 429 ? 20.295 12.106 21.556 1.00 24.84 429 LYS A N 1
ATOM 3448 C CA . LYS A 1 429 ? 20.863 11.167 20.570 1.00 24.84 429 LYS A CA 1
ATOM 3449 C C . LYS A 1 429 ? 20.790 9.720 21.096 1.00 24.84 429 LYS A C 1
ATOM 3451 O O . LYS A 1 429 ? 21.092 9.519 22.275 1.00 24.84 429 LYS A O 1
ATOM 3456 N N . PRO A 1 430 ? 20.486 8.713 20.256 1.00 28.58 430 PRO A N 1
ATOM 3457 C CA . PRO A 1 430 ? 20.817 7.322 20.555 1.00 28.58 430 PRO A CA 1
ATOM 3458 C C . PRO A 1 430 ? 22.339 7.083 20.402 1.00 28.58 430 PRO A C 1
ATOM 3460 O O . PRO A 1 430 ? 22.982 7.786 19.618 1.00 28.58 430 PRO A O 1
ATOM 3463 N N . PRO A 1 431 ? 22.931 6.124 21.138 1.00 30.89 431 PRO A N 1
ATOM 3464 C CA . PRO A 1 431 ? 24.362 5.830 21.075 1.00 30.89 431 PRO A CA 1
ATOM 3465 C C . PRO A 1 431 ? 24.738 4.897 19.914 1.00 30.89 431 PRO A C 1
ATOM 3467 O O . PRO A 1 431 ? 23.916 4.139 19.397 1.00 30.89 431 PRO A O 1
ATOM 3470 N N . GLU A 1 432 ? 26.021 4.911 19.561 1.00 28.52 432 GLU A N 1
ATOM 3471 C CA . GLU A 1 432 ? 26.644 3.931 18.670 1.00 28.52 432 GLU A CA 1
ATOM 3472 C C . GLU A 1 432 ? 26.670 2.537 19.324 1.00 28.52 432 GLU A C 1
ATOM 3474 O O . GLU A 1 432 ? 26.874 2.409 20.533 1.00 28.52 432 GLU A O 1
ATOM 3479 N N . LEU A 1 433 ? 26.511 1.476 18.527 1.00 30.22 433 LEU A N 1
ATOM 3480 C CA . LEU A 1 433 ? 26.678 0.092 18.981 1.00 30.22 433 LEU A CA 1
ATOM 3481 C C . LEU A 1 433 ? 27.635 -0.662 18.057 1.00 30.22 433 LEU A C 1
ATOM 3483 O O . LEU A 1 433 ? 27.421 -0.745 16.847 1.00 30.22 433 LEU A O 1
ATOM 3487 N N . LEU A 1 434 ? 28.690 -1.229 18.651 1.00 28.34 434 LEU A N 1
ATOM 3488 C CA . LEU A 1 434 ? 29.677 -2.043 17.945 1.00 28.34 434 LEU A CA 1
ATOM 3489 C C . LEU A 1 434 ? 29.058 -3.345 17.407 1.00 28.34 434 LEU A C 1
ATOM 3491 O O . LEU A 1 434 ? 28.075 -3.872 17.932 1.00 28.34 434 LEU A O 1
ATOM 3495 N N . GLY A 1 435 ? 29.656 -3.858 16.332 1.00 26.55 435 GLY A N 1
ATOM 3496 C CA . GLY A 1 435 ? 29.080 -4.929 15.525 1.00 26.55 435 GLY A CA 1
ATOM 3497 C C . GLY A 1 435 ? 28.980 -6.301 16.202 1.00 26.55 435 GLY A C 1
ATOM 3498 O O . GLY A 1 435 ? 29.713 -6.641 17.131 1.00 26.55 435 GLY A O 1
ATOM 3499 N N . ARG A 1 436 ? 28.097 -7.136 15.643 1.00 28.73 436 ARG A N 1
ATOM 3500 C CA . ARG A 1 436 ? 28.092 -8.597 15.806 1.00 28.73 436 ARG A CA 1
ATOM 3501 C C . ARG A 1 436 ? 27.872 -9.264 14.450 1.00 28.73 436 ARG A C 1
ATOM 3503 O O . ARG A 1 436 ? 27.071 -8.790 13.647 1.00 28.73 436 ARG A O 1
ATOM 3510 N N . ASP A 1 437 ? 28.575 -10.367 14.211 1.00 28.52 437 ASP A N 1
ATOM 3511 C CA . ASP A 1 437 ? 28.531 -11.105 12.947 1.00 28.52 437 ASP A CA 1
ATOM 3512 C C . ASP A 1 437 ? 27.139 -11.643 12.595 1.00 28.52 437 ASP A C 1
ATOM 3514 O O . ASP A 1 437 ? 26.560 -12.459 13.315 1.00 28.52 437 ASP A O 1
ATOM 3518 N N . LEU A 1 438 ? 26.654 -11.293 11.401 1.00 27.53 438 LEU A N 1
ATOM 3519 C CA . LEU A 1 438 ? 25.499 -11.933 10.774 1.00 27.53 438 LEU A CA 1
ATOM 3520 C C . LEU A 1 438 ? 25.942 -12.762 9.565 1.00 27.53 438 LEU A C 1
ATOM 3522 O O . LEU A 1 438 ? 25.913 -12.308 8.419 1.00 27.53 438 LEU A O 1
ATOM 3526 N N . LYS A 1 439 ? 26.303 -14.027 9.825 1.00 26.89 439 LYS A N 1
ATOM 3527 C CA . LYS A 1 439 ? 26.559 -15.048 8.792 1.00 26.89 439 LYS A CA 1
ATOM 3528 C C . LYS A 1 439 ? 25.296 -15.296 7.953 1.00 26.89 439 LYS A C 1
ATOM 3530 O O . LYS A 1 439 ? 24.490 -16.177 8.257 1.00 26.89 439 LYS A O 1
ATOM 3535 N N . LYS A 1 440 ? 25.126 -14.529 6.870 1.00 27.19 440 LYS A N 1
ATOM 3536 C CA . LYS A 1 440 ? 24.028 -14.674 5.900 1.00 27.19 440 LYS A CA 1
ATOM 3537 C C . LYS A 1 440 ? 24.063 -16.062 5.245 1.00 27.19 440 LYS A C 1
ATOM 3539 O O . LYS A 1 440 ? 24.780 -16.275 4.268 1.00 27.19 440 LYS A O 1
ATOM 3544 N N . LYS A 1 441 ? 23.240 -17.002 5.731 1.00 26.81 441 LYS A N 1
ATOM 3545 C CA . LYS A 1 441 ? 22.937 -18.245 5.002 1.00 26.81 441 LYS A CA 1
ATOM 3546 C C . LYS A 1 441 ? 22.271 -17.888 3.670 1.00 26.81 441 LYS A C 1
ATOM 3548 O O . LYS A 1 441 ? 21.104 -17.502 3.641 1.00 26.81 441 LYS A O 1
ATOM 3553 N N . ARG A 1 442 ? 23.013 -18.033 2.567 1.00 26.66 442 ARG A N 1
ATOM 3554 C CA . ARG A 1 442 ? 22.462 -17.989 1.205 1.00 26.66 442 ARG A CA 1
ATOM 3555 C C . ARG A 1 442 ? 21.333 -19.022 1.088 1.00 26.66 442 ARG A C 1
ATOM 3557 O O . ARG A 1 442 ? 21.545 -20.193 1.392 1.00 26.66 442 ARG A O 1
ATOM 3564 N N . ARG A 1 443 ? 20.168 -18.606 0.589 1.00 26.41 443 ARG A N 1
ATOM 3565 C CA . ARG A 1 443 ? 19.205 -19.498 -0.069 1.00 26.41 443 ARG A CA 1
ATOM 3566 C C . ARG A 1 443 ? 19.173 -19.125 -1.544 1.00 26.41 443 ARG A C 1
ATOM 3568 O O . ARG A 1 443 ? 18.711 -18.046 -1.892 1.00 26.41 443 ARG A O 1
ATOM 3575 N N . SER A 1 444 ? 19.712 -19.998 -2.384 1.00 25.45 444 SER A N 1
ATOM 3576 C CA . SER A 1 444 ? 19.650 -19.888 -3.839 1.00 25.45 444 SER A CA 1
ATOM 3577 C C . SER A 1 444 ? 18.289 -20.367 -4.339 1.00 25.45 444 SER A C 1
ATOM 3579 O O . SER A 1 444 ? 17.945 -21.533 -4.151 1.00 25.45 444 SER A O 1
ATOM 3581 N N . SER A 1 445 ? 17.533 -19.494 -5.000 1.00 26.55 445 SER A N 1
ATOM 3582 C CA . SER A 1 445 ? 16.355 -19.879 -5.780 1.00 26.55 445 SER A CA 1
ATOM 3583 C C . SER A 1 445 ? 16.780 -20.235 -7.205 1.00 26.55 445 SER A C 1
ATOM 3585 O O . SER A 1 445 ? 16.764 -19.383 -8.092 1.00 26.55 445 SER A O 1
ATOM 3587 N N . LEU A 1 446 ? 17.182 -21.489 -7.413 1.00 26.38 446 LEU A N 1
ATOM 3588 C CA . LEU A 1 446 ? 17.244 -22.074 -8.751 1.00 26.38 446 LEU A CA 1
ATOM 3589 C C . LEU A 1 446 ? 15.807 -22.326 -9.219 1.00 26.38 446 LEU A C 1
ATOM 3591 O O . LEU A 1 446 ? 15.149 -23.230 -8.712 1.00 26.38 446 LEU A O 1
ATOM 3595 N N . TRP A 1 447 ? 15.339 -21.527 -10.174 1.00 24.14 447 TRP A N 1
ATOM 3596 C CA . TRP A 1 447 ? 14.224 -21.903 -11.038 1.00 24.14 447 TRP A CA 1
ATOM 3597 C C . TRP A 1 447 ? 14.838 -22.405 -12.340 1.00 24.14 447 TRP A C 1
ATOM 3599 O O . TRP A 1 447 ? 15.395 -21.619 -13.105 1.00 24.14 447 TRP A O 1
ATOM 3609 N N . ALA A 1 448 ? 14.818 -23.722 -12.529 1.00 25.09 448 ALA A N 1
ATOM 3610 C CA . ALA A 1 448 ? 15.234 -24.353 -13.772 1.00 25.09 448 ALA A CA 1
ATOM 3611 C C . ALA A 1 448 ? 14.050 -24.405 -14.745 1.00 25.09 448 ALA A C 1
ATOM 3613 O O . ALA A 1 448 ? 12.903 -24.547 -14.326 1.00 25.09 448 ALA A O 1
ATOM 3614 N N . THR A 1 449 ? 14.345 -24.283 -16.034 1.00 29.56 449 THR A N 1
ATOM 3615 C CA . THR A 1 449 ? 13.370 -24.396 -17.120 1.00 29.56 449 THR A CA 1
ATOM 3616 C C . THR A 1 449 ? 12.928 -25.844 -17.304 1.00 29.56 449 THR A C 1
ATOM 3618 O O . THR A 1 449 ? 13.789 -26.698 -17.518 1.00 29.56 449 THR A O 1
ATOM 3621 N N . LEU A 1 450 ? 11.613 -26.081 -17.280 1.00 31.41 450 LEU A N 1
ATOM 3622 C CA . LEU A 1 450 ? 10.847 -26.932 -18.207 1.00 31.41 450 LEU A CA 1
ATOM 3623 C C . LEU A 1 450 ? 9.344 -26.728 -17.956 1.00 31.41 450 LEU A C 1
ATOM 3625 O O . LEU A 1 450 ? 8.962 -26.689 -16.766 1.00 31.41 450 LEU A O 1
#

Foldseek 3Di:
DAEDDFDLDLVSRLVVLVVLLVVLVVDPAWDKYWDFQNAALDPVQKFDDDDHPVVSNVSVVVSCVSSQKDQLDEADDSFFADDVRITGNRTGMITHLRNLVQQLQWHWYFADDDPDRGTDIDIDGDNDPPPPDDDQDDFQLLVLDPCSVVLLVCLVPDADPPDSPDDDPVNVVRSVVVSSVSVVVCCCVPVVPLVVQLVVLVVQLVVLVVVCVVPVDPVSVVSNVVSVVSNVSSLVSLLSRLCVLLVDPDDDDDDSPSVVSVSSNSSCSNNVDCQWDADPVRDIDRDPVVVVVVVVVVVVCVVPPPPVCPDCPDCVVPDPPQDPVNVVVVVDDDDPVRVVVVQVVDPDDDDDDDDDDPDDDDDDDDDDDDDDDDDDDDDDDDDDDDDDDDDDDDDYDDDDDDDDDDDDDDDDDDDDDDDDDDDDDDDDDDDDDDDDDDPDDDDDPDDDDD

Radius of gyration: 36.12 Å; chains: 1; bounding box: 68×111×106 Å

Secondary structure (DSSP, 8-state):
-EEEE--SSSGGGHHHHHHHHHHHHH--S--EEEEE-SS-SSGGGEESSSPP-HHHHHHHHHHHHHTTEE----EE-S-SEEETTEEE--EEEEEEHHHHHH-TEEEEEEPPPSSSSBPPEEEEEE-------------GGGGGSTTHHHHHHHHHHSPPSS-TT--HHHHHHHHHHHHHHHHHHHHHHTSTTHHHHHHHHHHHHHHHHHHHHH---HHHHHHHHHHHHHHHHHHHHHHHHHHHHHT-S-PPSSS--HHHHHHHHHHHHHHH----EE-TTS-EE-SHHHHHHHHHHHHHHHHTS----------TTS---S-HHHHHHHHSPPPHHHHHHHHHHSSS----PPPP----PPPP---------------------------------------------------------------PPPPP------------------

Organism: Dendrobium thyrsiflorum (NCBI:txid117978)

InterPro domains:
  IPR005135 Endonuclease/exonuclease/phosphatase [PF03372] (12-118)
  IPR036691 Endonuclease/exonuclease/phosphatase superfamily [G3DSA:3.60.10.10] (1-125)
  IPR036691 Endonuclease/exonuclease/phosphatase superfamily [SSF56219] (15-125)